Protein 4OPW (pdb70)

CATH classification: 2.160.20.120

Structure (mmCIF, N/CA/C/O backbone):
data_4OPW
#
_entry.id   4OPW
#
_cell.length_a   59.860
_cell.length_b   70.850
_cell.length_c   118.830
_cell.angle_alpha   90.000
_cell.angle_beta   90.000
_cell.angle_gamma   90.000
#
_symmetry.space_group_name_H-M   'P 21 21 21'
#
loop_
_entity.id
_entity.type
_entity.pdbx_description
1 polymer 'Uncharacterized protein'
2 non-polymer 1,2-ETHANEDIOL
3 water water
#
loop_
_atom_site.group_PDB
_atom_site.id
_atom_site.type_symbol
_atom_site.label_atom_id
_atom_site.label_alt_id
_atom_site.label_comp_id
_atom_site.label_asym_id
_atom_site.label_entity_id
_atom_site.label_seq_id
_atom_site.pdbx_PDB_ins_code
_atom_site.Cartn_x
_atom_site.Cartn_y
_atom_site.Cartn_z
_atom_site.occupancy
_atom_site.B_iso_or_equiv
_atom_site.auth_seq_id
_atom_site.auth_comp_id
_atom_site.auth_asym_id
_atom_site.auth_atom_id
_atom_site.pdbx_PDB_model_num
ATOM 1 N N . GLY A 1 1 ? 62.585 65.720 -19.352 1.00 35.87 0 GLY A N 1
ATOM 2 C CA . GLY A 1 1 ? 62.580 64.739 -18.271 1.00 35.63 0 GLY A CA 1
ATOM 3 C C . GLY A 1 1 ? 61.208 64.503 -17.665 1.00 39.15 0 GLY A C 1
ATOM 4 O O . GLY A 1 1 ? 60.178 64.840 -18.277 1.00 38.95 0 GLY A O 1
ATOM 5 N N . ALA A 1 2 ? 61.192 63.916 -16.447 1.00 34.80 22 ALA A N 1
ATOM 6 C CA . ALA A 1 2 ? 59.972 63.600 -15.696 1.00 33.72 22 ALA A CA 1
ATOM 7 C C . ALA A 1 2 ? 59.149 64.855 -15.424 1.00 36.63 22 ALA A C 1
ATOM 8 O O . ALA A 1 2 ? 59.699 65.883 -15.016 1.00 36.64 22 ALA A O 1
ATOM 10 N N . ASP A 1 3 ? 57.842 64.778 -15.698 1.00 31.62 23 ASP A N 1
ATOM 11 C CA . ASP A 1 3 ? 56.946 65.884 -15.438 1.00 30.57 23 ASP A CA 1
ATOM 12 C C . ASP A 1 3 ? 56.845 66.112 -13.940 1.00 31.85 23 ASP A C 1
ATOM 13 O O . ASP A 1 3 ? 56.908 65.156 -13.161 1.00 30.51 23 ASP A O 1
ATOM 18 N N . HIS A 1 4 ? 56.701 67.361 -13.535 1.00 26.26 24 HIS A N 1
ATOM 19 C CA . HIS A 1 4 ? 56.388 67.651 -12.146 1.00 24.51 24 HIS A CA 1
ATOM 20 C C . HIS A 1 4 ? 54.892 67.694 -12.109 1.00 26.10 24 HIS A C 1
ATOM 21 O O . HIS A 1 4 ? 54.282 68.352 -12.967 1.00 26.77 24 HIS A O 1
ATOM 28 N N . VAL A 1 5 ? 54.281 66.952 -11.190 1.00 19.83 25 VAL A N 1
ATOM 29 C CA . VAL A 1 5 ? 52.821 66.959 -11.090 1.00 18.61 25 VAL A CA 1
ATOM 30 C C . VAL A 1 5 ? 52.421 67.337 -9.664 1.00 19.59 25 VAL A C 1
ATOM 31 O O . VAL A 1 5 ? 53.247 67.310 -8.751 1.00 19.64 25 VAL A O 1
ATOM 35 N N . LYS A 1 6 ? 51.140 67.625 -9.464 1.00 17.86 26 LYS A N 1
ATOM 36 C CA . LYS A 1 6 ? 50.634 67.878 -8.121 1.00 17.48 26 LYS A CA 1
ATOM 37 C C . LYS A 1 6 ? 49.195 67.432 -8.045 1.00 21.80 26 LYS A C 1
ATOM 38 O O . LYS A 1 6 ? 48.491 67.438 -9.056 1.00 21.06 26 LYS A O 1
ATOM 44 N N . GLY A 1 7 ? 48.777 67.048 -6.850 1.00 18.09 27 GLY A N 1
ATOM 45 C CA . GLY A 1 7 ? 47.408 66.634 -6.608 1.00 18.72 27 GLY A CA 1
ATOM 46 C C . GLY A 1 7 ? 46.401 67.729 -6.894 1.00 22.75 27 GLY A C 1
ATOM 47 O O . GLY A 1 7 ? 46.642 68.906 -6.585 1.00 21.93 27 GLY A O 1
ATOM 48 N N . ASN A 1 8 ? 45.253 67.348 -7.494 1.00 20.42 28 ASN A N 1
ATOM 49 C CA . ASN A 1 8 ? 44.188 68.302 -7.826 1.00 20.86 28 ASN A CA 1
ATOM 50 C C . ASN A 1 8 ? 43.228 68.520 -6.617 1.00 23.80 28 ASN A C 1
ATOM 51 O O . ASN A 1 8 ? 42.191 69.190 -6.754 1.00 23.06 28 ASN A O 1
ATOM 56 N N . GLY A 1 9 ? 43.557 67.920 -5.469 1.00 21.79 29 GLY A N 1
ATOM 57 C CA . GLY A 1 9 ? 42.790 68.094 -4.237 1.00 22.15 29 GLY A CA 1
ATOM 58 C C . GLY A 1 9 ? 41.522 67.279 -4.099 1.00 26.75 29 GLY A C 1
ATOM 59 O O . GLY A 1 9 ? 40.839 67.406 -3.084 1.00 27.82 29 GLY A O 1
ATOM 60 N N . LYS A 1 10 ? 41.205 66.433 -5.099 1.00 23.57 30 LYS A N 1
ATOM 61 C CA . LYS A 1 10 ? 40.008 65.592 -5.085 1.00 23.24 30 LYS A CA 1
ATOM 62 C C . LYS A 1 10 ? 40.421 64.139 -4.849 1.00 25.70 30 LYS A C 1
ATOM 63 O O . LYS A 1 10 ? 40.874 63.456 -5.764 1.00 25.33 30 LYS A O 1
ATOM 69 N N . LEU A 1 11 ? 40.291 63.687 -3.602 1.00 22.23 31 LEU A N 1
ATOM 70 C CA . LEU A 1 11 ? 40.660 62.327 -3.239 1.00 21.41 31 LEU A CA 1
ATOM 71 C C . LEU A 1 11 ? 39.727 61.306 -3.865 1.00 25.76 31 LEU A C 1
ATOM 72 O O . LEU A 1 11 ? 38.518 61.534 -3.958 1.00 24.45 31 LEU A O 1
ATOM 77 N N . SER A 1 12 ? 40.294 60.180 -4.305 1.00 22.22 32 SER A N 1
ATOM 78 C CA . SER A 1 12 ? 39.534 59.046 -4.828 1.00 21.78 32 SER A CA 1
ATOM 79 C C . SER A 1 12 ? 40.199 57.767 -4.347 1.00 24.38 32 SER A C 1
ATOM 80 O O . SER A 1 12 ? 41.417 57.748 -4.119 1.0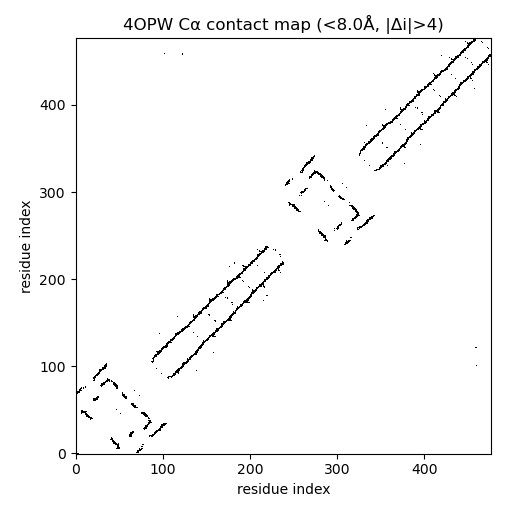0 20.88 32 SER A O 1
ATOM 83 N N . THR A 1 13 ? 39.395 56.720 -4.175 1.00 21.73 33 THR A N 1
ATOM 84 C CA . THR A 1 13 ? 39.893 55.436 -3.701 1.00 21.23 33 THR A CA 1
ATOM 85 C C . THR A 1 13 ? 39.759 54.379 -4.802 1.00 26.83 33 THR A C 1
ATOM 86 O O . THR A 1 13 ? 38.721 54.290 -5.453 1.00 27.15 33 THR A O 1
ATOM 90 N N . LYS A 1 14 ? 40.846 53.615 -5.027 1.00 22.23 34 LYS A N 1
ATOM 91 C CA . LYS A 1 14 ? 40.879 52.492 -5.962 1.00 21.13 34 LYS A CA 1
ATOM 92 C C . LYS A 1 14 ? 41.332 51.245 -5.221 1.00 24.80 34 LYS A C 1
ATOM 93 O O . LYS A 1 14 ? 42.315 51.286 -4.474 1.00 21.87 34 LYS A O 1
ATOM 99 N N . LYS A 1 15 ? 40.620 50.131 -5.454 1.00 23.36 35 LYS A N 1
ATOM 100 C CA . LYS A 1 15 ? 40.900 48.867 -4.812 1.00 23.02 35 LYS A CA 1
ATOM 101 C C . LYS A 1 15 ? 41.186 47.802 -5.870 1.00 25.84 35 LYS A C 1
ATOM 102 O O . LYS A 1 15 ? 40.395 47.600 -6.799 1.00 26.45 35 LYS A O 1
ATOM 108 N N . ILE A 1 16 ? 42.321 47.135 -5.730 1.00 19.80 36 ILE A N 1
ATOM 109 C CA . ILE A 1 16 ? 42.706 46.081 -6.672 1.00 19.56 36 ILE A CA 1
ATOM 110 C C . ILE A 1 16 ? 43.217 44.889 -5.886 1.00 22.79 36 ILE A C 1
ATOM 111 O O . ILE A 1 16 ? 43.507 45.000 -4.687 1.00 21.73 36 ILE A O 1
ATOM 116 N N . THR A 1 17 ? 43.371 43.749 -6.571 1.00 19.72 37 THR A N 1
ATOM 117 C CA . THR A 1 17 ? 43.968 42.584 -5.937 1.00 18.92 37 THR A CA 1
ATOM 118 C C . THR A 1 17 ? 45.459 42.835 -5.860 1.00 22.94 37 THR A C 1
ATOM 119 O O . THR A 1 17 ? 46.001 43.650 -6.636 1.00 21.57 37 THR A O 1
ATOM 123 N N . ILE A 1 18 ? 46.122 42.170 -4.911 1.00 19.56 38 ILE A N 1
ATOM 124 C CA . ILE A 1 18 ? 47.571 42.280 -4.775 1.00 18.45 38 ILE A CA 1
ATOM 125 C C . ILE A 1 18 ? 48.169 40.893 -4.594 1.00 23.54 38 ILE A C 1
ATOM 126 O O . ILE A 1 18 ? 47.540 40.021 -3.991 1.00 23.26 38 ILE A O 1
ATOM 131 N N . ASP A 1 19 ? 49.405 40.702 -5.106 1.00 22.85 39 ASP A N 1
ATOM 132 C CA . ASP A 1 19 ? 50.168 39.462 -4.968 1.00 23.09 39 ASP A CA 1
ATOM 133 C C . ASP A 1 19 ? 50.581 39.259 -3.509 1.00 23.08 39 ASP A C 1
ATOM 134 O O . ASP A 1 19 ? 50.405 40.161 -2.670 1.00 20.03 39 ASP A O 1
ATOM 139 N N . ASP A 1 20 ? 51.138 38.070 -3.202 1.00 21.54 40 ASP A N 1
ATOM 140 C CA . ASP A 1 20 ? 51.602 37.763 -1.850 1.00 19.60 40 ASP A CA 1
ATOM 141 C C . ASP A 1 20 ? 52.856 38.553 -1.506 1.00 21.89 40 ASP A C 1
ATOM 142 O O . ASP A 1 20 ? 53.795 38.637 -2.314 1.00 22.51 40 ASP A O 1
ATOM 147 N N . PHE A 1 21 ? 52.872 39.124 -0.303 1.00 16.60 41 PHE A N 1
ATOM 148 C CA . PHE A 1 21 ? 54.053 39.802 0.243 1.00 15.62 41 PHE A CA 1
ATOM 149 C C . PHE A 1 21 ? 54.202 39.417 1.708 1.00 20.07 41 PHE A C 1
ATOM 150 O O . PHE A 1 21 ? 53.195 39.144 2.366 1.00 19.41 41 PHE A O 1
ATOM 158 N N . ASN A 1 22 ? 55.433 39.429 2.234 1.00 17.91 42 ASN A N 1
ATOM 159 C CA . ASN A 1 22 ? 55.642 39.138 3.659 1.00 18.35 42 ASN A CA 1
ATOM 160 C C . ASN A 1 22 ? 56.530 40.239 4.290 1.00 21.87 42 ASN A C 1
ATOM 161 O O . ASN A 1 22 ? 56.947 40.129 5.445 1.00 20.26 42 ASN A O 1
ATOM 166 N N . ALA A 1 23 ? 56.827 41.302 3.509 1.00 17.47 43 ALA A N 1
ATOM 167 C CA . ALA A 1 23 ? 57.673 42.397 3.952 1.00 17.25 43 ALA A CA 1
ATOM 168 C C . ALA A 1 23 ? 57.209 43.664 3.286 1.00 18.54 43 ALA A C 1
ATOM 169 O O . ALA A 1 23 ? 56.732 43.637 2.139 1.00 18.47 43 ALA A O 1
ATOM 171 N N . ILE A 1 24 ? 57.304 44.783 4.021 1.00 15.07 44 ILE A N 1
ATOM 172 C CA . ILE A 1 24 ? 56.831 46.077 3.540 1.00 15.38 44 ILE A CA 1
ATOM 173 C C . ILE A 1 24 ? 57.942 47.122 3.645 1.00 20.72 44 ILE A C 1
ATOM 174 O O . ILE A 1 24 ? 58.643 47.174 4.658 1.00 19.72 44 ILE A O 1
ATOM 179 N N . LYS A 1 25 ? 58.069 47.966 2.616 1.00 18.57 45 LYS A N 1
ATOM 180 C CA . LYS A 1 25 ? 59.022 49.078 2.591 1.00 18.70 45 LYS A CA 1
ATOM 181 C C . LYS A 1 25 ? 58.366 50.287 1.966 1.00 21.38 45 LYS A C 1
ATOM 182 O O . LYS A 1 25 ? 57.799 50.192 0.878 1.00 21.07 45 LYS A O 1
ATOM 188 N N . PHE A 1 26 ? 58.423 51.431 2.645 1.00 16.89 46 PHE A N 1
ATOM 189 C CA . PHE A 1 26 ? 57.876 52.669 2.071 1.00 17.53 46 PHE A CA 1
ATOM 190 C C . PHE A 1 26 ? 58.528 53.866 2.752 1.00 22.49 46 PHE A C 1
ATOM 191 O O . PHE A 1 26 ? 58.989 53.766 3.892 1.00 22.03 46 PHE A O 1
ATOM 199 N N . ASP A 1 27 ? 58.552 54.992 2.043 1.00 19.41 47 ASP A N 1
ATOM 200 C CA . ASP A 1 27 ? 59.184 56.223 2.479 1.00 19.24 47 ASP A CA 1
ATOM 201 C C . ASP A 1 27 ? 58.338 57.385 2.016 1.00 24.73 47 ASP A C 1
ATOM 202 O O . ASP A 1 27 ? 58.171 57.573 0.819 1.00 28.54 47 ASP A O 1
ATOM 207 N N . GLY A 1 28 ? 57.793 58.140 2.957 1.00 18.84 48 GLY A N 1
ATOM 208 C CA . GLY A 1 28 ? 56.973 59.309 2.634 1.00 17.94 48 GLY A CA 1
ATOM 209 C C . GLY A 1 28 ? 55.801 59.423 3.576 1.00 19.60 48 GLY A C 1
ATOM 210 O O . GLY A 1 28 ? 55.572 58.516 4.386 1.00 18.13 48 GLY A O 1
ATOM 211 N N . VAL A 1 29 ? 55.048 60.527 3.463 1.00 15.79 49 VAL A N 1
ATOM 212 C CA . VAL A 1 29 ? 53.936 60.802 4.357 1.00 16.56 49 VAL A CA 1
ATOM 213 C C . VAL A 1 29 ? 52.704 60.009 3.882 1.00 20.06 49 VAL A C 1
ATOM 214 O O . VAL A 1 29 ? 51.777 60.548 3.268 1.00 20.23 49 VAL A O 1
ATOM 218 N N . ILE A 1 30 ? 52.733 58.697 4.191 1.00 16.67 50 ILE A N 1
ATOM 219 C CA . ILE A 1 30 ? 51.699 57.744 3.795 1.00 16.06 50 ILE A CA 1
ATOM 220 C C . ILE A 1 30 ? 51.078 57.163 5.039 1.00 19.85 50 ILE A C 1
ATOM 221 O O . ILE A 1 30 ? 51.799 56.811 5.963 1.00 20.87 50 ILE A O 1
ATOM 226 N N . ASP A 1 31 ? 49.742 57.064 5.065 1.00 16.58 51 ASP A N 1
ATOM 227 C CA . ASP A 1 31 ? 49.015 56.387 6.127 1.00 15.31 51 ASP A CA 1
ATOM 228 C C . ASP A 1 31 ? 48.859 54.950 5.692 1.00 18.93 51 ASP A C 1
ATOM 229 O O . ASP A 1 31 ? 48.048 54.680 4.812 1.00 19.75 51 ASP A O 1
ATOM 234 N N . PHE A 1 32 ? 49.671 54.037 6.237 1.00 14.85 52 PHE A N 1
ATOM 235 C CA . PHE A 1 32 ? 49.666 52.637 5.810 1.00 13.58 52 PHE A CA 1
ATOM 236 C C . PHE A 1 32 ? 48.966 51.756 6.853 1.00 18.82 52 PHE A C 1
ATOM 237 O O . PHE A 1 32 ? 49.454 51.616 7.977 1.00 18.78 52 PHE A O 1
ATOM 245 N N . ASN A 1 33 ? 47.799 51.197 6.480 1.00 14.18 53 ASN A N 1
ATOM 246 C CA . ASN A 1 33 ? 46.952 50.367 7.334 1.00 13.68 53 ASN A CA 1
ATOM 247 C C . ASN A 1 33 ? 47.062 48.918 6.911 1.00 19.28 53 ASN A C 1
ATOM 248 O O . ASN A 1 33 ? 46.744 48.574 5.767 1.00 19.25 53 ASN A O 1
ATOM 253 N N . TYR A 1 34 ? 47.547 48.083 7.823 1.00 16.11 54 TYR A N 1
ATOM 254 C CA . TYR A 1 34 ? 47.804 46.684 7.539 1.00 16.17 54 TYR A CA 1
ATOM 255 C C . TYR A 1 34 ? 47.024 45.747 8.431 1.00 20.14 54 TYR A C 1
ATOM 256 O O . TYR A 1 34 ? 46.845 45.996 9.624 1.00 18.21 54 TYR A O 1
ATOM 265 N N . GLU A 1 35 ? 46.610 44.624 7.847 1.00 18.50 55 GLU A N 1
ATOM 266 C CA A GLU A 1 35 ? 45.975 43.554 8.600 0.50 18.40 55 GLU A CA 1
ATOM 267 C CA B GLU A 1 35 ? 45.961 43.543 8.578 0.50 18.80 55 GLU A CA 1
ATOM 268 C C . GLU A 1 35 ? 46.551 42.216 8.144 1.00 22.09 55 GLU A C 1
ATOM 269 O O . GLU A 1 35 ? 46.804 42.022 6.950 1.00 20.20 55 GLU A O 1
ATOM 280 N N . GLN A 1 36 ? 46.805 41.336 9.099 1.00 18.62 56 GLN A N 1
ATOM 281 C CA A GLN A 1 36 ? 47.296 39.987 8.822 0.50 19.15 56 GLN A CA 1
ATOM 282 C CA B GLN A 1 36 ? 47.292 39.989 8.839 0.50 19.08 56 GLN A CA 1
ATOM 283 C C . GLN A 1 36 ? 46.079 39.068 8.762 1.00 23.34 56 GLN A C 1
ATOM 284 O O . GLN A 1 36 ? 45.324 38.973 9.737 1.00 23.33 56 GLN A O 1
ATOM 295 N N . SER A 1 37 ? 45.848 38.437 7.596 1.00 19.50 57 SER A N 1
ATOM 296 C CA . SER A 1 37 ? 44.689 37.566 7.420 1.00 20.15 57 SER A CA 1
ATOM 297 C C . SER A 1 37 ? 44.898 36.595 6.276 1.00 25.59 57 SER A C 1
ATOM 298 O O . SER A 1 37 ? 45.771 36.819 5.440 1.00 24.90 57 SER A O 1
ATOM 301 N N . GLU A 1 38 ? 44.025 35.583 6.202 1.00 23.67 58 GLU A N 1
ATOM 302 C CA . GLU A 1 38 ? 44.028 34.554 5.156 1.00 23.78 58 GLU A CA 1
ATOM 303 C C . GLU A 1 38 ? 43.121 34.931 3.964 1.00 27.85 58 GLU A C 1
ATOM 304 O O . GLU A 1 38 ? 43.104 34.209 2.968 1.00 28.32 58 GLU A O 1
ATOM 310 N N . SER A 1 39 ? 42.383 36.055 4.075 1.00 24.57 59 SER A N 1
ATOM 311 C CA . SER A 1 39 ? 41.481 36.602 3.057 1.00 24.71 59 SER A CA 1
ATOM 312 C C . SER A 1 39 ? 42.248 36.964 1.784 1.00 26.88 59 SER A C 1
ATOM 313 O O . SER A 1 39 ? 43.407 37.391 1.878 1.00 24.82 59 SER A O 1
ATOM 316 N N . THR A 1 40 ? 41.600 36.821 0.601 1.00 23.78 60 THR A N 1
ATOM 317 C CA . THR A 1 40 ? 42.189 37.205 -0.690 1.00 22.68 60 THR A CA 1
ATOM 318 C C . THR A 1 40 ? 42.868 38.582 -0.563 1.00 24.48 60 THR A C 1
ATOM 319 O O . THR A 1 40 ? 42.193 39.566 -0.250 1.00 22.55 60 THR A O 1
ATOM 323 N N . PRO A 1 41 ? 44.193 38.697 -0.779 1.00 20.21 61 PRO A N 1
ATOM 324 C CA . PRO A 1 41 ? 44.830 39.999 -0.571 1.00 19.46 61 PRO A CA 1
ATOM 325 C C . PRO A 1 41 ? 44.412 41.050 -1.591 1.00 23.04 61 PRO A C 1
ATOM 326 O O . PRO A 1 41 ? 44.327 40.797 -2.810 1.00 21.40 61 PRO A O 1
ATOM 330 N N . HIS A 1 42 ? 44.102 42.230 -1.049 1.00 20.25 62 HIS A N 1
ATOM 331 C CA . HIS A 1 42 ? 43.775 43.425 -1.809 1.00 19.87 62 HIS A CA 1
ATOM 332 C C . HIS A 1 42 ? 44.627 44.586 -1.331 1.00 21.69 62 HIS A C 1
ATOM 333 O O . HIS A 1 42 ? 45.162 44.560 -0.214 1.00 19.71 62 HIS A O 1
ATOM 340 N N . ILE A 1 43 ? 44.729 45.620 -2.177 1.00 17.49 63 ILE A N 1
ATOM 341 C CA . ILE A 1 43 ? 45.371 46.880 -1.826 1.00 18.22 63 ILE A CA 1
ATOM 342 C C . ILE A 1 43 ? 44.405 47.996 -2.226 1.00 21.14 63 ILE A C 1
ATOM 343 O O . ILE A 1 43 ? 43.887 48.014 -3.346 1.00 21.13 63 ILE A O 1
ATOM 348 N N . GLU A 1 44 ? 44.130 48.884 -1.276 1.00 17.40 64 GLU A N 1
ATOM 349 C CA . GLU A 1 44 ? 43.232 50.010 -1.463 1.00 18.33 64 GLU A CA 1
ATOM 350 C C . GLU A 1 44 ? 44.046 51.285 -1.300 1.00 19.91 64 GLU A C 1
ATOM 351 O O . GLU A 1 44 ? 44.694 51.482 -0.262 1.00 17.74 64 GLU A O 1
ATOM 357 N N . ILE A 1 45 ? 44.040 52.130 -2.351 1.00 18.13 65 ILE A N 1
ATOM 358 C CA . ILE A 1 45 ? 44.795 53.384 -2.403 1.00 18.30 65 ILE A CA 1
ATOM 359 C C . ILE A 1 45 ? 43.856 54.566 -2.456 1.00 19.84 65 ILE A C 1
ATOM 360 O O . ILE A 1 45 ? 43.002 54.629 -3.351 1.00 18.90 65 ILE A O 1
ATOM 365 N N . THR A 1 46 ? 44.062 55.532 -1.542 1.00 17.69 66 THR A N 1
ATOM 366 C CA . THR A 1 46 ? 43.374 56.822 -1.561 1.00 17.82 66 THR A CA 1
ATOM 367 C C . THR A 1 46 ? 44.433 57.897 -1.802 1.00 20.73 66 THR A C 1
ATOM 368 O O . THR A 1 46 ? 45.379 58.029 -1.011 1.00 18.75 66 THR A O 1
ATOM 372 N N . VAL A 1 47 ? 44.272 58.667 -2.875 1.00 17.33 67 VAL A N 1
ATOM 373 C CA . VAL A 1 47 ? 45.193 59.754 -3.220 1.00 17.16 67 VAL A CA 1
ATOM 374 C C . VAL A 1 47 ? 44.425 60.708 -4.151 1.00 20.14 67 VAL A C 1
ATOM 375 O O . VAL A 1 47 ? 43.343 60.345 -4.622 1.00 20.47 67 VAL A O 1
ATOM 379 N N . ASP A 1 48 ? 44.957 61.906 -4.434 1.00 17.67 68 ASP A N 1
ATOM 380 C CA . ASP A 1 48 ? 44.276 62.804 -5.382 1.00 16.15 68 ASP A CA 1
ATOM 381 C C . ASP A 1 48 ? 43.993 62.020 -6.657 1.00 19.95 68 ASP A C 1
ATOM 382 O O . ASP A 1 48 ? 44.857 61.261 -7.105 1.00 17.36 68 ASP A O 1
ATOM 387 N N . GLU A 1 49 ? 42.775 62.137 -7.193 1.00 17.97 69 GLU A N 1
ATOM 388 C CA . GLU A 1 49 ? 42.378 61.317 -8.347 1.00 18.46 69 GLU A CA 1
ATOM 389 C C . GLU A 1 49 ? 43.386 61.347 -9.518 1.00 21.83 69 GLU A C 1
ATOM 390 O O . GLU A 1 49 ? 43.638 60.297 -10.112 1.00 20.96 69 GLU A O 1
ATOM 396 N N . ASN A 1 50 ? 43.985 62.532 -9.823 1.00 19.63 70 ASN A N 1
ATOM 397 C CA . ASN A 1 50 ? 44.927 62.650 -10.951 1.00 18.86 70 ASN A CA 1
ATOM 398 C C . ASN A 1 50 ? 46.299 62.022 -10.647 1.00 20.90 70 ASN A C 1
ATOM 399 O O . ASN A 1 50 ? 47.128 61.924 -11.566 1.00 19.78 70 ASN A O 1
ATOM 404 N N . LEU A 1 51 ? 46.532 61.561 -9.393 1.00 16.23 71 LEU A N 1
ATOM 405 C CA . LEU A 1 51 ? 47.830 60.990 -9.025 1.00 15.85 71 LEU A CA 1
ATOM 406 C C . LEU A 1 51 ? 47.855 59.447 -9.068 1.00 19.53 71 LEU A C 1
ATOM 407 O O . LEU A 1 51 ? 48.946 58.865 -9.015 1.00 16.57 71 LEU A O 1
ATOM 412 N N . HIS A 1 52 ? 46.676 58.787 -9.210 1.00 16.78 72 HIS A N 1
ATOM 413 C CA . HIS A 1 52 ? 46.640 57.311 -9.270 1.00 18.39 72 HIS A CA 1
ATOM 414 C C . HIS A 1 52 ? 47.577 56.732 -10.360 1.00 21.83 72 HIS A C 1
ATOM 415 O O . HIS A 1 52 ? 48.234 55.716 -10.065 1.00 22.27 72 HIS A O 1
ATOM 422 N N . PRO A 1 53 ? 47.769 57.376 -11.547 1.00 18.60 73 PRO A N 1
ATOM 423 C CA . PRO A 1 53 ? 48.695 56.787 -12.546 1.00 19.71 73 PRO A CA 1
ATOM 424 C C . PRO A 1 53 ? 50.144 56.743 -12.075 1.00 22.29 73 PRO A C 1
ATOM 425 O O . PRO A 1 53 ? 50.929 55.983 -12.635 1.00 22.32 73 PRO A O 1
ATOM 429 N N . TYR A 1 54 ? 50.502 57.543 -11.049 1.00 18.22 74 TYR A N 1
ATOM 430 C CA . TYR A 1 54 ? 51.871 57.621 -10.529 1.00 17.50 74 TYR A CA 1
ATOM 431 C C . TYR A 1 54 ? 52.055 56.771 -9.274 1.00 19.57 74 TYR A C 1
ATOM 432 O O . TYR A 1 54 ? 53.167 56.696 -8.771 1.00 18.60 74 TYR A O 1
ATOM 441 N N . VAL A 1 55 ? 51.000 56.103 -8.803 1.00 16.95 75 VAL A N 1
ATOM 442 C CA . VAL A 1 55 ? 51.103 55.255 -7.606 1.00 16.58 75 VAL A CA 1
ATOM 443 C C . VAL A 1 55 ? 51.867 53.974 -7.970 1.00 21.97 75 VAL A C 1
ATOM 444 O O . VAL A 1 55 ? 51.482 53.244 -8.891 1.00 21.86 75 VAL A O 1
ATOM 448 N N . ASN A 1 56 ? 52.988 53.746 -7.250 1.00 18.89 76 ASN A N 1
ATOM 449 C CA . ASN A 1 56 ? 53.847 52.579 -7.437 1.00 18.46 76 ASN A CA 1
ATOM 450 C C . ASN A 1 56 ? 53.526 51.496 -6.405 1.00 21.23 76 ASN A C 1
ATOM 451 O O . ASN A 1 56 ? 53.607 51.753 -5.213 1.00 20.61 76 ASN A O 1
ATOM 456 N N . ILE A 1 57 ? 53.114 50.311 -6.875 1.00 18.37 77 ILE A N 1
ATOM 457 C CA . ILE A 1 57 ? 52.862 49.110 -6.066 1.00 18.33 77 ILE A CA 1
ATOM 458 C C . ILE A 1 57 ? 53.740 48.066 -6.707 1.00 23.39 77 ILE A C 1
ATOM 459 O O . ILE A 1 57 ? 53.481 47.671 -7.848 1.00 24.26 77 ILE A O 1
ATOM 464 N N . ASP A 1 58 ? 54.831 47.691 -6.042 1.00 19.77 78 ASP A N 1
ATOM 465 C CA . ASP A 1 58 ? 55.748 46.738 -6.647 1.00 20.13 78 ASP A CA 1
ATOM 466 C C . ASP A 1 58 ? 56.167 45.669 -5.658 1.00 22.22 78 ASP A C 1
ATOM 467 O O . ASP A 1 58 ? 56.588 45.995 -4.554 1.00 21.26 78 ASP A O 1
ATOM 472 N N . ILE A 1 59 ? 56.048 44.398 -6.048 1.00 18.94 79 ILE A N 1
ATOM 473 C CA . ILE A 1 59 ? 56.458 43.291 -5.180 1.00 19.20 79 ILE A CA 1
ATOM 474 C C . ILE A 1 59 ? 57.633 42.558 -5.855 1.00 24.90 79 ILE A C 1
ATOM 475 O O . ILE A 1 59 ? 57.526 42.118 -7.007 1.00 23.60 79 ILE A O 1
ATOM 480 N N . GLN A 1 60 ? 58.761 42.486 -5.140 1.00 23.09 80 GLN A N 1
ATOM 481 C CA . GLN A 1 60 ? 59.972 41.791 -5.590 1.00 23.90 80 GLN A CA 1
ATOM 482 C C . GLN A 1 60 ? 60.396 40.849 -4.487 1.00 26.40 80 GLN A C 1
ATOM 483 O O . GLN A 1 60 ? 60.585 41.305 -3.354 1.00 25.91 80 GLN A O 1
ATOM 489 N N . ASP A 1 61 ? 60.457 39.533 -4.774 1.00 23.19 81 ASP A N 1
ATOM 490 C CA . ASP A 1 61 ? 60.852 38.517 -3.783 1.00 23.52 81 ASP A CA 1
ATOM 491 C C . ASP A 1 61 ? 60.019 38.680 -2.470 1.00 24.62 81 ASP A C 1
ATOM 492 O O . ASP A 1 61 ? 60.564 38.698 -1.362 1.00 22.81 81 ASP A O 1
ATOM 497 N N . ARG A 1 62 ? 58.685 38.831 -2.641 1.00 21.22 82 ARG A N 1
ATOM 498 C CA . ARG A 1 62 ? 57.669 38.994 -1.584 1.00 20.42 82 ARG A CA 1
ATOM 499 C C . ARG A 1 62 ? 57.876 40.283 -0.730 1.00 22.12 82 ARG A C 1
ATOM 500 O O . ARG A 1 62 ? 57.260 40.413 0.326 1.00 19.93 82 ARG A O 1
ATOM 508 N N . VAL A 1 63 ? 58.675 41.252 -1.226 1.00 18.08 83 VAL A N 1
ATOM 509 C CA . VAL A 1 63 ? 58.850 42.552 -0.561 1.00 17.45 83 VAL A CA 1
ATOM 510 C C . VAL A 1 63 ? 57.983 43.558 -1.285 1.00 22.05 83 VAL A C 1
ATOM 511 O O . VAL A 1 63 ? 58.180 43.806 -2.479 1.00 22.76 83 VAL A O 1
ATOM 515 N N . LEU A 1 64 ? 57.022 44.129 -0.573 1.00 18.77 84 LEU A N 1
ATOM 516 C CA . LEU A 1 64 ? 56.147 45.136 -1.142 1.00 17.48 84 LEU A CA 1
ATOM 517 C C . LEU A 1 64 ? 56.725 46.535 -0.909 1.00 20.22 84 LEU A C 1
ATOM 518 O O . LEU A 1 64 ? 57.013 46.905 0.232 1.00 18.95 84 LEU A O 1
ATOM 523 N N . THR A 1 65 ? 56.866 47.305 -1.993 1.00 16.79 85 THR A N 1
ATOM 524 C CA . THR A 1 65 ? 57.246 48.717 -1.952 1.00 17.30 85 THR A CA 1
ATOM 525 C C . THR A 1 65 ? 56.061 49.536 -2.453 1.00 21.62 85 THR A C 1
ATOM 526 O O . THR A 1 65 ? 55.473 49.198 -3.485 1.00 20.77 85 THR A O 1
ATOM 530 N N . VAL A 1 66 ? 55.702 50.600 -1.719 1.00 18.35 86 VAL A N 1
ATOM 531 C CA . VAL A 1 66 ? 54.643 51.522 -2.161 1.00 18.33 86 VAL A CA 1
ATOM 532 C C . VAL A 1 66 ? 55.225 52.942 -2.157 1.00 20.46 86 VAL A C 1
ATOM 533 O O . VAL A 1 66 ? 55.936 53.319 -1.234 1.00 17.71 86 VAL A O 1
ATOM 537 N N . GLY A 1 67 ? 54.898 53.723 -3.183 1.00 18.89 87 GLY A N 1
ATOM 538 C CA . GLY A 1 67 ? 55.296 55.122 -3.274 1.00 18.81 87 GLY A CA 1
ATOM 539 C C . GLY A 1 67 ? 54.829 55.685 -4.600 1.00 21.42 87 GLY A C 1
ATOM 540 O O . GLY A 1 67 ? 53.774 55.276 -5.108 1.00 20.26 87 GLY A O 1
ATOM 541 N N . PHE A 1 68 ? 55.608 56.602 -5.165 1.00 17.99 88 PHE A N 1
ATOM 542 C CA . PHE A 1 68 ? 55.311 57.169 -6.487 1.00 17.50 88 PHE A CA 1
ATOM 543 C C . PHE A 1 68 ? 56.363 56.747 -7.511 1.00 22.56 88 PHE A C 1
ATOM 544 O O . PHE A 1 68 ? 57.474 56.365 -7.139 1.00 21.56 88 PHE A O 1
ATOM 552 N N . LYS A 1 69 ? 55.976 56.796 -8.796 1.00 19.45 89 LYS A N 1
ATOM 553 C CA A LYS A 1 69 ? 56.822 56.491 -9.958 0.50 19.82 89 LYS A CA 1
ATOM 554 C CA B LYS A 1 69 ? 56.823 56.477 -9.956 0.50 19.23 89 LYS A CA 1
ATOM 555 C C . LYS A 1 69 ? 56.337 57.286 -11.165 1.00 24.69 89 LYS A C 1
ATOM 556 O O . LYS A 1 69 ? 55.177 57.709 -11.198 1.00 26.34 89 LYS A O 1
ATOM 567 N N . GLY A 1 70 ? 57.208 57.473 -12.153 1.00 22.19 90 GLY A N 1
ATOM 568 C CA . GLY A 1 70 ? 56.851 58.128 -13.418 1.00 22.25 90 GLY A CA 1
ATOM 569 C C . GLY A 1 70 ? 56.743 59.630 -13.507 1.00 27.78 90 GLY A C 1
ATOM 570 O O . GLY A 1 70 ? 56.507 60.159 -14.600 1.00 30.25 90 GLY A O 1
ATOM 571 N N . ALA A 1 71 ? 56.856 60.314 -12.384 1.00 22.84 91 ALA A N 1
ATOM 572 C CA . ALA A 1 71 ? 56.819 61.780 -12.268 1.00 22.70 91 ALA A CA 1
ATOM 573 C C . ALA A 1 71 ? 57.285 62.181 -10.911 1.00 25.91 91 ALA A C 1
ATOM 574 O O . ALA A 1 71 ? 57.269 61.358 -9.993 1.00 23.88 91 ALA A O 1
ATOM 576 N N . LYS A 1 72 ? 57.671 63.456 -10.764 1.00 24.65 92 LYS A N 1
ATOM 577 C CA . LYS A 1 72 ? 58.041 64.001 -9.457 1.00 23.65 92 LYS A CA 1
ATOM 578 C C . LYS A 1 72 ? 56.748 64.603 -8.878 1.00 23.02 92 LYS A C 1
ATOM 579 O O . LYS A 1 72 ? 56.173 65.492 -9.497 1.00 20.02 92 LYS A O 1
ATOM 585 N N . VAL A 1 73 ? 56.271 64.092 -7.733 1.00 18.88 93 VAL A N 1
ATOM 586 C CA . VAL A 1 73 ? 55.013 64.594 -7.171 1.00 18.16 93 VAL A CA 1
ATOM 587 C C . VAL A 1 73 ? 55.374 65.716 -6.209 1.00 19.33 93 VAL A C 1
ATOM 588 O O . VAL A 1 73 ? 55.935 65.469 -5.147 1.00 18.19 93 VAL A O 1
ATOM 592 N N . ASP A 1 74 ? 55.084 66.942 -6.599 1.00 15.89 94 ASP A N 1
ATOM 593 C CA . ASP A 1 74 ? 55.416 68.118 -5.791 1.00 14.15 94 ASP A CA 1
ATOM 594 C C . ASP A 1 74 ? 54.537 68.263 -4.558 1.00 19.03 94 ASP A C 1
ATOM 595 O O . ASP A 1 74 ? 54.957 68.863 -3.561 1.00 18.02 94 ASP A O 1
ATOM 600 N N . HIS A 1 75 ? 53.286 67.781 -4.658 1.00 16.12 95 HIS A N 1
ATOM 601 C CA . HIS A 1 75 ? 52.333 67.833 -3.554 1.00 15.28 95 HIS A CA 1
ATOM 602 C C . HIS A 1 75 ? 51.199 66.851 -3.769 1.00 18.12 95 HIS A C 1
ATOM 603 O O . HIS A 1 75 ? 50.701 66.696 -4.892 1.00 17.81 95 HIS A O 1
ATOM 610 N N . PHE A 1 76 ? 50.786 66.201 -2.678 1.00 14.22 96 PHE A N 1
ATOM 611 C CA . PHE A 1 76 ? 49.596 65.362 -2.671 1.00 13.75 96 PHE A CA 1
ATOM 612 C C . PHE A 1 76 ? 48.769 65.738 -1.446 1.00 17.53 96 PHE A C 1
ATOM 613 O O . PHE A 1 76 ? 49.324 66.219 -0.446 1.00 16.80 96 PHE A O 1
ATOM 621 N N . THR A 1 77 ? 47.448 65.549 -1.521 1.00 14.57 97 THR A N 1
ATOM 622 C CA . THR A 1 77 ? 46.552 65.940 -0.420 1.00 13.99 97 THR A CA 1
ATOM 623 C C . THR A 1 77 ? 46.646 64.939 0.755 1.00 16.76 97 THR A C 1
ATOM 624 O O . THR A 1 77 ? 46.798 65.337 1.909 1.00 17.08 97 THR A O 1
ATOM 628 N N . LYS A 1 78 ? 46.562 63.648 0.434 1.00 13.61 98 LYS A N 1
ATOM 629 C CA . LYS A 1 78 ? 46.664 62.558 1.402 1.00 13.20 98 LYS A CA 1
ATOM 630 C C . LYS A 1 78 ? 46.996 61.315 0.614 1.00 17.66 98 LYS A C 1
ATOM 631 O O . LYS A 1 78 ? 46.695 61.258 -0.584 1.00 18.09 98 LYS A O 1
ATOM 637 N N . PHE A 1 79 ? 47.656 60.351 1.255 1.00 14.43 99 PHE A N 1
ATOM 638 C CA . PHE A 1 79 ? 48.037 59.102 0.594 1.00 14.18 99 PHE A CA 1
ATOM 639 C C . PHE A 1 79 ? 47.788 57.979 1.610 1.00 18.82 99 PHE A C 1
ATOM 640 O O . PHE A 1 79 ? 48.528 57.852 2.591 1.00 17.25 99 PHE A O 1
ATOM 648 N N . ILE A 1 80 ? 46.682 57.234 1.416 1.00 14.24 100 ILE A N 1
ATOM 649 C CA . ILE A 1 80 ? 46.298 56.151 2.318 1.00 14.27 100 ILE A CA 1
ATOM 650 C C . ILE A 1 80 ? 46.443 54.821 1.606 1.00 16.92 100 ILE A C 1
ATOM 651 O O . ILE A 1 80 ? 46.001 54.672 0.469 1.00 17.95 100 ILE A O 1
ATOM 656 N N . VAL A 1 81 ? 47.060 53.856 2.294 1.00 14.55 101 VAL A N 1
ATOM 657 C CA . VAL A 1 81 ? 47.226 52.491 1.815 1.00 15.95 101 VAL A CA 1
ATOM 658 C C . VAL A 1 81 ? 46.519 51.568 2.809 1.00 20.79 101 VAL A C 1
ATOM 659 O O . VAL A 1 81 ? 46.748 51.674 4.019 1.00 21.27 101 VAL A O 1
ATOM 663 N N . LYS A 1 82 ? 45.627 50.696 2.312 1.00 17.04 102 LYS A N 1
ATOM 664 C CA . LYS A 1 82 ? 44.984 49.681 3.137 1.00 15.60 102 LYS A CA 1
ATOM 665 C C . LYS A 1 82 ? 45.244 48.327 2.473 1.00 18.68 102 LYS A C 1
ATOM 666 O O . LYS A 1 82 ? 44.814 48.124 1.340 1.00 18.67 102 LYS A O 1
ATOM 672 N N . THR A 1 83 ? 45.970 47.408 3.148 1.00 15.68 103 THR A N 1
ATOM 673 C CA . THR A 1 83 ? 46.257 46.118 2.499 1.00 15.24 103 THR A CA 1
ATOM 674 C C . THR A 1 83 ? 46.365 45.003 3.545 1.00 18.35 103 THR A C 1
ATOM 675 O O . THR A 1 83 ? 46.330 45.266 4.747 1.00 17.81 103 THR A O 1
ATOM 679 N N . ASN A 1 84 ? 46.457 43.763 3.086 1.00 16.05 104 ASN A N 1
ATOM 680 C CA . ASN A 1 84 ? 46.553 42.606 3.966 1.00 16.76 104 ASN A CA 1
ATOM 681 C C . ASN A 1 84 ? 47.452 41.542 3.338 1.00 20.41 104 ASN A C 1
ATOM 682 O O . ASN A 1 84 ? 47.639 41.520 2.110 1.00 18.96 104 ASN A O 1
ATOM 687 N N . SER A 1 85 ? 47.971 40.640 4.179 1.00 17.75 105 SER A N 1
ATOM 688 C CA . SER A 1 85 ? 48.761 39.498 3.739 1.00 16.65 105 SER A CA 1
ATOM 689 C C . SER A 1 85 ? 48.646 38.399 4.773 1.00 20.17 105 SER A C 1
ATOM 690 O O . SER A 1 85 ? 48.306 38.671 5.924 1.00 19.73 105 SER A O 1
ATOM 693 N N . LYS A 1 86 ? 48.965 37.168 4.381 1.00 16.60 106 LYS A N 1
ATOM 694 C CA . LYS A 1 86 ? 48.897 36.064 5.322 1.00 16.37 106 LYS A CA 1
ATOM 695 C C . LYS A 1 86 ? 50.054 36.133 6.347 1.00 21.14 106 LYS A C 1
ATOM 696 O O . LYS A 1 86 ? 49.885 35.741 7.506 1.00 20.74 106 LYS A O 1
ATOM 702 N N . TRP A 1 87 ? 51.219 36.567 5.893 1.00 19.48 107 TRP A N 1
ATOM 703 C CA . TRP A 1 87 ? 52.435 36.626 6.693 1.00 20.48 107 TRP A CA 1
ATOM 704 C C . TRP A 1 87 ? 53.086 38.003 6.639 1.00 21.66 107 TRP A C 1
ATOM 705 O O . TRP A 1 87 ? 53.024 38.692 5.610 1.00 19.85 107 TRP A O 1
ATOM 716 N N . LEU A 1 88 ? 53.757 38.382 7.739 1.00 19.64 108 LEU A N 1
ATOM 717 C CA . LEU A 1 88 ? 54.513 39.633 7.795 1.00 17.88 108 LEU A CA 1
ATOM 718 C C . LEU A 1 88 ? 55.752 39.434 8.669 1.00 22.13 108 LEU A C 1
ATOM 719 O O . LEU A 1 88 ? 55.623 39.201 9.865 1.00 21.07 108 LEU A O 1
ATOM 724 N N . LYS A 1 89 ? 56.935 39.505 8.066 1.00 18.10 109 LYS A N 1
ATOM 725 C CA . LYS A 1 89 ? 58.168 39.303 8.834 1.00 18.42 109 LYS A CA 1
ATOM 726 C C . LYS A 1 89 ? 58.961 40.606 8.998 1.00 19.66 109 LYS A C 1
ATOM 727 O O . LYS A 1 89 ? 59.884 40.658 9.823 1.00 19.42 109 LYS A O 1
ATOM 733 N N . GLU A 1 90 ? 58.644 41.639 8.209 1.00 16.85 110 GLU A N 1
ATOM 734 C CA . GLU A 1 90 ? 59.448 42.863 8.251 1.00 18.53 110 GLU A CA 1
ATOM 735 C C . GLU A 1 90 ? 58.710 44.082 7.765 1.00 20.62 110 GLU A C 1
ATOM 736 O O . GLU A 1 90 ? 57.944 44.014 6.804 1.00 19.28 110 GLU A O 1
ATOM 742 N N . VAL A 1 91 ? 58.988 45.219 8.417 1.00 15.85 111 VAL A N 1
ATOM 743 C CA . VAL A 1 91 ? 58.473 46.521 8.013 1.00 16.88 111 VAL A CA 1
ATOM 744 C C . VAL A 1 91 ? 59.614 47.522 8.078 1.00 19.35 111 VAL A C 1
ATOM 745 O O . VAL A 1 91 ? 60.296 47.607 9.114 1.00 18.45 111 VAL A O 1
ATOM 749 N N . LYS A 1 92 ? 59.824 48.272 6.981 1.00 16.66 112 LYS A N 1
ATOM 750 C CA A LYS A 1 92 ? 60.798 49.359 6.921 0.50 17.01 112 LYS A CA 1
ATOM 751 C CA B LYS A 1 92 ? 60.777 49.379 6.972 0.50 17.26 112 LYS A CA 1
ATOM 752 C C . LYS A 1 92 ? 59.996 50.625 6.592 1.00 20.67 112 LYS A C 1
ATOM 753 O O . LYS A 1 92 ? 59.454 50.718 5.487 1.00 19.74 112 LYS A O 1
ATOM 764 N N . ALA A 1 93 ? 59.861 51.541 7.550 1.00 17.64 113 ALA A N 1
ATOM 765 C CA . ALA A 1 93 ? 59.095 52.757 7.366 1.00 19.63 113 ALA A CA 1
ATOM 766 C C . ALA A 1 93 ? 59.992 53.975 7.577 1.00 22.27 113 ALA A C 1
ATOM 767 O O . ALA A 1 93 ? 60.805 54.004 8.505 1.00 19.11 113 ALA A O 1
ATOM 769 N N . SER A 1 94 ? 59.853 54.977 6.689 1.00 21.10 114 SER A N 1
ATOM 770 C CA . SER A 1 94 ? 60.653 56.210 6.704 1.00 20.84 114 SER A CA 1
ATOM 771 C C . SER A 1 94 ? 59.817 57.397 6.256 1.00 24.53 114 SER A C 1
ATOM 772 O O . SER A 1 94 ? 58.733 57.210 5.695 1.00 24.76 114 SER A O 1
ATOM 775 N N . GLY A 1 95 ? 60.329 58.593 6.504 1.00 20.34 115 GLY A N 1
ATOM 776 C CA . GLY A 1 95 ? 59.779 59.834 5.977 1.00 20.03 115 GLY A CA 1
ATOM 777 C C . GLY A 1 95 ? 58.440 60.298 6.493 1.00 22.80 115 GLY A C 1
ATOM 778 O O . GLY A 1 95 ? 57.630 60.828 5.723 1.00 22.06 115 GLY A O 1
ATOM 779 N N . ASN A 1 96 ? 58.229 60.173 7.812 1.00 17.88 116 ASN A N 1
ATOM 780 C CA . ASN A 1 96 ? 57.056 60.673 8.500 1.00 17.06 116 ASN A CA 1
ATOM 781 C C . ASN A 1 96 ? 55.767 59.939 8.068 1.00 19.81 116 ASN A C 1
ATOM 782 O O . ASN A 1 96 ? 54.677 60.511 8.069 1.00 20.03 116 ASN A O 1
ATOM 787 N N . ALA A 1 97 ? 55.908 58.647 7.745 1.00 17.34 117 ALA A N 1
ATOM 788 C CA . ALA A 1 97 ? 54.793 57.759 7.464 1.00 17.52 117 ALA A CA 1
ATOM 789 C C . ALA A 1 97 ? 54.086 57.344 8.768 1.00 21.85 117 ALA A C 1
ATOM 790 O O . ALA A 1 97 ? 54.664 57.491 9.855 1.00 22.43 117 ALA A O 1
ATOM 792 N N A ASN A 1 98 ? 52.851 56.877 8.633 0.50 16.52 118 ASN A N 1
ATOM 793 N N B ASN A 1 98 ? 52.826 56.842 8.705 0.50 16.52 118 ASN A N 1
ATOM 794 C CA A ASN A 1 98 ? 52.086 56.297 9.714 0.50 17.10 118 ASN A CA 1
ATOM 795 C CA B ASN A 1 98 ? 52.158 56.294 9.906 0.50 16.94 118 ASN A CA 1
ATOM 796 C C A ASN A 1 98 ? 51.878 54.825 9.346 0.50 20.30 118 ASN A C 1
ATOM 797 C C B ASN A 1 98 ? 51.705 54.861 9.605 0.50 20.90 118 ASN A C 1
ATOM 798 O O A ASN A 1 98 ? 51.245 54.544 8.320 0.50 18.72 118 ASN A O 1
ATOM 799 O O B ASN A 1 98 ? 50.662 54.638 8.963 0.50 20.58 118 ASN A O 1
ATOM 808 N N . PHE A 1 99 ? 52.492 53.893 10.091 1.00 16.93 119 PHE A N 1
ATOM 809 C CA . PHE A 1 99 ? 52.238 52.464 9.872 1.00 16.10 119 PHE A CA 1
ATOM 810 C C . PHE A 1 99 ? 51.370 51.969 11.015 1.00 18.97 119 PHE A C 1
ATOM 811 O O . PHE A 1 99 ? 51.751 52.116 12.175 1.00 18.72 119 PHE A O 1
ATOM 819 N N . ILE A 1 100 ? 50.199 51.422 10.697 1.00 15.21 120 ILE A N 1
ATOM 820 C CA . ILE A 1 100 ? 49.307 50.886 11.723 1.00 16.27 120 ILE A CA 1
ATOM 821 C C . ILE A 1 100 ? 48.956 49.433 11.411 1.00 18.46 120 ILE A C 1
ATOM 822 O O . ILE A 1 100 ? 48.442 49.151 10.322 1.00 18.82 120 ILE A O 1
ATOM 827 N N . ALA A 1 101 ? 49.192 48.518 12.370 1.00 16.66 121 ALA A N 1
ATOM 828 C CA . ALA A 1 101 ? 48.756 47.123 12.250 1.00 16.22 121 ALA A CA 1
ATOM 829 C C . ALA A 1 101 ? 47.442 47.009 13.041 1.00 19.99 121 ALA A C 1
ATOM 830 O O . ALA A 1 101 ? 47.435 47.219 14.266 1.00 19.52 121 ALA A O 1
ATOM 832 N N . ASN A 1 102 ? 46.328 46.764 12.334 1.00 18.01 122 ASN A N 1
ATOM 833 C CA . ASN A 1 102 ? 44.974 46.682 12.915 1.00 19.28 122 ASN A CA 1
ATOM 834 C C . ASN A 1 102 ? 44.501 45.256 13.166 1.00 25.93 122 ASN A C 1
ATOM 835 O O . ASN A 1 102 ? 43.295 44.981 13.233 1.00 28.03 122 ASN A O 1
ATOM 840 N N . SER A 1 103 ? 45.448 44.349 13.294 1.00 20.44 123 SER A N 1
ATOM 841 C CA . SER A 1 103 ? 45.172 42.948 13.587 1.00 19.99 123 SER A CA 1
ATOM 842 C C . SER A 1 103 ? 46.238 42.423 14.502 1.00 22.72 123 SER A C 1
ATOM 843 O O . SER A 1 103 ? 47.334 42.988 14.516 1.00 20.61 123 SER A O 1
ATOM 846 N N . PRO A 1 104 ? 46.021 41.262 15.159 1.00 20.77 124 PRO A N 1
ATOM 847 C CA . PRO A 1 104 ? 47.144 40.606 15.842 1.00 21.35 124 PRO A CA 1
ATOM 848 C C . PRO A 1 104 ? 48.189 40.198 14.797 1.00 24.16 124 PRO A C 1
ATOM 849 O O . PRO A 1 104 ? 47.874 40.109 13.595 1.00 22.88 124 PRO A O 1
ATOM 853 N N . LEU A 1 105 ? 49.438 40.017 15.233 1.00 19.45 125 LEU A N 1
ATOM 854 C CA . LEU A 1 105 ? 50.541 39.622 14.361 1.00 18.68 125 LEU A CA 1
ATOM 855 C C . LEU A 1 105 ? 51.224 38.382 14.908 1.00 24.19 125 LEU A C 1
ATOM 856 O O . LEU A 1 105 ? 51.478 38.291 16.115 1.00 22.25 125 LEU A O 1
ATOM 861 N N . LYS A 1 106 ? 51.518 37.428 14.024 1.00 20.33 126 LYS A N 1
ATOM 862 C CA . LYS A 1 106 ? 52.158 36.179 14.445 1.00 21.42 126 LYS A CA 1
ATOM 863 C C . LYS A 1 106 ? 53.275 35.822 13.468 1.00 28.90 126 LYS A C 1
ATOM 864 O O . LYS A 1 106 ? 53.345 36.395 12.383 1.00 31.50 126 LYS A O 1
ATOM 870 N N . GLY A 1 107 ? 54.132 34.901 13.858 1.00 25.60 127 GLY A N 1
ATOM 871 C CA . GLY A 1 107 ? 55.229 34.452 13.009 1.00 24.74 127 GLY A CA 1
ATOM 872 C C . GLY A 1 107 ? 56.480 34.151 13.789 1.00 25.28 127 GLY A C 1
ATOM 873 O O . GLY A 1 107 ? 56.562 34.479 14.972 1.00 24.44 127 GLY A O 1
ATOM 874 N N . ASP A 1 108 ? 57.464 33.536 13.132 1.00 21.74 128 ASP A N 1
ATOM 875 C CA . ASP A 1 108 ? 58.739 33.214 13.772 1.00 21.85 128 ASP A CA 1
ATOM 876 C C . ASP A 1 108 ? 59.474 34.493 14.180 1.00 24.03 128 ASP A C 1
ATOM 877 O O . ASP A 1 108 ? 60.055 34.554 15.268 1.00 21.86 128 ASP A O 1
ATOM 882 N N . GLU A 1 109 ? 59.454 35.516 13.292 1.00 21.67 129 GLU A N 1
ATOM 883 C CA A GLU A 1 109 ? 60.169 36.761 13.533 0.50 22.18 129 GLU A CA 1
ATOM 884 C CA B GLU A 1 109 ? 60.158 36.763 13.549 0.50 21.69 129 GLU A CA 1
ATOM 885 C C . GLU A 1 109 ? 59.446 37.959 12.953 1.00 24.74 129 GLU A C 1
ATOM 886 O O . GLU A 1 109 ? 58.866 37.869 11.867 1.00 22.34 129 GLU A O 1
ATOM 897 N N . LEU A 1 110 ? 59.539 39.094 13.646 1.00 20.08 130 LEU A N 1
ATOM 898 C CA . LEU A 1 110 ? 59.022 40.355 13.151 1.00 18.48 130 LEU A CA 1
ATOM 899 C C . LEU A 1 110 ? 60.086 41.409 13.412 1.00 20.75 130 LEU A C 1
ATOM 900 O O . LEU A 1 110 ? 60.472 41.648 14.559 1.00 19.28 130 LEU A O 1
ATOM 905 N N . LYS A 1 111 ? 60.601 41.991 12.328 1.00 17.23 131 LYS A N 1
ATOM 906 C CA . LYS A 1 111 ? 61.609 43.047 12.396 1.00 17.17 131 LYS A CA 1
ATOM 907 C C . LYS A 1 111 ? 61.026 44.341 11.878 1.00 19.11 131 LYS A C 1
ATOM 908 O O . LYS A 1 111 ? 60.461 44.376 10.788 1.00 18.15 131 LYS A O 1
ATOM 914 N N . ILE A 1 112 ? 61.119 45.409 12.680 1.00 14.85 132 ILE A N 1
ATOM 915 C CA . ILE A 1 112 ? 60.621 46.710 12.282 1.00 16.23 132 ILE A CA 1
ATOM 916 C C . ILE A 1 112 ? 61.715 47.755 12.405 1.00 20.53 132 ILE A C 1
ATOM 917 O O . ILE A 1 112 ? 62.351 47.868 13.464 1.00 20.10 132 ILE A O 1
ATOM 922 N N A ASN A 1 113 ? 61.952 48.502 11.313 0.50 16.91 133 ASN A N 1
ATOM 923 N N B ASN A 1 113 ? 61.957 48.495 11.311 0.50 17.00 133 ASN A N 1
ATOM 924 C CA A ASN A 1 113 ? 62.909 49.606 11.274 0.50 16.86 133 ASN A CA 1
ATOM 925 C CA B ASN A 1 113 ? 62.900 49.611 11.269 0.50 17.00 133 ASN A CA 1
ATOM 926 C C A ASN A 1 113 ? 62.134 50.880 10.981 0.50 20.09 133 ASN A C 1
ATOM 927 C C B ASN A 1 113 ? 62.104 50.873 10.992 0.50 20.23 133 ASN A C 1
ATOM 928 O O A ASN A 1 113 ? 61.580 51.011 9.886 0.50 20.45 133 ASN A O 1
ATOM 929 O O B ASN A 1 113 ? 61.500 50.985 9.922 0.50 20.68 133 ASN A O 1
ATOM 938 N N . ALA A 1 114 ? 62.048 51.788 11.968 1.00 16.80 134 ALA A N 1
ATOM 939 C CA . ALA A 1 114 ? 61.283 53.020 11.859 1.00 17.51 134 ALA A CA 1
ATOM 940 C C . ALA A 1 114 ? 62.264 54.174 11.867 1.00 19.64 134 ALA A C 1
ATOM 941 O O . ALA A 1 114 ? 63.048 54.329 12.817 1.00 17.73 134 ALA A O 1
ATOM 943 N N . ASN A 1 115 ? 62.279 54.929 10.765 1.00 17.22 135 ASN A N 1
ATOM 944 C CA . ASN A 1 115 ? 63.222 56.027 10.605 1.00 16.48 135 ASN A CA 1
ATOM 945 C C . ASN A 1 115 ? 62.540 57.344 10.336 1.00 20.36 135 ASN A C 1
ATOM 946 O O . ASN A 1 115 ? 61.322 57.396 10.144 1.00 20.47 135 ASN A O 1
ATOM 951 N N . SER A 1 116 ? 63.351 58.419 10.319 1.00 18.45 136 SER A N 1
ATOM 952 C CA . SER A 1 116 ? 62.983 59.774 9.940 1.00 17.87 136 SER A CA 1
ATOM 953 C C . SER A 1 116 ? 61.505 60.117 10.229 1.00 21.46 136 SER A C 1
ATOM 954 O O . SER A 1 116 ? 60.674 60.205 9.310 1.00 20.33 136 SER A O 1
ATOM 957 N N . ASN A 1 117 ? 61.186 60.287 11.530 1.00 17.46 137 ASN A N 1
ATOM 958 C CA . ASN A 1 117 ? 59.917 60.794 12.074 1.00 17.61 137 ASN A CA 1
ATOM 959 C C . ASN A 1 117 ? 58.669 59.941 11.865 1.00 20.19 137 ASN A C 1
ATOM 960 O O . ASN A 1 117 ? 57.560 60.413 12.173 1.00 20.24 137 ASN A O 1
ATOM 965 N N A CYS A 1 118 ? 58.829 58.681 11.447 0.50 17.97 138 CYS A N 1
ATOM 966 N N B CYS A 1 118 ? 58.800 58.717 11.363 0.50 17.22 138 CYS A N 1
ATOM 967 C CA A CYS A 1 118 ? 57.694 57.780 11.276 0.50 18.38 138 CYS A CA 1
ATOM 968 C CA B CYS A 1 118 ? 57.591 57.932 11.173 0.50 17.27 138 CYS A CA 1
ATOM 969 C C A CYS A 1 118 ? 56.989 57.506 12.600 0.50 21.12 138 CYS A C 1
ATOM 970 C C B CYS A 1 118 ? 57.019 57.443 12.519 0.50 20.93 138 CYS A C 1
ATOM 971 O O A CYS A 1 118 ? 57.546 57.758 13.676 0.50 20.50 138 CYS A O 1
ATOM 972 O O B CYS A 1 118 ? 57.722 57.451 13.530 0.50 21.07 138 CYS A O 1
ATOM 977 N N . LEU A 1 119 ? 55.744 57.022 12.505 1.00 16.61 139 LEU A N 1
ATOM 978 C CA . LEU A 1 119 ? 54.987 56.541 13.653 1.00 17.55 139 LEU A CA 1
ATOM 979 C C . LEU A 1 119 ? 54.548 55.127 13.322 1.00 20.40 139 LEU A C 1
ATOM 980 O O . LEU A 1 119 ? 53.891 54.914 12.312 1.00 19.06 139 LEU A O 1
ATOM 985 N N . VAL A 1 120 ? 54.947 54.154 14.142 1.00 15.62 140 VAL A N 1
ATOM 986 C CA . VAL A 1 120 ? 54.555 52.746 13.978 1.00 16.14 140 VAL A CA 1
ATOM 987 C C . VAL A 1 120 ? 53.676 52.373 15.161 1.00 19.34 140 VAL A C 1
ATOM 988 O O . VAL A 1 120 ? 54.088 52.557 16.302 1.00 20.12 140 VAL A O 1
ATOM 992 N N . GLN A 1 121 ? 52.447 51.921 14.897 1.00 14.97 141 GLN A N 1
ATOM 993 C CA . GLN A 1 121 ? 51.522 51.508 15.948 1.00 15.86 141 GLN A CA 1
ATOM 994 C C . GLN A 1 121 ? 51.071 50.076 15.711 1.00 19.29 141 GLN A C 1
ATOM 995 O O . GLN A 1 121 ? 50.394 49.800 14.714 1.00 19.94 141 GLN A O 1
ATOM 1001 N N . LEU A 1 122 ? 51.462 49.154 16.611 1.00 15.91 142 LEU A N 1
ATOM 1002 C CA . LEU A 1 122 ? 51.026 47.755 16.544 1.00 16.47 142 LEU A CA 1
ATOM 1003 C C . LEU A 1 122 ? 49.929 47.658 17.574 1.00 19.29 142 LEU A C 1
ATOM 1004 O O . LEU A 1 122 ? 50.212 47.612 18.763 1.00 17.85 142 LEU A O 1
ATOM 1009 N N . LYS A 1 123 ? 48.674 47.810 17.127 1.00 17.01 143 LYS A N 1
ATOM 1010 C CA . LYS A 1 123 ? 47.535 47.993 18.039 1.00 17.55 143 LYS A CA 1
ATOM 1011 C C . LYS A 1 123 ? 46.988 46.718 18.697 1.00 22.37 143 LYS A C 1
ATOM 1012 O O . LYS A 1 123 ? 46.240 46.832 19.682 1.00 21.84 143 LYS A O 1
ATOM 1018 N N . GLN A 1 124 ? 47.305 45.526 18.158 1.00 19.47 144 GLN A N 1
ATOM 1019 C CA . GLN A 1 124 ? 46.805 44.266 18.730 1.00 19.97 144 GLN A CA 1
ATOM 1020 C C . GLN A 1 124 ? 47.963 43.316 19.026 1.00 22.69 144 GLN A C 1
ATOM 1021 O O . GLN A 1 124 ? 49.100 43.574 18.610 1.00 23.21 144 GLN A O 1
ATOM 1027 N N . LYS A 1 125 ? 47.704 42.258 19.805 1.00 20.57 145 LYS A N 1
ATOM 1028 C CA . LYS A 1 125 ? 48.757 41.378 20.302 1.00 20.68 145 LYS A CA 1
ATOM 1029 C C . LYS A 1 125 ? 49.714 40.874 19.205 1.00 23.36 145 LYS A C 1
ATOM 1030 O O . LYS A 1 125 ? 49.296 40.340 18.179 1.00 22.37 145 LYS A O 1
ATOM 1036 N N . VAL A 1 126 ? 51.004 41.072 19.459 1.00 20.93 146 VAL A N 1
ATOM 1037 C CA . VAL A 1 126 ? 52.110 40.587 18.632 1.00 21.54 146 VAL A CA 1
ATOM 1038 C C . VAL A 1 126 ? 52.666 39.339 19.333 1.00 25.80 146 VAL A C 1
ATOM 1039 O O . VAL A 1 126 ? 53.155 39.443 20.464 1.00 25.80 146 VAL A O 1
ATOM 1043 N N . GLU A 1 127 ? 52.549 38.162 18.702 1.00 22.00 147 GLU A N 1
ATOM 1044 C CA . GLU A 1 127 ? 53.064 36.922 19.296 1.00 22.35 147 GLU A CA 1
ATOM 1045 C C . GLU A 1 127 ? 54.035 36.302 18.314 1.00 24.82 147 GLU A C 1
ATOM 1046 O O . GLU A 1 127 ? 53.619 35.692 17.334 1.00 23.93 147 GLU A O 1
ATOM 1052 N N . VAL A 1 128 ? 55.335 36.487 18.569 1.00 21.47 148 VAL A N 1
ATOM 1053 C CA . VAL A 1 128 ? 56.398 36.032 17.673 1.00 21.73 148 VAL A CA 1
ATOM 1054 C C . VAL A 1 128 ? 57.533 35.402 18.451 1.00 27.30 148 VAL A C 1
ATOM 1055 O O . VAL A 1 128 ? 57.640 35.629 19.647 1.00 27.45 148 VAL A O 1
ATOM 1059 N N . GLY A 1 129 ? 58.386 34.632 17.771 1.00 23.78 149 GLY A N 1
ATOM 1060 C CA . GLY A 1 129 ? 59.556 34.038 18.404 1.00 23.56 149 GLY A CA 1
ATOM 1061 C C . GLY A 1 129 ? 60.601 35.097 18.715 1.00 24.98 149 GLY A C 1
ATOM 1062 O O . GLY A 1 129 ? 61.188 35.097 19.794 1.00 24.12 149 GLY A O 1
ATOM 1063 N N . LYS A 1 130 ? 60.804 36.038 17.792 1.00 21.45 150 LYS A N 1
ATOM 1064 C CA . LYS A 1 130 ? 61.767 37.116 17.966 1.00 21.33 150 LYS A CA 1
ATOM 1065 C C . LYS A 1 130 ? 61.170 38.428 17.475 1.00 22.54 150 LYS A C 1
ATOM 1066 O O . LYS A 1 130 ? 60.635 38.487 16.369 1.00 21.64 150 LYS A O 1
ATOM 1072 N N . LEU A 1 131 ? 61.237 39.475 18.316 1.00 20.31 151 LEU A N 1
ATOM 1073 C CA . LEU A 1 131 ? 60.713 40.808 17.968 1.00 20.26 151 LEU A CA 1
ATOM 1074 C C . LEU A 1 131 ? 61.881 41.764 17.977 1.00 23.58 151 LEU A C 1
ATOM 1075 O O . LEU A 1 131 ? 62.529 41.946 19.000 1.00 23.64 151 LEU A O 1
ATOM 1080 N N . ASP A 1 132 ? 62.201 42.312 16.808 1.00 19.34 152 ASP A N 1
ATOM 1081 C CA . ASP A 1 132 ? 63.373 43.150 16.624 1.00 18.04 152 ASP A CA 1
ATOM 1082 C C . ASP A 1 132 ? 62.955 44.543 16.168 1.00 20.49 152 ASP A C 1
ATOM 1083 O O . ASP A 1 132 ? 62.627 44.766 14.997 1.00 18.73 152 ASP A O 1
ATOM 1088 N N . LEU A 1 133 ? 62.995 45.503 17.115 1.00 17.41 153 LEU A N 1
ATOM 1089 C CA . LEU A 1 133 ? 62.533 46.863 16.900 1.00 17.34 153 LEU A CA 1
ATOM 1090 C C . LEU A 1 133 ? 63.672 47.849 16.893 1.00 21.61 153 LEU A C 1
ATOM 1091 O O . LEU A 1 133 ? 64.520 47.844 17.795 1.00 21.47 153 LEU A O 1
ATOM 1096 N N . ASN A 1 134 ? 63.707 48.680 15.852 1.00 17.37 154 ASN A N 1
ATOM 1097 C CA . ASN A 1 134 ? 64.762 49.669 15.660 1.00 16.60 154 ASN A CA 1
ATOM 1098 C C . ASN A 1 134 ? 64.174 51.003 15.308 1.00 21.62 154 ASN A C 1
ATOM 1099 O O . ASN A 1 134 ? 63.334 51.099 14.402 1.00 21.44 154 ASN A O 1
ATOM 1104 N N . VAL A 1 135 ? 64.588 52.044 16.045 1.00 16.87 155 VAL A N 1
ATOM 1105 C CA . VAL A 1 135 ? 64.110 53.394 15.794 1.00 16.51 155 VAL A CA 1
ATOM 1106 C C . VAL A 1 135 ? 65.305 54.326 15.578 1.00 19.63 155 VAL A C 1
ATOM 1107 O O . VAL A 1 135 ? 66.336 54.194 16.261 1.00 16.86 155 VAL A O 1
ATOM 1111 N N . SER A 1 136 ? 65.148 55.292 14.658 1.00 16.23 156 SER A N 1
ATOM 1112 C CA . SER A 1 136 ? 66.146 56.351 14.474 1.00 17.46 156 SER A CA 1
ATOM 1113 C C . SER A 1 136 ? 65.450 57.585 13.908 1.00 19.67 156 SER A C 1
ATOM 1114 O O . SER A 1 136 ? 64.261 57.512 13.589 1.00 18.71 156 SER A O 1
ATOM 1117 N N . GLY A 1 137 ? 66.167 58.709 13.852 1.00 17.77 157 GLY A N 1
ATOM 1118 C CA . GLY A 1 137 ? 65.667 59.958 13.269 1.00 17.50 157 GLY A CA 1
ATOM 1119 C C . GLY A 1 137 ? 64.359 60.446 13.839 1.00 20.54 157 GLY A C 1
ATOM 1120 O O . GLY A 1 137 ? 63.496 60.916 13.097 1.00 20.67 157 GLY A O 1
ATOM 1121 N N . SER A 1 138 ? 64.208 60.351 15.179 1.00 17.21 158 SER A N 1
ATOM 1122 C CA . SER A 1 138 ? 63.052 60.829 15.942 1.00 17.36 158 SER A CA 1
ATOM 1123 C C . SER A 1 138 ? 61.757 60.122 15.573 1.00 18.46 158 SER A C 1
ATOM 1124 O O . SER A 1 138 ? 60.674 60.664 15.845 1.00 19.09 158 SER A O 1
ATOM 1127 N N . ALA A 1 139 ? 61.851 58.892 15.022 1.00 15.49 159 ALA A N 1
ATOM 1128 C CA . ALA A 1 139 ? 60.669 58.081 14.788 1.00 14.76 159 ALA A CA 1
ATOM 1129 C C . ALA A 1 139 ? 60.119 57.585 16.143 1.00 20.51 159 ALA A C 1
ATOM 1130 O O . ALA A 1 139 ? 60.805 57.666 17.172 1.00 18.84 159 ALA A O 1
ATOM 1132 N N . ASN A 1 140 ? 58.855 57.148 16.161 1.00 17.84 160 ASN A N 1
ATOM 1133 C CA . ASN A 1 140 ? 58.208 56.683 17.385 1.00 16.84 160 ASN A CA 1
ATOM 1134 C C . ASN A 1 140 ? 57.497 55.382 17.137 1.00 21.45 160 ASN A C 1
ATOM 1135 O O . ASN A 1 140 ? 56.881 55.188 16.082 1.00 19.64 160 ASN A O 1
ATOM 1148 N N . VAL A 1 142 ? 54.791 52.450 19.020 1.00 17.28 162 VAL A N 1
ATOM 1149 C CA . VAL A 1 142 ? 53.899 52.082 20.119 1.00 18.20 162 VAL A CA 1
ATOM 1150 C C . VAL A 1 142 ? 53.428 50.645 19.882 1.00 21.45 162 VAL A C 1
ATOM 1151 O O . VAL A 1 142 ? 52.778 50.373 18.863 1.00 20.44 162 VAL A O 1
ATOM 1155 N N . VAL A 1 143 ? 53.721 49.749 20.831 1.00 17.60 163 VAL A N 1
ATOM 1156 C CA . VAL A 1 143 ? 53.317 48.345 20.773 1.00 16.95 163 VAL A CA 1
ATOM 1157 C C . VAL A 1 143 ? 52.402 48.098 21.964 1.00 20.91 163 VAL A C 1
ATOM 1158 O O . VAL A 1 143 ? 52.850 48.166 23.113 1.00 20.97 163 VAL A O 1
ATOM 1162 N N . ASN A 1 144 ? 51.114 47.856 21.702 1.00 19.00 164 ASN A N 1
ATOM 1163 C CA . ASN A 1 144 ? 50.133 47.695 22.77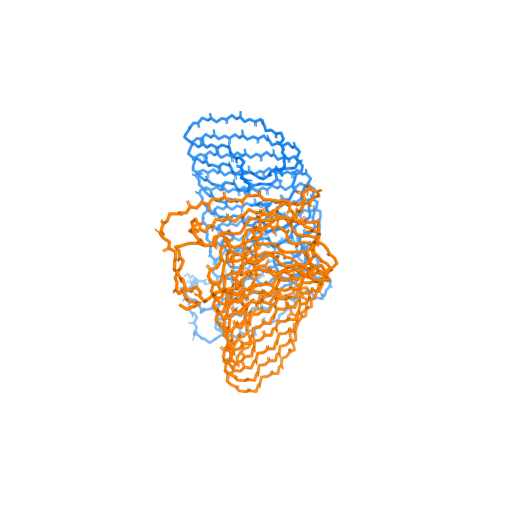3 1.00 18.94 164 ASN A CA 1
ATOM 1164 C C . ASN A 1 144 ? 50.353 46.436 23.620 1.00 22.75 164 ASN A C 1
ATOM 1165 O O . ASN A 1 144 ? 50.161 46.487 24.840 1.00 22.92 164 ASN A O 1
ATOM 1170 N N . GLU A 1 145 ? 50.723 45.318 22.994 1.00 19.79 165 GLU A N 1
ATOM 1171 C CA . GLU A 1 145 ? 50.888 44.058 23.726 1.00 19.84 165 GLU A CA 1
ATOM 1172 C C . GLU A 1 145 ? 51.763 43.115 22.921 1.00 25.26 165 GLU A C 1
ATOM 1173 O O . GLU A 1 145 ? 51.504 42.920 21.728 1.00 24.02 165 GLU A O 1
ATOM 1179 N N . LEU A 1 146 ? 52.779 42.527 23.570 1.00 22.27 166 LEU A N 1
ATOM 1180 C CA . LEU A 1 146 ? 53.689 41.585 22.922 1.00 21.77 166 LEU A CA 1
ATOM 1181 C C . LEU A 1 146 ? 53.949 40.323 23.769 1.00 25.16 166 LEU A C 1
ATOM 1182 O O . LEU A 1 146 ? 53.930 40.357 25.006 1.00 23.37 166 LEU A O 1
ATOM 1187 N N . LYS A 1 147 ? 54.238 39.223 23.078 1.00 21.80 167 LYS A N 1
ATOM 1188 C CA . LYS A 1 147 ? 54.598 37.932 23.667 1.00 22.63 167 LYS A CA 1
ATOM 1189 C C . LYS A 1 147 ? 55.687 37.387 22.787 1.00 26.72 167 LYS A C 1
ATOM 1190 O O . LYS A 1 147 ? 55.445 37.144 21.606 1.00 26.80 167 LYS A O 1
ATOM 1196 N N . THR A 1 148 ? 56.914 37.316 23.309 1.00 23.02 168 THR A N 1
ATOM 1197 C CA . THR A 1 148 ? 58.035 36.846 22.490 1.00 23.61 168 THR A CA 1
ATOM 1198 C C . THR A 1 148 ? 59.047 36.070 23.321 1.00 28.56 168 THR A C 1
ATOM 1199 O O . THR A 1 148 ? 58.994 36.102 24.554 1.00 28.72 168 THR A O 1
ATOM 1203 N N . ASP A 1 149 ? 59.960 35.371 22.637 1.00 25.52 169 ASP A N 1
ATOM 1204 C CA A ASP A 1 149 ? 61.052 34.684 23.308 0.50 25.72 169 ASP A CA 1
ATOM 1205 C CA B ASP A 1 149 ? 61.063 34.671 23.288 0.50 26.02 169 ASP A CA 1
ATOM 1206 C C . ASP A 1 149 ? 62.186 35.694 23.433 1.00 29.50 169 ASP A C 1
ATOM 1207 O O . ASP A 1 149 ? 62.527 36.086 24.542 1.00 30.72 169 ASP A O 1
ATOM 1216 N N . LYS A 1 150 ? 62.679 36.216 22.299 1.00 24.23 170 LYS A N 1
ATOM 1217 C CA . LYS A 1 150 ? 63.723 37.222 22.269 1.00 21.82 170 LYS A CA 1
ATOM 1218 C C . LYS A 1 150 ? 63.166 38.572 21.844 1.00 24.13 170 LYS A C 1
ATOM 1219 O O . LYS A 1 150 ? 62.525 38.669 20.803 1.00 21.26 170 LYS A O 1
ATOM 1225 N N . LEU A 1 151 ? 63.443 39.614 22.643 1.00 19.06 171 LEU A N 1
ATOM 1226 C CA . LEU A 1 151 ? 63.076 41.001 22.326 1.00 18.37 171 LEU A CA 1
ATOM 1227 C C . LEU A 1 151 ? 64.344 41.816 22.145 1.00 23.34 171 LEU A C 1
ATOM 1228 O O . LEU A 1 151 ? 65.245 41.763 22.998 1.00 23.02 171 LEU A O 1
ATOM 1233 N N . GLU A 1 152 ? 64.436 42.543 21.026 1.00 21.57 172 GLU A N 1
ATOM 1234 C CA . GLU A 1 152 ? 65.544 43.447 20.725 1.00 20.80 172 GLU A CA 1
ATOM 1235 C C . GLU A 1 152 ? 64.946 44.798 20.443 1.00 23.70 172 GLU A C 1
ATOM 1236 O O . GLU A 1 152 ? 64.046 44.928 19.606 1.00 22.27 172 GLU A O 1
ATOM 1242 N N A CYS A 1 153 ? 65.406 45.796 21.220 0.50 20.32 173 CYS A N 1
ATOM 1243 N N B CYS A 1 153 ? 65.402 45.820 21.175 0.50 20.39 173 CYS A N 1
ATOM 1244 C CA A CYS A 1 153 ? 64.975 47.175 21.108 0.50 20.26 173 CYS A CA 1
ATOM 1245 C CA B CYS A 1 153 ? 64.788 47.135 21.117 0.50 20.30 173 CYS A CA 1
ATOM 1246 C C A CYS A 1 153 ? 66.166 48.049 21.010 0.50 23.85 173 CYS A C 1
ATOM 1247 C C B CYS A 1 153 ? 65.896 48.206 21.140 0.50 23.59 173 CYS A C 1
ATOM 1248 O O A CYS A 1 153 ? 67.036 48.051 21.887 0.50 23.23 173 CYS A O 1
ATOM 1249 O O B CYS A 1 153 ? 66.493 48.440 22.195 0.50 21.94 173 CYS A O 1
ATOM 1254 N N . SER A 1 154 ? 66.200 48.822 19.947 1.00 19.24 174 SER A N 1
ATOM 1255 C CA . SER A 1 154 ? 67.300 49.757 19.783 1.00 19.16 174 SER A CA 1
ATOM 1256 C C . SER A 1 154 ? 66.854 51.101 19.257 1.00 21.93 174 SER A C 1
ATOM 1257 O O . SER A 1 154 ? 65.994 51.182 18.362 1.00 19.91 174 SER A O 1
ATOM 1260 N N . ILE A 1 155 ? 67.425 52.167 19.853 1.00 17.20 175 ILE A N 1
ATOM 1261 C CA . ILE A 1 155 ? 67.203 53.548 19.402 1.00 17.36 175 ILE A CA 1
ATOM 1262 C C . ILE A 1 155 ? 68.558 54.152 19.066 1.00 21.58 175 ILE A C 1
ATOM 1263 O O . ILE A 1 155 ? 69.475 54.021 19.868 1.00 18.15 175 ILE A O 1
ATOM 1268 N N . ASN A 1 156 ? 68.681 54.844 17.898 1.00 18.91 176 ASN A N 1
ATOM 1269 C CA . ASN A 1 156 ? 69.905 55.533 17.491 1.00 19.72 176 ASN A CA 1
ATOM 1270 C C . ASN A 1 156 ? 69.596 56.966 17.108 1.00 22.49 176 ASN A C 1
ATOM 1271 O O . ASN A 1 156 ? 68.652 57.207 16.356 1.00 21.92 176 ASN A O 1
ATOM 1276 N N . GLY A 1 157 ? 70.343 57.907 17.684 1.00 19.74 177 GLY A N 1
ATOM 1277 C CA . GLY A 1 157 ? 70.172 59.337 17.427 1.00 18.16 177 GLY A CA 1
ATOM 1278 C C . GLY A 1 157 ? 69.089 59.963 18.279 1.00 21.27 177 GLY A C 1
ATOM 1279 O O . GLY A 1 157 ? 69.366 60.811 19.127 1.00 20.57 177 GLY A O 1
ATOM 1280 N N . SER A 1 158 ? 67.841 59.527 18.073 1.00 17.39 178 SER A N 1
ATOM 1281 C CA . SER A 1 158 ? 66.671 60.019 18.805 1.00 17.34 178 SER A CA 1
ATOM 1282 C C . SER A 1 158 ? 65.466 59.202 18.422 1.00 19.48 178 SER A C 1
ATOM 1283 O O . SER A 1 158 ? 65.449 58.583 17.362 1.00 18.03 178 SER A O 1
ATOM 1286 N N . GLY A 1 159 ? 64.438 59.307 19.237 1.00 18.94 179 GLY A N 1
ATOM 1287 C CA . GLY A 1 159 ? 63.178 58.618 19.001 1.00 18.92 179 GLY A CA 1
ATOM 1288 C C . GLY A 1 159 ? 62.701 57.870 20.223 1.00 21.44 179 GLY A C 1
ATOM 1289 O O . GLY A 1 159 ? 63.373 57.881 21.260 1.00 19.29 179 GLY A O 1
ATOM 1290 N N . THR A 1 160 ? 61.504 57.257 20.131 1.00 17.94 180 THR A N 1
ATOM 1291 C CA . THR A 1 160 ? 60.939 56.570 21.294 1.00 17.93 180 THR A CA 1
ATOM 1292 C C . THR A 1 160 ? 60.355 55.207 20.919 1.00 21.14 180 THR A C 1
ATOM 1293 O O . THR A 1 160 ? 59.860 55.012 19.797 1.00 19.51 180 THR A O 1
ATOM 1297 N N . ILE A 1 161 ? 60.387 54.278 21.880 1.00 17.15 181 ILE A N 1
ATOM 1298 C CA . ILE A 1 161 ? 59.780 52.951 21.752 1.00 15.75 181 ILE A CA 1
ATOM 1299 C C . ILE A 1 161 ? 58.954 52.739 23.017 1.00 19.93 181 ILE A C 1
ATOM 1300 O O . ILE A 1 161 ? 59.507 52.715 24.116 1.00 20.82 181 ILE A O 1
ATOM 1305 N N . ASN A 1 162 ? 57.640 52.651 22.864 1.00 16.23 182 ASN A N 1
ATOM 1306 C CA . ASN A 1 162 ? 56.727 52.429 23.983 1.00 17.24 182 ASN A CA 1
ATOM 1307 C C . ASN A 1 162 ? 56.115 51.046 23.859 1.00 19.68 182 ASN A C 1
ATOM 1308 O O . ASN A 1 162 ? 55.345 50.793 22.937 1.00 19.61 182 ASN A O 1
ATOM 1313 N N . LEU A 1 163 ? 56.486 50.147 24.778 1.00 16.92 183 LEU A N 1
ATOM 1314 C CA . LEU A 1 163 ? 56.011 48.753 24.838 1.00 17.93 183 LEU A CA 1
ATOM 1315 C C . LEU A 1 163 ? 55.107 48.683 26.039 1.00 22.86 183 LEU A C 1
ATOM 1316 O O . LEU A 1 163 ? 55.580 48.621 27.170 1.00 21.55 183 LEU A O 1
ATOM 1321 N N . LYS A 1 164 ? 53.813 48.846 25.801 1.00 21.48 184 LYS A N 1
ATOM 1322 C CA . LYS A 1 164 ? 52.798 49.001 26.848 1.00 21.04 184 LYS A CA 1
ATOM 1323 C C . LYS A 1 164 ? 52.590 47.787 27.758 1.00 24.40 184 LYS A C 1
ATOM 1324 O O . LYS A 1 164 ? 52.357 47.971 28.954 1.00 25.29 184 LYS A O 1
ATOM 1330 N N . ALA A 1 165 ? 52.617 46.565 27.212 1.00 20.88 185 ALA A N 1
ATOM 1331 C CA . ALA A 1 165 ? 52.332 45.360 27.992 1.00 21.97 185 ALA A CA 1
ATOM 1332 C C . ALA A 1 165 ? 52.929 44.140 27.370 1.00 26.07 185 ALA A C 1
ATOM 1333 O O . ALA A 1 165 ? 53.182 44.120 26.169 1.00 24.53 185 ALA A O 1
ATOM 1335 N N . GLY A 1 166 ? 53.076 43.092 28.175 1.00 25.19 186 GLY A N 1
ATOM 1336 C CA . GLY A 1 166 ? 53.549 41.826 27.644 1.00 25.11 186 GLY A CA 1
ATOM 1337 C C . GLY A 1 166 ? 54.674 41.133 28.364 1.00 26.48 186 GLY A C 1
ATOM 1338 O O . GLY A 1 166 ? 54.975 41.433 29.525 1.00 25.58 186 GLY A O 1
ATOM 1339 N N . ASN A 1 167 ? 55.275 40.166 27.657 1.00 21.88 187 ASN A N 1
ATOM 1340 C CA . ASN A 1 167 ? 56.317 39.294 28.173 1.00 23.01 187 ASN A CA 1
ATOM 1341 C C . ASN A 1 167 ? 57.347 38.931 27.137 1.00 26.16 187 ASN A C 1
ATOM 1342 O O . ASN A 1 167 ? 57.011 38.690 25.987 1.00 26.25 187 ASN A O 1
ATOM 1347 N N . ALA A 1 168 ? 58.602 38.863 27.557 1.00 23.94 188 ALA A N 1
ATOM 1348 C CA . ALA A 1 168 ? 59.732 38.371 26.761 1.00 23.12 188 ALA A CA 1
ATOM 1349 C C . ALA A 1 168 ? 60.571 37.481 27.653 1.00 27.92 188 ALA A C 1
ATOM 1350 O O . ALA A 1 168 ? 60.564 37.682 28.864 1.00 28.74 188 ALA A O 1
ATOM 1352 N N . GLU A 1 169 ? 61.261 36.482 27.092 1.00 24.76 189 GLU A N 1
ATOM 1353 C CA . GLU A 1 169 ? 62.124 35.618 27.909 1.00 24.00 189 GLU A CA 1
ATOM 1354 C C . GLU A 1 169 ? 63.473 36.304 28.132 1.00 27.04 189 GLU A C 1
ATOM 1355 O O . GLU A 1 169 ? 64.054 36.204 29.218 1.00 26.88 189 GLU A O 1
ATOM 1361 N N . GLU A 1 170 ? 63.952 37.021 27.094 1.00 22.71 190 GLU A N 1
ATOM 1362 C CA . GLU A 1 170 ? 65.204 37.779 27.084 1.00 21.51 190 GLU A CA 1
ATOM 1363 C C . GLU A 1 170 ? 64.972 39.075 26.354 1.00 24.97 190 GLU A C 1
ATOM 1364 O O . GLU A 1 170 ? 64.246 39.084 25.354 1.00 22.57 190 GLU A O 1
ATOM 1370 N N . ALA A 1 171 ? 65.585 40.166 26.828 1.00 22.18 191 ALA A N 1
ATOM 1371 C CA . ALA A 1 171 ? 65.476 41.442 26.122 1.00 22.06 191 ALA A CA 1
ATOM 1372 C C . ALA A 1 171 ? 66.808 42.153 26.084 1.00 26.95 191 ALA A C 1
ATOM 1373 O O . ALA A 1 171 ? 67.523 42.189 27.092 1.00 27.11 191 ALA A O 1
ATOM 1375 N N . ASP A 1 172 ? 67.136 42.719 24.910 1.00 23.33 192 ASP A N 1
ATOM 1376 C CA . ASP A 1 172 ? 68.308 43.557 24.714 1.00 21.80 192 ASP A CA 1
ATOM 1377 C C . ASP A 1 172 ? 67.799 44.942 24.397 1.00 24.39 192 ASP A C 1
ATOM 1378 O O . ASP A 1 172 ? 67.170 45.133 23.347 1.00 23.38 192 ASP A O 1
ATOM 1383 N N . TYR A 1 173 ? 67.986 45.882 25.335 1.00 19.58 193 TYR A N 1
ATOM 1384 C CA . TYR A 1 173 ? 67.563 47.269 25.166 1.00 18.98 193 TYR A CA 1
ATOM 1385 C C . TYR A 1 173 ? 68.776 48.130 24.959 1.00 22.48 193 TYR A C 1
ATOM 1386 O O . TYR A 1 173 ? 69.738 48.022 25.737 1.00 20.84 193 TYR A O 1
ATOM 1395 N N A SER A 1 174 ? 68.768 48.982 23.919 0.50 18.51 194 SER A N 1
ATOM 1396 N N B SER A 1 174 ? 68.770 48.980 23.917 0.50 19.06 194 SER A N 1
ATOM 1397 C CA A SER A 1 174 ? 69.918 49.846 23.670 0.50 17.80 194 SER A CA 1
ATOM 1398 C CA B SER A 1 174 ? 69.926 49.835 23.656 0.50 18.63 194 SER A CA 1
ATOM 1399 C C A SER A 1 174 ? 69.485 51.228 23.205 0.50 19.69 194 SER A C 1
ATOM 1400 C C B SER A 1 174 ? 69.496 51.223 23.191 0.50 20.13 194 SER A C 1
ATOM 1401 O O A SER A 1 174 ? 68.529 51.354 22.442 0.50 18.71 194 SER A O 1
ATOM 1402 O O B SER A 1 174 ? 68.550 51.348 22.416 0.50 19.23 194 SER A O 1
ATOM 1407 N N . ILE A 1 175 ? 70.169 52.269 23.719 1.00 16.38 195 ILE A N 1
ATOM 1408 C CA . ILE A 1 175 ? 69.954 53.679 23.342 1.00 14.90 195 ILE A CA 1
ATOM 1409 C C . ILE A 1 175 ? 71.327 54.252 23.024 1.00 19.03 195 ILE A C 1
ATOM 1410 O O . ILE A 1 175 ? 72.233 54.152 23.866 1.00 18.67 195 ILE A O 1
ATOM 1415 N N . THR A 1 176 ? 71.478 54.885 21.838 1.00 16.23 196 THR A N 1
ATOM 1416 C CA . THR A 1 176 ? 72.752 55.495 21.443 1.00 16.63 196 THR A CA 1
ATOM 1417 C C . THR A 1 176 ? 72.462 56.928 21.019 1.00 18.70 196 THR A C 1
ATOM 1418 O O . THR A 1 176 ? 71.535 57.146 20.242 1.00 18.40 196 THR A O 1
ATOM 1422 N N . THR A 1 177 ? 73.228 57.902 21.586 1.00 16.14 197 THR A N 1
ATOM 1423 C CA . THR A 1 177 ? 73.132 59.375 21.417 1.00 15.21 197 THR A CA 1
ATOM 1424 C C . THR A 1 177 ? 71.977 59.903 22.273 1.00 20.40 197 THR A C 1
ATOM 1425 O O . THR A 1 177 ? 72.207 60.722 23.148 1.00 20.40 197 THR A O 1
ATOM 1429 N N . ASP A 1 178 ? 70.739 59.476 21.988 1.00 17.17 198 ASP A N 1
ATOM 1430 C CA . ASP A 1 178 ? 69.541 59.897 22.739 1.00 16.73 198 ASP A CA 1
ATOM 1431 C C . ASP A 1 178 ? 68.356 59.047 22.354 1.00 19.77 198 ASP A C 1
ATOM 1432 O O . ASP A 1 178 ? 68.408 58.358 21.353 1.00 18.95 198 ASP A O 1
ATOM 1437 N N . GLY A 1 179 ? 67.302 59.095 23.154 1.00 17.76 199 GLY A N 1
ATOM 1438 C CA . GLY A 1 179 ? 66.096 58.317 22.920 1.00 18.51 199 GLY A CA 1
ATOM 1439 C C . GLY A 1 179 ? 65.435 57.864 24.203 1.00 22.12 199 GLY A C 1
ATOM 1440 O O . GLY A 1 179 ? 66.025 57.971 25.286 1.00 19.50 199 GLY A O 1
ATOM 1441 N N . GLU A 1 180 ? 64.191 57.374 24.086 1.00 19.73 200 GLU A N 1
ATOM 1442 C CA . GLU A 1 180 ? 63.433 56.909 25.246 1.00 20.85 200 GLU A CA 1
ATOM 1443 C C . GLU A 1 180 ? 62.828 55.555 25.008 1.00 23.44 200 GLU A C 1
ATOM 1444 O O . GLU A 1 180 ? 62.085 55.377 24.036 1.00 22.51 200 GLU A O 1
ATOM 1450 N N . ILE A 1 181 ? 63.085 54.619 25.912 1.00 18.18 201 ILE A N 1
ATOM 1451 C CA . ILE A 1 181 ? 62.421 53.319 25.883 1.00 17.75 201 ILE A CA 1
ATOM 1452 C C . ILE A 1 181 ? 61.462 53.313 27.075 1.00 21.47 201 ILE A C 1
ATOM 1453 O O . ILE A 1 181 ? 61.902 53.541 28.204 1.00 22.39 201 ILE A O 1
ATOM 1471 N N . ALA A 1 183 ? 59.260 50.711 28.723 1.00 20.14 203 ALA A N 1
ATOM 1472 C CA . ALA A 1 183 ? 58.928 49.294 28.777 1.00 20.00 203 ALA A CA 1
ATOM 1473 C C . ALA A 1 183 ? 58.756 48.757 30.204 1.00 23.51 203 ALA A C 1
ATOM 1474 O O . ALA A 1 183 ? 59.049 47.587 30.452 1.00 22.16 203 ALA A O 1
ATOM 1476 N N . PHE A 1 184 ? 58.183 49.575 31.128 1.00 20.74 204 PHE A N 1
ATOM 1477 C CA . PHE A 1 184 ? 57.858 49.059 32.465 1.00 21.54 204 PHE A CA 1
ATOM 1478 C C . PHE A 1 184 ? 56.790 47.943 32.393 1.00 26.50 204 PHE A C 1
ATOM 1479 O O . PHE A 1 184 ? 56.742 47.063 33.262 1.00 26.25 204 PHE A O 1
ATOM 1487 N N . GLY A 1 185 ? 55.949 48.000 31.355 1.00 24.17 205 GLY A N 1
ATOM 1488 C CA . GLY A 1 185 ? 54.856 47.049 31.155 1.00 23.84 205 GLY A CA 1
ATOM 1489 C C . GLY A 1 185 ? 55.248 45.675 30.642 1.00 26.46 205 GLY A C 1
ATOM 1490 O O . GLY A 1 185 ? 54.403 44.773 30.607 1.00 27.25 205 GLY A O 1
ATOM 1491 N N . VAL A 1 186 ? 56.509 45.495 30.198 1.00 21.33 206 VAL A N 1
ATOM 1492 C CA . VAL A 1 186 ? 56.958 44.213 29.661 1.00 20.97 206 VAL A CA 1
ATOM 1493 C C . VAL A 1 186 ? 57.842 43.492 30.688 1.00 24.27 206 VAL A C 1
ATOM 1494 O O . VAL A 1 186 ? 58.974 43.916 30.953 1.00 23.89 206 VAL A O 1
ATOM 1498 N N . ALA A 1 187 ? 57.324 42.389 31.240 1.00 23.09 207 ALA A N 1
ATOM 1499 C CA . ALA A 1 187 ? 58.080 41.585 32.197 1.00 23.67 207 ALA A CA 1
ATOM 1500 C C . ALA A 1 187 ? 59.048 40.668 31.444 1.00 27.17 207 ALA A C 1
ATOM 1501 O O . ALA A 1 187 ? 58.646 39.920 30.542 1.00 25.62 207 ALA A O 1
ATOM 1503 N N . VAL A 1 188 ? 60.334 40.744 31.811 1.00 23.86 208 VAL A N 1
ATOM 1504 C CA . VAL A 1 188 ? 61.400 39.960 31.177 1.00 22.40 208 VAL A CA 1
ATOM 1505 C C . VAL A 1 188 ? 62.340 39.376 32.240 1.00 26.08 208 VAL A C 1
ATOM 1506 O O . VAL A 1 188 ? 62.978 40.168 32.915 1.00 24.68 208 VAL A O 1
ATOM 1510 N N . PRO A 1 189 ? 62.582 38.048 32.302 1.00 24.91 209 PRO A N 1
ATOM 1511 C CA . PRO A 1 189 ? 63.534 37.524 33.301 1.00 26.14 209 PRO A CA 1
ATOM 1512 C C . PRO A 1 189 ? 64.992 37.985 33.099 1.00 29.82 209 PRO A C 1
ATOM 1513 O O . PRO A 1 189 ? 65.616 38.410 34.071 1.00 30.95 209 PRO A O 1
ATOM 1517 N N . GLU A 1 190 ? 65.520 37.934 31.851 1.00 24.13 210 GLU A N 1
ATOM 1518 C CA A GLU A 1 190 ? 66.918 38.286 31.541 0.50 22.83 210 GLU A CA 1
ATOM 1519 C CA B GLU A 1 190 ? 66.922 38.278 31.552 0.50 22.85 210 GLU A CA 1
ATOM 1520 C C . GLU A 1 190 ? 66.995 39.539 30.682 1.00 24.64 210 GLU A C 1
ATOM 1521 O O . GLU A 1 190 ? 66.624 39.505 29.505 1.00 23.03 210 GLU A O 1
ATOM 1532 N N . VAL A 1 191 ? 67.503 40.651 31.260 1.00 21.65 211 VAL A N 1
ATOM 1533 C CA . VAL A 1 191 ? 67.593 41.917 30.528 1.00 20.82 211 VAL A CA 1
ATOM 1534 C C . VAL A 1 191 ? 69.022 42.415 30.431 1.00 25.23 211 VAL A C 1
ATOM 1535 O O . VAL A 1 191 ? 69.788 42.350 31.407 1.00 24.62 211 VAL A O 1
ATOM 1539 N N A ASN A 1 192 ? 69.375 42.922 29.243 0.50 21.30 212 ASN A N 1
ATOM 1540 N N B ASN A 1 192 ? 69.366 42.921 29.245 0.50 21.15 212 ASN A N 1
ATOM 1541 C CA A ASN A 1 192 ? 70.619 43.614 28.948 0.50 21.87 212 ASN A CA 1
ATOM 1542 C CA B ASN A 1 192 ? 70.599 43.619 28.949 0.50 21.64 212 ASN A CA 1
ATOM 1543 C C A ASN A 1 192 ? 70.226 45.029 28.521 0.50 25.29 212 ASN A C 1
ATOM 1544 C C B ASN A 1 192 ? 70.191 45.034 28.544 0.50 25.06 212 ASN A C 1
ATOM 1545 O O A ASN A 1 192 ? 69.454 45.171 27.575 0.50 25.48 212 ASN A O 1
ATOM 1546 O O B ASN A 1 192 ? 69.368 45.180 27.641 0.50 25.16 212 ASN A O 1
ATOM 1555 N N . CYS A 1 193 ? 70.691 46.065 29.241 1.00 21.04 213 CYS A N 1
ATOM 1556 C CA . CYS A 1 193 ? 70.332 47.461 28.914 1.00 19.83 213 CYS A CA 1
ATOM 1557 C C . CYS A 1 193 ? 71.572 48.306 28.814 1.00 22.51 213 CYS A C 1
ATOM 1558 O O . CYS A 1 193 ? 72.382 48.340 29.749 1.00 21.59 213 CYS A O 1
ATOM 1561 N N A LYS A 1 194 ? 71.728 49.009 27.685 0.50 18.57 214 LYS A N 1
ATOM 1562 N N B LYS A 1 194 ? 71.716 48.998 27.681 0.50 18.86 214 LYS A N 1
ATOM 1563 C CA A LYS A 1 194 ? 72.908 49.827 27.440 0.50 18.67 214 LYS A CA 1
ATOM 1564 C CA B LYS A 1 194 ? 72.864 49.845 27.409 0.50 19.08 214 LYS A CA 1
ATOM 1565 C C A LYS A 1 194 ? 72.528 51.199 26.892 0.50 22.19 214 LYS A C 1
ATOM 1566 C C B LYS A 1 194 ? 72.435 51.223 26.954 0.50 22.26 214 LYS A C 1
ATOM 1567 O O A LYS A 1 194 ? 71.734 51.294 25.949 0.50 20.55 214 LYS A O 1
ATOM 1568 O O B LYS A 1 194 ? 71.516 51.349 26.132 0.50 20.23 214 LYS A O 1
ATOM 1579 N N . ILE A 1 195 ? 73.083 52.265 27.507 1.00 19.30 215 ILE A N 1
ATOM 1580 C CA . ILE A 1 195 ? 72.870 53.657 27.075 1.00 18.04 215 ILE A CA 1
ATOM 1581 C C . ILE A 1 195 ? 74.247 54.283 26.837 1.00 22.85 215 ILE A C 1
ATOM 1582 O O . ILE A 1 195 ? 75.075 54.293 27.746 1.00 24.20 215 ILE A O 1
ATOM 1587 N N . THR A 1 196 ? 74.479 54.828 25.623 1.00 19.16 216 THR A N 1
ATOM 1588 C CA . THR A 1 196 ? 75.725 55.527 25.272 1.00 19.62 216 THR A CA 1
ATOM 1589 C C . THR A 1 196 ? 75.293 56.932 24.836 1.00 23.23 216 THR A C 1
ATOM 1590 O O . THR A 1 196 ? 74.685 57.086 23.773 1.00 21.22 216 THR A O 1
ATOM 1594 N N . GLY A 1 197 ? 75.561 57.916 25.686 1.00 20.22 217 GLY A N 1
ATOM 1595 C CA . GLY A 1 197 ? 75.167 59.307 25.485 1.00 20.02 217 GLY A CA 1
ATOM 1596 C C . GLY A 1 197 ? 74.003 59.615 26.401 1.00 23.19 217 GLY A C 1
ATOM 1597 O O . GLY A 1 197 ? 73.981 59.174 27.557 1.00 21.98 217 GLY A O 1
ATOM 1598 N N . LYS A 1 198 ? 73.004 60.330 25.881 1.00 20.65 218 LYS A N 1
ATOM 1599 C CA . LYS A 1 198 ? 71.807 60.669 26.653 1.00 21.06 218 LYS A CA 1
ATOM 1600 C C . LYS A 1 198 ? 70.734 59.615 26.450 1.00 23.13 218 LYS A C 1
ATOM 1601 O O . LYS A 1 198 ? 70.843 58.744 25.579 1.00 20.83 218 LYS A O 1
ATOM 1607 N N . GLY A 1 199 ? 69.687 59.709 27.244 1.00 23.15 219 GLY A N 1
ATOM 1608 C CA . GLY A 1 199 ? 68.556 58.816 27.065 1.00 22.92 219 GLY A CA 1
ATOM 1609 C C . GLY A 1 199 ? 67.915 58.343 28.338 1.00 25.26 219 GLY A C 1
ATOM 1610 O O . GLY A 1 199 ? 68.396 58.602 29.443 1.00 25.22 219 GLY A O 1
ATOM 1611 N N . SER A 1 200 ? 66.816 57.644 28.169 1.00 20.07 220 SER A N 1
ATOM 1612 C CA . SER A 1 200 ? 66.024 57.154 29.285 1.00 20.59 220 SER A CA 1
ATOM 1613 C C . SER A 1 200 ? 65.437 55.796 28.945 1.00 22.78 220 SER A C 1
ATOM 1614 O O . SER A 1 200 ? 64.749 55.652 27.919 1.00 21.43 220 SER A O 1
ATOM 1617 N N . ALA A 1 201 ? 65.722 54.803 29.792 1.00 20.27 221 ALA A N 1
ATOM 1618 C CA . ALA A 1 201 ? 65.136 53.480 29.606 1.00 20.61 221 ALA A CA 1
ATOM 1619 C C . ALA A 1 201 ? 64.355 53.098 30.847 1.00 26.38 221 ALA A C 1
ATOM 1620 O O . ALA A 1 201 ? 64.895 53.169 31.945 1.00 28.48 221 ALA A O 1
ATOM 1622 N N . GLN A 1 202 ? 63.079 52.733 30.675 1.00 21.20 222 GLN A N 1
ATOM 1623 C CA . GLN A 1 202 ? 62.171 52.256 31.740 1.00 21.55 222 GLN A CA 1
ATOM 1624 C C . GLN A 1 202 ? 61.949 50.794 31.470 1.00 23.57 222 GLN A C 1
ATOM 1625 O O . GLN A 1 202 ? 61.426 50.454 30.409 1.00 21.84 222 GLN A O 1
ATOM 1631 N N . ILE A 1 203 ? 62.418 49.914 32.353 1.00 20.80 223 ILE A N 1
ATOM 1632 C CA . ILE A 1 203 ? 62.402 48.481 32.060 1.00 20.24 223 ILE A CA 1
ATOM 1633 C C . ILE A 1 203 ? 61.898 47.660 33.247 1.00 22.76 223 ILE A C 1
ATOM 1634 O O . ILE A 1 203 ? 61.812 48.181 34.366 1.00 22.93 223 ILE A O 1
ATOM 1639 N N . HIS A 1 204 ? 61.521 46.388 32.988 1.00 20.93 224 HIS A N 1
ATOM 1640 C CA . HIS A 1 204 ? 60.976 45.531 34.050 1.00 22.49 224 HIS A CA 1
ATOM 1641 C C . HIS A 1 204 ? 61.654 44.138 34.038 1.00 25.79 224 HIS A C 1
ATOM 1642 O O . HIS A 1 204 ? 61.036 43.143 33.646 1.00 24.13 224 HIS A O 1
ATOM 1649 N N . PRO A 1 205 ? 62.948 44.069 34.450 1.00 24.35 225 PRO A N 1
ATOM 1650 C CA . PRO A 1 205 ? 63.615 42.753 34.586 1.00 24.31 225 PRO A CA 1
ATOM 1651 C C . PRO A 1 205 ? 63.029 41.999 35.781 1.00 27.15 225 PRO A C 1
ATOM 1652 O O . PRO A 1 205 ? 62.738 42.631 36.788 1.00 27.07 225 PRO A O 1
ATOM 1656 N N . THR A 1 206 ? 62.791 40.682 35.665 1.00 23.77 226 THR A N 1
ATOM 1657 C CA . THR A 1 206 ? 62.186 39.932 36.775 1.00 25.50 226 THR A CA 1
ATOM 1658 C C . THR A 1 206 ? 63.166 38.919 37.390 1.00 31.78 226 THR A C 1
ATOM 1659 O O . THR A 1 206 ? 62.809 38.236 38.356 1.00 31.94 226 THR A O 1
ATOM 1663 N N . ASP A 1 207 ? 64.411 38.845 36.880 1.00 27.86 227 ASP A N 1
ATOM 1664 C CA . ASP A 1 207 ? 65.385 37.938 37.484 1.00 29.36 227 ASP A CA 1
ATOM 1665 C C . ASP A 1 207 ? 66.775 38.571 37.486 1.00 33.45 227 ASP A C 1
ATOM 1666 O O . ASP A 1 207 ? 67.383 38.686 38.561 1.00 33.60 227 ASP A O 1
ATOM 1671 N N . ASN A 1 208 ? 67.281 38.973 36.294 1.00 27.43 228 ASN A N 1
ATOM 1672 C CA A ASN A 1 208 ? 68.602 39.579 36.213 0.50 26.67 228 ASN A CA 1
ATOM 1673 C CA B ASN A 1 208 ? 68.603 39.580 36.193 0.50 27.08 228 ASN A CA 1
ATOM 1674 C C . ASN A 1 208 ? 68.647 40.712 35.219 1.00 29.17 228 ASN A C 1
ATOM 1675 O O . ASN A 1 208 ? 68.021 40.642 34.156 1.00 27.87 228 ASN A O 1
ATOM 1684 N N . LEU A 1 209 ? 69.421 41.733 35.573 1.00 24.35 229 LEU A N 1
ATOM 1685 C CA . LEU A 1 209 ? 69.644 42.901 34.744 1.00 22.46 229 LEU A CA 1
ATOM 1686 C C . LEU A 1 209 ? 71.128 43.204 34.648 1.00 26.04 229 LEU A C 1
ATOM 1687 O O . LEU A 1 209 ? 71.795 43.355 35.667 1.00 26.81 229 LEU A O 1
ATOM 1692 N N . LYS A 1 210 ? 71.625 43.311 33.406 1.00 22.06 230 LYS A N 1
ATOM 1693 C CA A LYS A 1 210 ? 72.994 43.732 33.126 0.50 21.73 230 LYS A CA 1
ATOM 1694 C CA B LYS A 1 210 ? 72.997 43.738 33.121 0.50 22.02 230 LYS A CA 1
ATOM 1695 C C . LYS A 1 210 ? 72.881 45.137 32.538 1.00 24.69 230 LYS A C 1
ATOM 1696 O O . LYS A 1 210 ? 72.285 45.304 31.467 1.00 22.73 230 LYS A O 1
ATOM 1707 N N . ALA A 1 211 ? 73.366 46.149 33.274 1.00 22.02 231 ALA A N 1
ATOM 1708 C CA . ALA A 1 211 ? 73.245 47.546 32.849 1.00 21.41 231 ALA A CA 1
ATOM 1709 C C . ALA A 1 211 ? 74.586 48.202 32.581 1.00 24.15 231 ALA A C 1
ATOM 1710 O O . ALA A 1 211 ? 75.521 48.088 33.390 1.00 22.14 231 ALA A O 1
ATOM 1712 N N . THR A 1 212 ? 74.673 48.904 31.435 1.00 22.49 232 THR A N 1
ATOM 1713 C CA . THR A 1 212 ? 75.884 49.629 31.047 1.00 23.32 232 THR A CA 1
ATOM 1714 C C . THR A 1 212 ? 75.510 51.037 30.610 1.00 26.39 232 THR A C 1
ATOM 1715 O O . THR A 1 212 ? 74.682 51.200 29.716 1.00 25.69 232 THR A O 1
ATOM 1719 N N . ILE A 1 213 ? 76.130 52.048 31.234 1.00 22.36 233 ILE A N 1
ATOM 1720 C CA . ILE A 1 213 ? 75.905 53.449 30.866 1.00 21.88 233 ILE A CA 1
ATOM 1721 C C . ILE A 1 213 ? 77.235 54.130 30.640 1.00 23.26 233 ILE A C 1
ATOM 1722 O O . ILE A 1 213 ? 78.120 53.999 31.474 1.00 21.59 233 ILE A O 1
ATOM 1727 N N . VAL A 1 214 ? 77.353 54.892 29.525 1.00 20.28 234 VAL A N 1
ATOM 1728 C CA . VAL A 1 214 ? 78.493 55.771 29.244 1.00 20.75 234 VAL A CA 1
ATOM 1729 C C . VAL A 1 214 ? 77.857 57.105 28.870 1.00 24.13 234 VAL A C 1
ATOM 1730 O O . VAL A 1 214 ? 77.298 57.222 27.771 1.00 24.12 234 VAL A O 1
ATOM 1734 N N . GLY A 1 215 ? 77.834 58.051 29.814 1.00 19.93 235 GLY A N 1
ATOM 1735 C CA . GLY A 1 215 ? 77.203 59.352 29.607 1.00 19.95 235 GLY A CA 1
ATOM 1736 C C . GLY A 1 215 ? 76.178 59.713 30.663 1.00 23.85 235 GLY A C 1
ATOM 1737 O O . GLY A 1 215 ? 76.237 59.193 31.779 1.00 23.40 235 GLY A O 1
ATOM 1738 N N . LYS A 1 216 ? 75.201 60.562 30.299 1.00 22.58 236 LYS A N 1
ATOM 1739 C CA . LYS A 1 216 ? 74.150 61.105 31.186 1.00 23.19 236 LYS A CA 1
ATOM 1740 C C . LYS A 1 216 ? 72.831 60.303 31.180 1.00 26.99 236 LYS A C 1
ATOM 1741 O O . LYS A 1 216 ? 71.916 60.620 31.949 1.00 26.58 236 LYS A O 1
ATOM 1747 N N . GLY A 1 217 ? 72.730 59.303 30.316 1.00 24.07 237 GLY A N 1
ATOM 1748 C CA . GLY A 1 217 ? 71.536 58.468 30.210 1.00 23.47 237 GLY A CA 1
ATOM 1749 C C . GLY A 1 217 ? 71.172 57.749 31.492 1.00 25.50 237 GLY A C 1
ATOM 1750 O O . GLY A 1 217 ? 72.055 57.392 32.283 1.00 25.92 237 GLY A O 1
ATOM 1751 N N . ASN A 1 218 ? 69.870 57.550 31.721 1.00 20.29 238 ASN A N 1
ATOM 1752 C CA . ASN A 1 218 ? 69.393 56.906 32.944 1.00 21.60 238 ASN A CA 1
ATOM 1753 C C . ASN A 1 218 ? 68.605 55.644 32.668 1.00 25.16 238 ASN A C 1
ATOM 1754 O O . ASN A 1 218 ? 67.798 55.602 31.733 1.00 24.60 238 ASN A O 1
ATOM 1759 N N . ILE A 1 219 ? 68.829 54.635 33.510 1.00 21.39 239 ILE A N 1
ATOM 1760 C CA . ILE A 1 219 ? 68.102 53.380 33.466 1.00 21.37 239 ILE A CA 1
ATOM 1761 C C . ILE A 1 219 ? 67.244 53.317 34.730 1.00 25.86 239 ILE A C 1
ATOM 1762 O O . ILE A 1 219 ? 67.765 53.451 35.843 1.00 24.65 239 ILE A O 1
ATOM 1767 N N . ARG A 1 220 ? 65.930 53.157 34.555 1.00 24.33 240 ARG A N 1
ATOM 1768 C CA . ARG A 1 220 ? 65.022 53.032 35.698 1.00 24.66 240 ARG A CA 1
ATOM 1769 C C . ARG A 1 220 ? 64.337 51.689 35.572 1.00 27.35 240 ARG A C 1
ATOM 1770 O O . ARG A 1 220 ? 63.836 51.365 34.499 1.00 25.55 240 ARG A O 1
ATOM 1778 N N . TYR A 1 221 ? 64.392 50.861 36.620 1.00 24.00 241 TYR A N 1
ATOM 1779 C CA . TYR A 1 221 ? 63.817 49.533 36.510 1.00 23.64 241 TYR A CA 1
ATOM 1780 C C . TYR A 1 221 ? 62.840 49.207 37.624 1.00 26.84 241 TYR A C 1
ATOM 1781 O O . TYR A 1 221 ? 62.940 49.728 38.738 1.00 26.13 241 TYR A O 1
ATOM 1790 N N . LYS A 1 222 ? 61.906 48.303 37.324 1.00 26.33 242 LYS A N 1
ATOM 1791 C CA . LYS A 1 222 ? 60.989 47.752 38.326 1.00 28.08 242 LYS A CA 1
ATOM 1792 C C . LYS A 1 222 ? 61.389 46.321 38.517 1.00 33.04 242 LYS A C 1
ATOM 1793 O O . LYS A 1 222 ? 61.602 45.605 37.528 1.00 31.35 242 LYS A O 1
ATOM 1799 N N . GLY A 1 223 ? 61.594 45.914 39.757 1.00 31.84 243 GLY A N 1
ATOM 1800 C CA . GLY A 1 2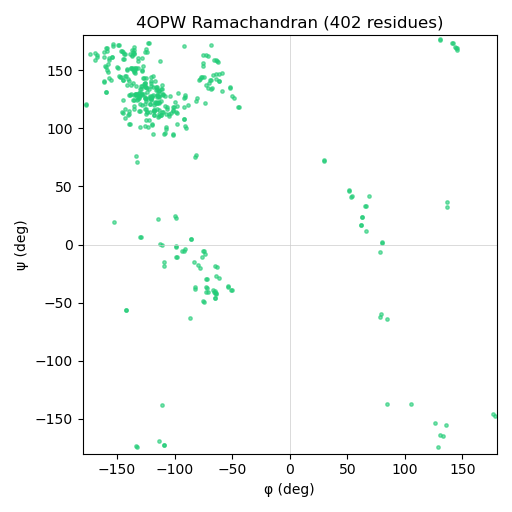23 ? 62.004 44.547 40.018 1.00 33.59 243 GLY A CA 1
ATOM 1801 C C . GLY A 1 223 ? 60.918 43.738 40.701 1.00 39.30 243 GLY A C 1
ATOM 1802 O O . GLY A 1 223 ? 59.737 43.882 40.362 1.00 40.56 243 GLY A O 1
ATOM 1803 N N . PRO A 1 224 ? 61.279 42.908 41.703 1.00 35.23 244 PRO A N 1
ATOM 1804 C CA . PRO A 1 224 ? 62.658 42.643 42.190 1.00 33.45 244 PRO A CA 1
ATOM 1805 C C . PRO A 1 224 ? 63.543 41.980 41.134 1.00 32.13 244 PRO A C 1
ATOM 1806 O O . PRO A 1 224 ? 63.074 41.130 40.372 1.00 30.58 244 PRO A O 1
ATOM 1810 N N . THR A 1 225 ? 64.826 42.349 41.085 1.00 26.70 245 THR A N 1
ATOM 1811 C CA . THR A 1 225 ? 65.805 41.764 40.150 1.00 24.76 245 THR A CA 1
ATOM 1812 C C . THR A 1 225 ? 67.213 41.961 40.656 1.00 28.33 245 THR A C 1
ATOM 1813 O O . THR A 1 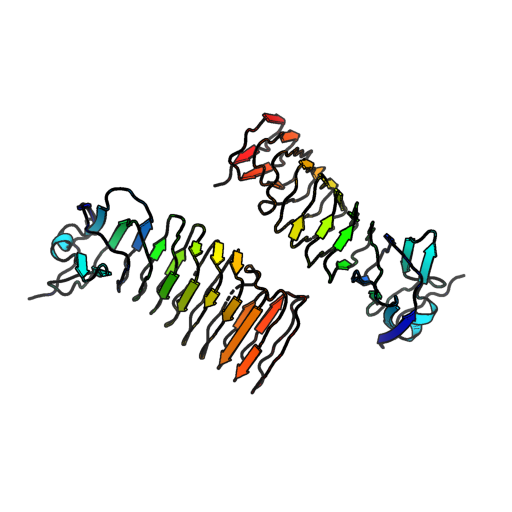225 ? 67.480 42.977 41.308 1.00 27.81 245 THR A O 1
ATOM 1817 N N . ALA A 1 226 ? 68.112 41.013 40.344 1.00 26.52 246 ALA A N 1
ATOM 1818 C CA . ALA A 1 226 ? 69.537 41.155 40.628 1.00 27.43 246 ALA A CA 1
ATOM 1819 C C . ALA A 1 226 ? 70.099 42.120 39.589 1.00 29.88 246 ALA A C 1
ATOM 1820 O O . ALA A 1 226 ? 69.604 42.151 38.447 1.00 28.28 246 ALA A O 1
ATOM 1822 N N . VAL A 1 227 ? 71.060 42.966 39.980 1.00 25.30 247 VAL A N 1
ATOM 1823 C CA . VAL A 1 227 ? 71.596 43.958 39.043 1.00 24.07 247 VAL A CA 1
ATOM 1824 C C . VAL A 1 227 ? 73.129 43.934 39.052 1.00 29.17 247 VAL A C 1
ATOM 1825 O O . VAL A 1 227 ? 73.738 44.005 40.119 1.00 29.48 247 VAL A O 1
ATOM 1829 N N . GLN A 1 228 ? 73.738 43.858 37.856 1.00 25.48 248 GLN A N 1
ATOM 1830 C CA . GLN A 1 228 ? 75.175 44.022 37.640 1.00 25.42 248 GLN A CA 1
ATOM 1831 C C . GLN A 1 228 ? 75.307 45.247 36.741 1.00 29.53 248 GLN A C 1
ATOM 1832 O O . GLN A 1 228 ? 74.694 45.280 35.668 1.00 29.30 248 GLN A O 1
ATOM 1838 N N . GLN A 1 229 ? 76.011 46.285 37.197 1.00 25.75 249 GLN A N 1
ATOM 1839 C CA . GLN A 1 229 ? 76.097 47.516 36.412 1.00 24.52 249 GLN A CA 1
ATOM 1840 C C . GLN A 1 229 ? 77.512 48.030 36.284 1.00 29.24 249 GLN A C 1
ATOM 1841 O O . GLN A 1 229 ? 78.370 47.744 37.126 1.00 28.39 249 GLN A O 1
ATOM 1847 N N . LYS A 1 230 ? 77.728 48.842 35.239 1.00 25.98 250 LYS A N 1
ATOM 1848 C CA . LYS A 1 230 ? 78.965 49.568 35.002 1.00 25.87 250 LYS A CA 1
ATOM 1849 C C . LYS A 1 230 ? 78.573 50.902 34.418 1.00 27.91 250 LYS A C 1
ATOM 1850 O O . LYS A 1 230 ? 78.031 50.962 33.309 1.00 26.75 250 LYS A O 1
ATOM 1856 N N . VAL A 1 231 ? 78.746 51.958 35.213 1.00 23.66 251 VAL A N 1
ATOM 1857 C CA . VAL A 1 231 ? 78.374 53.319 34.835 1.00 23.35 251 VAL A CA 1
ATOM 1858 C C . VAL A 1 231 ? 79.588 54.225 34.840 1.00 27.16 251 VAL A C 1
ATOM 1859 O O . VAL A 1 231 ? 80.307 54.302 35.847 1.00 25.94 251 VAL A O 1
ATOM 1863 N N . ILE A 1 232 ? 79.791 54.924 33.707 1.00 22.60 252 ILE A N 1
ATOM 1864 C CA . ILE A 1 232 ? 80.795 55.964 33.503 1.00 22.03 252 ILE A CA 1
ATOM 1865 C C . ILE A 1 232 ? 80.003 57.174 33.034 1.00 25.65 252 ILE A C 1
ATOM 1866 O O . ILE A 1 232 ? 79.381 57.143 31.965 1.00 26.06 252 ILE A O 1
ATOM 1871 N N . GLY A 1 233 ? 79.958 58.204 33.868 1.00 24.03 253 GLY A N 1
ATOM 1872 C CA . GLY A 1 233 ? 79.196 59.407 33.560 1.00 24.77 253 GLY A CA 1
ATOM 1873 C C . GLY A 1 233 ? 78.271 59.796 34.691 1.00 30.42 253 GLY A C 1
ATOM 1874 O O . GLY A 1 233 ? 78.298 59.178 35.762 1.00 31.16 253 GLY A O 1
ATOM 1875 N N . LYS A 1 234 ? 77.441 60.810 34.451 1.00 27.81 254 LYS A N 1
ATOM 1876 C CA . LYS A 1 234 ? 76.492 61.332 35.450 1.00 28.29 254 LYS A CA 1
ATOM 1877 C C . LYS A 1 234 ? 75.188 60.518 35.505 1.00 29.05 254 LYS A C 1
ATOM 1878 O O . LYS A 1 234 ? 74.438 60.624 36.480 1.00 27.33 254 LYS A O 1
ATOM 1884 N N . GLY A 1 235 ? 74.946 59.684 34.492 1.00 24.78 255 GLY A N 1
ATOM 1885 C CA . GLY A 1 235 ? 73.753 58.848 34.442 1.00 23.17 255 GLY A CA 1
ATOM 1886 C C . GLY A 1 235 ? 73.734 57.794 35.539 1.00 26.88 255 GLY A C 1
ATOM 1887 O O . GLY A 1 235 ? 74.775 57.505 36.119 1.00 27.59 255 GLY A O 1
ATOM 1888 N N . THR A 1 236 ? 72.559 57.257 35.895 1.00 22.09 256 THR A N 1
ATOM 1889 C CA . THR A 1 236 ? 72.476 56.250 36.962 1.00 22.42 256 THR A CA 1
ATOM 1890 C C . THR A 1 236 ? 71.514 55.134 36.602 1.00 26.37 256 THR A C 1
ATOM 1891 O O . THR A 1 236 ? 70.662 55.277 35.714 1.00 23.44 256 THR A O 1
ATOM 1895 N N . VAL A 1 237 ? 71.636 54.040 37.350 1.00 26.28 257 VAL A N 1
ATOM 1896 C CA . VAL A 1 237 ? 70.800 52.846 37.308 1.00 26.59 257 VAL A CA 1
ATOM 1897 C C . VAL A 1 237 ? 70.081 52.820 38.655 1.00 30.50 257 VAL A C 1
ATOM 1898 O O . VAL A 1 237 ? 70.751 52.741 39.689 1.00 30.40 257 VAL A O 1
ATOM 1902 N N . GLU A 1 238 ? 68.744 52.951 38.661 1.00 26.48 258 GLU A N 1
ATOM 1903 C CA . GLU A 1 238 ? 67.994 53.012 39.921 1.00 27.43 258 GLU A CA 1
ATOM 1904 C C . GLU A 1 238 ? 66.666 52.291 39.830 1.00 29.25 258 GLU A C 1
ATOM 1905 O O . GLU A 1 238 ? 66.015 52.313 38.784 1.00 27.46 258 GLU A O 1
ATOM 1911 N N . GLU A 1 239 ? 66.256 51.663 40.941 1.00 27.17 259 GLU A N 1
ATOM 1912 C CA . GLU A 1 239 ? 64.962 51.006 41.047 1.00 27.10 259 GLU A CA 1
ATOM 1913 C C . GLU A 1 239 ? 63.855 52.042 41.281 1.00 34.32 259 GLU A C 1
ATOM 1914 O O . GLU A 1 239 ? 64.059 52.993 42.035 1.00 33.18 259 GLU A O 1
ATOM 1920 N N . VAL A 1 240 ? 62.679 51.840 40.694 1.00 33.89 260 VAL A N 1
ATOM 1921 C CA . VAL A 1 240 ? 61.534 52.711 40.962 1.00 36.48 260 VAL A CA 1
ATOM 1922 C C . VAL A 1 240 ? 60.459 51.865 41.653 1.00 44.31 260 VAL A C 1
ATOM 1923 O O . VAL A 1 240 ? 60.221 50.728 41.246 1.00 43.89 260 VAL A O 1
ATOM 1927 N N . LYS A 1 241 ? 59.845 52.403 42.713 1.00 44.16 261 LYS A N 1
ATOM 1928 C CA . LYS A 1 241 ? 58.817 51.693 43.484 1.00 52.40 261 LYS A CA 1
ATOM 1929 C C . LYS A 1 241 ? 57.406 52.198 43.137 1.00 74.88 261 LYS A C 1
ATOM 1930 O O . LYS A 1 241 ? 57.282 53.266 42.492 1.00 77.60 261 LYS A O 1
ATOM 1937 N N . ALA B 1 2 ? 26.927 75.625 75.341 1.00 48.81 22 ALA B N 1
ATOM 1938 C CA . ALA B 1 2 ? 25.835 74.653 75.374 1.00 48.74 22 ALA B CA 1
ATOM 1939 C C . ALA B 1 2 ? 26.278 73.295 74.815 1.00 48.83 22 ALA B C 1
ATOM 1940 O O . ALA B 1 2 ? 26.369 72.321 75.577 1.00 49.36 22 ALA B O 1
ATOM 1942 N N . ASP B 1 3 ? 26.552 73.237 73.484 1.00 39.39 23 ASP B N 1
ATOM 1943 C CA . ASP B 1 3 ? 26.955 72.028 72.782 1.00 35.51 23 ASP B CA 1
ATOM 1944 C C . ASP B 1 3 ? 27.824 72.341 71.530 1.00 30.65 23 ASP B C 1
ATOM 1945 O O . ASP B 1 3 ? 27.927 71.500 70.652 1.00 29.02 23 ASP B O 1
ATOM 1950 N N . HIS B 1 4 ? 28.436 73.540 71.448 1.00 25.59 24 HIS B N 1
ATOM 1951 C CA . HIS B 1 4 ? 29.362 73.877 70.335 1.00 22.79 24 HIS B CA 1
ATOM 1952 C C . HIS B 1 4 ? 30.764 73.964 70.887 1.00 23.55 24 HIS B C 1
ATOM 1953 O O . HIS B 1 4 ? 30.964 74.566 71.955 1.00 23.67 24 HIS B O 1
ATOM 1960 N N . VAL B 1 5 ? 31.741 73.397 70.167 1.00 19.03 25 VAL B N 1
ATOM 1961 C CA . VAL B 1 5 ? 33.151 73.426 70.573 1.00 18.88 25 VAL B CA 1
ATOM 1962 C C . VAL B 1 5 ? 34.023 73.777 69.371 1.00 22.76 25 VAL B C 1
ATOM 1963 O O . VAL B 1 5 ? 33.557 73.739 68.239 1.00 22.54 25 VAL B O 1
ATOM 1967 N N . LYS B 1 6 ? 35.307 74.052 69.619 1.00 19.70 26 LYS B N 1
ATOM 1968 C CA . LYS B 1 6 ? 36.230 74.308 68.511 1.00 18.40 26 LYS B CA 1
ATOM 1969 C C . LYS B 1 6 ? 37.607 73.857 68.919 1.00 21.18 26 LYS B C 1
ATOM 1970 O O . LYS B 1 6 ? 37.922 73.847 70.122 1.00 20.35 26 LYS B O 1
ATOM 1976 N N . GLY B 1 7 ? 38.405 73.485 67.919 1.00 17.23 27 GLY B N 1
ATOM 1977 C CA . GLY B 1 7 ? 39.783 73.084 68.143 1.00 18.40 27 GLY B CA 1
ATOM 1978 C C . GLY B 1 7 ? 40.632 74.183 68.745 1.00 22.35 27 GLY B C 1
ATOM 1979 O O . GLY B 1 7 ? 40.494 75.357 68.375 1.00 22.36 27 GLY B O 1
ATOM 1980 N N . ASN B 1 8 ? 41.521 73.811 69.679 1.00 19.70 28 ASN B N 1
ATOM 1981 C CA . ASN B 1 8 ? 42.403 74.792 70.329 1.00 20.23 28 ASN B CA 1
ATOM 1982 C C . ASN B 1 8 ? 43.702 75.047 69.499 1.00 25.02 28 ASN B C 1
ATOM 1983 O O . ASN B 1 8 ? 44.600 75.760 69.963 1.00 24.13 28 ASN B O 1
ATOM 1988 N N . GLY B 1 9 ? 43.790 74.439 68.315 1.00 21.81 29 GLY B N 1
ATOM 1989 C CA . GLY B 1 9 ? 44.918 74.611 67.402 1.00 21.77 29 GLY B CA 1
ATOM 1990 C C . GLY B 1 9 ? 46.172 73.812 67.704 1.00 26.98 29 GLY B C 1
ATOM 1991 O O . GLY B 1 9 ? 47.163 73.943 66.981 1.00 27.22 29 GLY B O 1
ATOM 1992 N N . LYS B 1 10 ? 46.146 72.976 68.761 1.00 22.51 30 LYS B N 1
ATOM 1993 C CA . LYS B 1 10 ? 47.291 72.141 69.131 1.00 24.04 30 LYS B CA 1
ATOM 1994 C C . LYS B 1 10 ? 46.984 70.676 68.781 1.00 25.04 30 LYS B C 1
ATOM 1995 O O . LYS B 1 10 ? 46.248 69.995 69.497 1.00 25.50 30 LYS B O 1
ATOM 2001 N N . LEU B 1 11 ? 47.526 70.217 67.662 1.00 22.42 31 LEU B N 1
ATOM 2002 C CA . LEU B 1 11 ? 47.305 68.850 67.208 1.00 21.21 31 LEU B CA 1
ATOM 2003 C C . LEU B 1 11 ? 47.987 67.844 68.114 1.00 25.63 31 LEU B C 1
ATOM 2004 O O . LEU B 1 11 ? 49.095 68.087 68.610 1.00 26.87 31 LEU B O 1
ATOM 2009 N N . SER B 1 12 ? 47.312 66.709 68.341 1.00 21.17 32 SER B N 1
ATOM 2010 C CA . SER B 1 12 ? 47.868 65.579 69.097 1.00 19.95 32 SER B CA 1
ATOM 2011 C C . SER B 1 12 ? 47.411 64.298 68.422 1.00 23.69 32 SER B C 1
ATOM 2012 O O . SER B 1 12 ? 46.350 64.277 67.770 1.00 20.83 32 SER B O 1
ATOM 2015 N N . THR B 1 13 ? 48.230 63.261 68.540 1.00 21.28 33 THR B N 1
ATOM 2016 C CA . THR B 1 13 ? 47.936 61.967 67.921 1.00 20.29 33 THR B CA 1
ATOM 2017 C C . THR B 1 13 ? 47.728 60.912 69.004 1.00 25.26 33 THR B C 1
ATOM 2018 O O . THR B 1 13 ? 48.497 60.845 69.971 1.00 25.43 33 THR B O 1
ATOM 2022 N N . LYS B 1 14 ? 46.654 60.117 68.853 1.00 20.61 34 LYS B N 1
ATOM 2023 C CA . LYS B 1 14 ? 46.321 59.003 69.733 1.00 21.47 34 LYS B CA 1
ATOM 2024 C C . LYS B 1 14 ? 46.144 57.749 68.881 1.00 24.48 34 LYS B C 1
ATOM 2025 O O . LYS B 1 14 ? 45.434 57.785 67.876 1.00 22.67 34 LYS B O 1
ATOM 2031 N N . LYS B 1 15 ? 46.821 56.655 69.255 1.00 23.35 35 LYS B N 1
ATOM 2032 C CA . LYS B 1 15 ? 46.719 55.380 68.545 1.00 22.11 35 LYS B CA 1
ATOM 2033 C C . LYS B 1 15 ? 46.163 54.322 69.507 1.00 26.06 35 LYS B C 1
ATOM 2034 O O . LYS B 1 15 ? 46.655 54.202 70.634 1.00 26.05 35 LYS B O 1
ATOM 2040 N N . ILE B 1 16 ? 45.114 53.602 69.086 1.00 21.92 36 ILE B N 1
ATOM 2041 C CA . ILE B 1 16 ? 44.466 52.541 69.875 1.00 22.95 36 ILE B CA 1
ATOM 2042 C C . ILE B 1 16 ? 44.179 51.342 68.979 1.00 26.22 36 ILE B C 1
ATOM 2043 O O . ILE B 1 16 ? 44.227 51.452 67.752 1.00 25.58 36 ILE B O 1
ATOM 2048 N N . THR B 1 17 ? 43.828 50.215 69.592 1.00 23.32 37 THR B N 1
ATOM 2049 C CA . THR B 1 17 ? 43.418 49.035 68.837 1.00 22.39 37 THR B CA 1
ATOM 2050 C C . THR B 1 17 ? 42.021 49.284 68.321 1.00 25.40 37 THR B C 1
ATOM 2051 O O . THR B 1 17 ? 41.278 50.118 68.881 1.00 25.15 37 THR B O 1
ATOM 2055 N N . ILE B 1 18 ? 41.681 48.619 67.211 1.00 21.41 38 ILE B N 1
ATOM 2056 C CA . ILE B 1 18 ? 40.343 48.729 66.631 1.00 19.98 38 ILE B CA 1
ATOM 2057 C C . ILE B 1 18 ? 3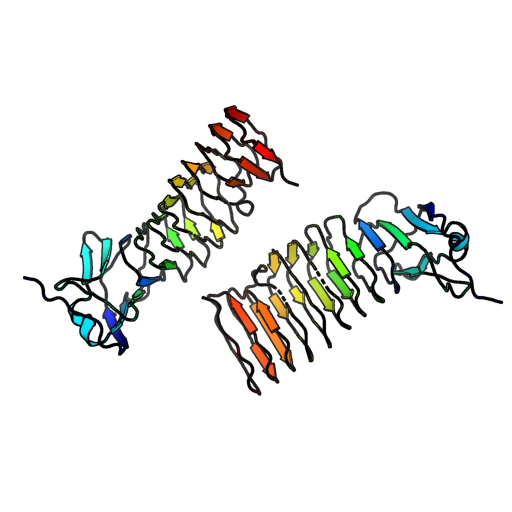9.826 47.324 66.292 1.00 25.32 38 ILE B C 1
ATOM 2058 O O . ILE B 1 18 ? 40.626 46.435 65.951 1.00 24.89 38 ILE B O 1
ATOM 2063 N N A ASP B 1 19 ? 38.494 47.128 66.361 0.50 22.28 39 ASP B N 1
ATOM 2064 N N B ASP B 1 19 ? 38.496 47.125 66.375 0.50 22.52 39 ASP B N 1
ATOM 2065 C CA A ASP B 1 19 ? 37.865 45.857 66.001 0.50 23.00 39 ASP B CA 1
ATOM 2066 C CA B ASP B 1 19 ? 37.846 45.858 66.031 0.50 23.36 39 ASP B CA 1
ATOM 2067 C C A ASP B 1 19 ? 37.904 45.642 64.483 0.50 25.52 39 ASP B C 1
ATOM 2068 C C B ASP B 1 19 ? 37.861 45.655 64.499 0.50 25.77 39 ASP B C 1
ATOM 2069 O O A ASP B 1 19 ? 38.333 46.525 63.729 0.50 23.79 39 ASP B O 1
ATOM 2070 O O B ASP B 1 19 ? 38.257 46.560 63.753 0.50 24.19 39 ASP B O 1
ATOM 2079 N N . ASP B 1 20 ? 37.462 44.462 64.038 1.00 22.79 40 ASP B N 1
ATOM 2080 C CA . ASP B 1 20 ? 37.421 44.138 62.614 1.00 22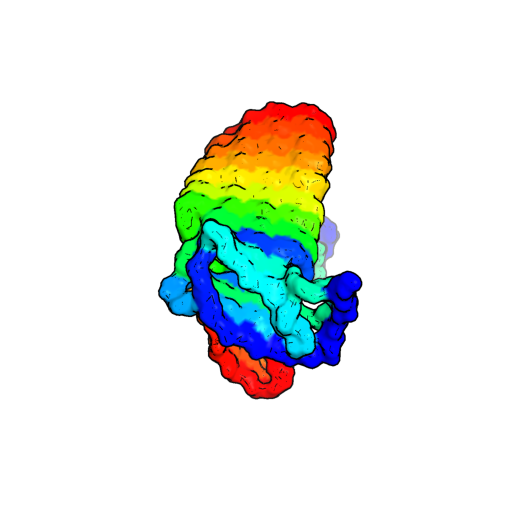.17 40 ASP B CA 1
ATOM 2081 C C . ASP B 1 20 ? 36.343 44.932 61.898 1.00 24.05 40 ASP B C 1
ATOM 2082 O O . ASP B 1 20 ? 35.210 45.040 62.385 1.00 24.15 40 ASP B O 1
ATOM 2087 N N . PHE B 1 21 ? 36.697 45.492 60.745 1.00 18.88 41 PHE B N 1
ATOM 2088 C CA . PHE B 1 21 ? 35.748 46.158 59.851 1.00 17.99 41 PHE B CA 1
ATOM 2089 C C . PHE B 1 21 ? 36.080 45.764 58.411 1.00 21.30 41 PHE B C 1
ATOM 2090 O O . PHE B 1 21 ? 37.244 45.505 58.103 1.00 19.07 41 PHE B O 1
ATOM 2098 N N . ASN B 1 22 ? 35.081 45.757 57.523 1.00 19.40 42 ASN B N 1
ATOM 2099 C CA . ASN B 1 22 ? 35.338 45.477 56.100 1.00 19.50 42 ASN B CA 1
ATOM 2100 C C . ASN B 1 22 ? 34.694 46.566 55.217 1.00 21.04 42 ASN B C 1
ATOM 2101 O O . ASN B 1 22 ? 34.647 46.443 53.994 1.00 19.30 42 ASN B O 1
ATOM 2106 N N . ALA B 1 23 ? 34.160 47.614 55.853 1.00 18.55 43 ALA B N 1
ATOM 2107 C CA . ALA B 1 23 ? 33.487 48.709 55.162 1.00 17.47 43 ALA B CA 1
ATOM 2108 C C . ALA B 1 23 ? 33.714 49.987 55.930 1.00 20.47 43 ALA B C 1
ATOM 2109 O O . ALA B 1 23 ? 33.804 49.972 57.168 1.00 19.48 43 ALA B O 1
ATOM 2111 N N . ILE B 1 24 ? 33.864 51.094 55.189 1.00 16.89 44 ILE B N 1
ATOM 2112 C CA . ILE B 1 24 ? 34.146 52.407 55.790 1.00 16.93 44 ILE B CA 1
ATOM 2113 C C . ILE B 1 24 ? 33.110 53.438 55.334 1.00 21.18 44 ILE B C 1
ATOM 2114 O O . ILE B 1 24 ? 32.765 53.468 54.153 1.00 21.30 44 ILE B O 1
ATOM 2119 N N . LYS B 1 25 ? 32.660 54.299 56.269 1.00 16.96 45 LYS B N 1
ATOM 2120 C CA A LYS B 1 25 ? 31.732 55.392 55.979 0.50 16.54 45 LYS B CA 1
ATOM 2121 C CA B LYS B 1 25 ? 31.725 55.393 55.997 0.50 16.97 45 LYS B CA 1
ATOM 2122 C C . LYS B 1 25 ? 32.167 56.619 56.762 1.00 20.12 45 LYS B C 1
ATOM 2123 O O . LYS B 1 25 ? 32.339 56.544 57.979 1.00 19.56 45 LYS B O 1
ATOM 2134 N N . PHE B 1 26 ? 32.353 57.741 56.071 1.00 16.59 46 PHE B N 1
ATOM 2135 C CA . PHE B 1 26 ? 32.739 58.967 56.773 1.00 16.59 46 PHE B CA 1
ATOM 2136 C C . PHE B 1 26 ? 32.365 60.165 55.926 1.00 20.27 46 PHE B C 1
ATOM 2137 O O . PHE B 1 26 ? 32.318 60.071 54.694 1.00 18.59 46 PHE B O 1
ATOM 2145 N N A ASP B 1 27 ? 32.070 61.305 56.593 0.50 17.68 47 ASP B N 1
ATOM 2146 N N B ASP B 1 27 ? 32.122 61.276 56.596 0.50 16.69 47 ASP B N 1
ATOM 2147 C CA A ASP B 1 27 ? 31.599 62.553 55.982 0.50 18.17 47 ASP B CA 1
ATOM 2148 C CA B ASP B 1 27 ? 31.785 62.532 55.976 0.50 16.76 47 ASP B CA 1
ATOM 2149 C C A ASP B 1 27 ? 32.257 63.776 56.653 0.50 22.22 47 ASP B C 1
ATOM 2150 C C B ASP B 1 27 ? 32.561 63.617 56.670 0.50 21.11 47 ASP B C 1
ATOM 2151 O O A ASP B 1 27 ? 32.029 64.002 57.845 0.50 22.09 47 ASP B O 1
ATOM 2152 O O B ASP B 1 27 ? 32.740 63.584 57.891 0.50 20.86 47 ASP B O 1
ATOM 2161 N N . GLY B 1 28 ? 33.023 64.561 55.884 1.00 18.39 48 GLY B N 1
ATOM 2162 C CA . GLY B 1 28 ? 33.728 65.727 56.409 1.00 19.08 48 GLY B CA 1
ATOM 2163 C C . GLY B 1 28 ? 35.134 65.827 55.878 1.00 19.85 48 GLY B C 1
ATOM 2164 O O . GLY B 1 28 ? 35.599 64.915 55.191 1.00 18.85 48 GLY B O 1
ATOM 2165 N N . VAL B 1 29 ? 35.818 66.915 56.215 1.00 15.52 49 VAL B N 1
ATOM 2166 C CA . VAL B 1 29 ? 37.163 67.178 55.703 1.00 15.68 49 VAL B CA 1
ATOM 2167 C C . VAL B 1 29 ? 38.186 66.401 56.548 1.00 18.90 49 VAL B C 1
ATOM 2168 O O . VAL B 1 29 ? 38.905 66.958 57.398 1.00 18.44 49 VAL B O 1
ATOM 2172 N N . ILE B 1 30 ? 38.227 65.081 56.288 1.00 16.61 50 ILE B N 1
ATOM 2173 C CA . ILE B 1 30 ? 39.085 64.131 56.995 1.00 16.60 50 ILE B CA 1
ATOM 2174 C C . ILE B 1 30 ? 40.074 63.545 56.010 1.00 20.53 50 ILE B C 1
ATOM 2175 O O . ILE B 1 30 ? 39.688 63.192 54.899 1.00 20.58 50 ILE B O 1
ATOM 2180 N N . ASP B 1 31 ? 41.348 63.464 56.417 1.00 15.11 51 ASP B N 1
ATOM 2181 C CA . ASP B 1 31 ? 42.386 62.791 55.646 1.00 15.46 51 ASP B CA 1
ATOM 2182 C C . ASP B 1 31 ? 42.383 61.353 56.126 1.00 18.92 51 ASP B C 1
ATOM 2183 O O . ASP B 1 31 ? 42.870 61.092 57.231 1.00 20.35 51 ASP B O 1
ATOM 2188 N N . PHE B 1 32 ? 41.756 60.439 55.363 1.00 14.75 52 PHE B N 1
ATOM 2189 C CA . PHE B 1 32 ? 41.626 59.029 55.787 1.00 14.81 52 PHE B CA 1
ATOM 2190 C C . PHE B 1 32 ? 42.623 58.157 55.021 1.00 21.34 52 PHE B C 1
ATOM 2191 O O . PHE B 1 32 ? 42.507 58.008 53.800 1.00 23.15 52 PHE B O 1
ATOM 2199 N N . ASN B 1 33 ? 43.615 57.601 55.750 1.00 16.84 53 ASN B N 1
ATOM 2200 C CA . ASN B 1 33 ? 44.697 56.767 55.215 1.00 16.64 53 ASN B CA 1
ATOM 2201 C C . ASN B 1 33 ? 44.466 55.322 55.595 1.00 20.48 53 ASN B C 1
ATOM 2202 O O . ASN B 1 33 ? 44.409 54.983 56.777 1.00 20.09 53 ASN B O 1
ATOM 2207 N N . TYR B 1 34 ? 44.276 54.481 54.581 1.00 18.22 54 TYR B N 1
ATOM 2208 C CA . TYR B 1 34 ? 43.950 53.082 54.787 1.00 16.53 54 TYR B CA 1
ATOM 2209 C C . TYR B 1 34 ? 44.991 52.153 54.203 1.00 20.86 54 TYR B C 1
ATOM 2210 O O . TYR B 1 34 ? 45.527 52.397 53.115 1.00 18.54 54 TYR B O 1
ATOM 2219 N N . GLU B 1 35 ? 45.206 51.028 54.900 1.00 18.46 55 GLU B N 1
ATOM 2220 C CA . GLU B 1 35 ? 46.038 49.942 54.387 1.00 18.76 55 GLU B CA 1
ATOM 2221 C C . GLU B 1 35 ? 45.356 48.619 54.642 1.00 21.92 55 GLU B C 1
ATOM 2222 O O . GLU B 1 35 ? 44.745 48.414 55.698 1.00 21.23 55 GLU B O 1
ATOM 2228 N N . GLN B 1 36 ? 45.422 47.736 53.651 1.00 19.44 56 GLN B N 1
ATOM 2229 C CA A GLN B 1 36 ? 44.884 46.386 53.782 0.50 19.82 56 GLN B CA 1
ATOM 2230 C CA B GLN B 1 36 ? 44.894 46.385 53.750 0.50 19.97 56 GLN B CA 1
ATOM 2231 C C . GLN B 1 36 ? 46.028 45.479 54.248 1.00 24.66 56 GLN B C 1
ATOM 2232 O O . GLN B 1 36 ? 47.082 45.411 53.602 1.00 24.14 56 GLN B O 1
ATOM 2243 N N . SER B 1 37 ? 45.854 44.830 55.416 1.00 22.18 57 SER B N 1
ATOM 2244 C CA . SER B 1 37 ? 46.895 43.958 55.966 1.00 22.46 57 SER B CA 1
ATOM 2245 C C . SER B 1 37 ? 46.338 43.000 56.996 1.00 25.69 57 SER B C 1
ATOM 2246 O O . SER B 1 37 ? 45.251 43.231 57.519 1.00 22.65 57 SER B O 1
ATOM 2249 N N . GLU B 1 38 ? 47.131 41.977 57.337 1.00 24.57 58 GLU B N 1
ATOM 2250 C CA . GLU B 1 38 ? 46.799 40.961 58.342 1.00 24.69 58 GLU B CA 1
ATOM 2251 C C . GLU B 1 38 ? 47.293 41.338 59.755 1.00 29.76 58 GLU B C 1
ATOM 2252 O O . GLU B 1 38 ? 47.040 40.592 60.709 1.00 29.64 58 GLU B O 1
ATOM 2258 N N . SER B 1 39 ? 48.013 42.479 59.874 1.00 26.01 59 SER B N 1
ATOM 2259 C CA . SER B 1 39 ? 48.559 43.015 61.122 1.00 26.42 59 SER B CA 1
ATOM 2260 C C . SER B 1 39 ? 47.438 43.389 62.087 1.00 28.78 59 SER B C 1
ATOM 2261 O O . SER B 1 39 ? 46.378 43.829 61.629 1.00 28.53 59 SER B O 1
ATOM 2264 N N . THR B 1 40 ? 47.670 43.239 63.417 1.00 24.40 60 THR B N 1
ATOM 2265 C CA . THR B 1 40 ? 46.696 43.635 64.445 1.00 23.66 60 THR B CA 1
ATOM 2266 C C . THR B 1 40 ? 46.104 45.018 64.100 1.00 25.64 60 THR B C 1
ATOM 2267 O O . THR B 1 40 ? 46.844 46.012 64.015 1.00 25.00 60 THR B O 1
ATOM 2271 N N . PRO B 1 41 ? 44.780 45.125 63.869 1.00 23.04 61 PRO B N 1
ATOM 2272 C CA . PRO B 1 41 ? 44.233 46.422 63.472 1.00 21.88 61 PRO B CA 1
ATOM 2273 C C . PRO B 1 41 ? 44.308 47.481 64.572 1.00 25.02 61 PRO B C 1
ATOM 2274 O O . PRO B 1 41 ? 44.007 47.240 65.744 1.00 25.49 61 PRO B O 1
ATOM 2278 N N . HIS B 1 42 ? 44.752 48.659 64.161 1.00 21.00 62 HIS B N 1
ATOM 2279 C CA . HIS B 1 42 ? 44.842 49.856 65.009 1.00 20.33 62 HIS B CA 1
ATOM 2280 C C . HIS B 1 42 ? 44.225 51.025 64.263 1.00 23.15 62 HIS B C 1
ATOM 2281 O O . HIS B 1 42 ? 44.129 50.987 63.038 1.00 22.13 62 HIS B O 1
ATOM 2288 N N . ILE B 1 43 ? 43.852 52.067 64.992 1.00 19.79 63 ILE B N 1
ATOM 2289 C CA . ILE B 1 43 ? 43.362 53.324 64.441 1.00 18.52 63 ILE B CA 1
ATOM 2290 C C . ILE B 1 43 ? 44.153 54.446 65.115 1.00 23.23 63 ILE B C 1
ATOM 2291 O O . ILE B 1 43 ? 44.311 54.467 66.338 1.00 22.42 63 ILE B O 1
ATOM 2296 N N . GLU B 1 44 ? 44.710 55.329 64.291 1.00 19.82 64 GLU B N 1
ATOM 2297 C CA . GLU B 1 44 ? 45.509 56.467 64.743 1.00 21.47 64 GLU B CA 1
ATOM 2298 C C . GLU B 1 44 ? 44.784 57.746 64.318 1.00 21.93 64 GLU B C 1
ATOM 2299 O O . GLU B 1 44 ? 44.471 57.922 63.126 1.00 19.79 64 GLU B O 1
ATOM 2305 N N . ILE B 1 45 ? 44.466 58.600 65.306 1.00 18.36 65 ILE B N 1
ATOM 2306 C CA . ILE B 1 45 ? 43.726 59.847 65.114 1.00 18.79 65 ILE B CA 1
ATOM 2307 C C . ILE B 1 45 ? 44.597 61.039 65.455 1.00 21.37 65 ILE B C 1
ATOM 2308 O O . ILE B 1 45 ? 45.131 61.100 66.564 1.00 21.57 65 ILE B O 1
ATOM 2313 N N . THR B 1 46 ? 44.696 61.998 64.513 1.00 18.06 66 THR B N 1
ATOM 2314 C CA . THR B 1 46 ? 45.330 63.301 64.744 1.00 17.79 66 THR B CA 1
ATOM 2315 C C . THR B 1 46 ? 44.242 64.363 64.619 1.00 19.72 66 THR B C 1
ATOM 2316 O O . THR B 1 46 ? 43.592 64.476 63.568 1.00 18.66 66 THR B O 1
ATOM 2320 N N . VAL B 1 47 ? 44.045 65.152 65.678 1.00 16.93 67 VAL B N 1
ATOM 2321 C CA . VAL B 1 47 ? 43.052 66.227 65.693 1.00 15.89 67 VAL B CA 1
ATOM 2322 C C . VAL B 1 47 ? 43.472 67.195 66.825 1.00 20.57 67 VAL B C 1
ATOM 2323 O O . VAL B 1 47 ? 44.350 66.841 67.618 1.00 20.31 67 VAL B O 1
ATOM 2327 N N . ASP B 1 48 ? 42.865 68.392 66.918 1.00 17.40 68 ASP B N 1
ATOM 2328 C CA . ASP B 1 48 ? 43.189 69.295 68.030 1.00 17.56 68 ASP B CA 1
ATOM 2329 C C . ASP B 1 48 ? 43.049 68.513 69.337 1.00 20.70 68 ASP B C 1
ATOM 2330 O O . ASP B 1 48 ? 42.099 67.748 69.485 1.00 18.79 68 ASP B O 1
ATOM 2335 N N . GLU B 1 49 ? 44.018 68.657 70.247 1.00 19.17 69 GLU B N 1
ATOM 2336 C CA . GLU B 1 49 ? 44.027 67.854 71.476 1.00 20.49 69 GLU B CA 1
ATOM 2337 C C . GLU B 1 49 ? 42.692 67.882 72.251 1.00 24.08 69 GLU B C 1
ATOM 2338 O O . GLU B 1 49 ? 42.267 66.835 72.734 1.00 24.14 69 GLU B O 1
ATOM 2344 N N . ASN B 1 50 ? 42.019 69.044 72.331 1.00 19.76 70 ASN B N 1
ATOM 2345 C CA . ASN B 1 50 ? 40.751 69.175 73.072 1.00 20.94 70 ASN B CA 1
ATOM 2346 C C . ASN B 1 50 ? 39.557 68.552 72.341 1.00 23.59 70 ASN B C 1
ATOM 2347 O O . ASN B 1 50 ? 38.460 68.481 72.918 1.00 23.89 70 ASN B O 1
ATOM 2352 N N . LEU B 1 51 ? 39.758 68.067 71.085 1.00 18.46 71 LEU B N 1
ATOM 2353 C CA . LEU B 1 51 ? 38.656 67.483 70.313 1.00 17.22 71 LEU B CA 1
ATOM 2354 C C . LEU B 1 51 ? 38.630 65.951 70.350 1.00 21.36 71 LEU B C 1
ATOM 2355 O O . LEU B 1 51 ? 37.610 65.370 69.975 1.00 20.76 71 LEU B O 1
ATOM 2360 N N . HIS B 1 52 ? 39.702 65.293 70.870 1.00 20.09 72 HIS B N 1
ATOM 2361 C CA . HIS B 1 52 ? 39.724 63.823 70.979 1.00 19.61 72 HIS B CA 1
ATOM 2362 C C . HIS B 1 52 ? 38.481 63.273 71.726 1.00 23.14 72 HIS B C 1
ATOM 2363 O O . HIS B 1 52 ? 37.948 62.273 71.248 1.00 22.61 72 HIS B O 1
ATOM 2370 N N . PRO B 1 53 ? 37.915 63.928 72.787 1.00 23.19 73 PRO B N 1
ATOM 2371 C CA . PRO B 1 53 ? 36.709 63.376 73.429 1.00 23.61 73 PRO B CA 1
ATOM 2372 C C . PRO B 1 53 ? 35.494 63.304 72.519 1.00 24.97 73 PRO B C 1
ATOM 2373 O O . PRO B 1 53 ? 34.574 62.555 72.821 1.00 25.84 73 PRO B O 1
ATOM 2377 N N . TYR B 1 54 ? 35.490 64.080 71.410 1.00 18.80 74 TYR B N 1
ATOM 2378 C CA . TYR B 1 54 ? 34.357 64.107 70.482 1.00 17.75 74 TYR B CA 1
ATOM 2379 C C . TYR B 1 54 ? 34.588 63.227 69.260 1.00 21.40 74 TYR B C 1
ATOM 2380 O O . TYR B 1 54 ? 33.688 63.110 68.438 1.00 22.40 74 TYR B O 1
ATOM 2389 N N . VAL B 1 55 ? 35.751 62.587 69.150 1.00 18.86 75 VAL B N 1
ATOM 2390 C CA . VAL B 1 55 ? 36.053 61.707 68.021 1.00 18.37 75 VAL B CA 1
ATOM 2391 C C . VAL B 1 55 ? 35.228 60.418 68.165 1.00 24.27 75 VAL B C 1
ATOM 2392 O O . VAL B 1 55 ? 35.313 59.720 69.192 1.00 22.93 75 VAL B O 1
ATOM 2396 N N A ASN B 1 56 ? 34.453 60.126 67.119 0.50 20.64 76 ASN B N 1
ATOM 2397 N N B ASN B 1 56 ? 34.392 60.106 67.167 0.50 20.81 76 ASN B N 1
ATOM 2398 C CA A ASN B 1 56 ? 33.576 58.978 67.040 0.50 21.26 76 ASN B CA 1
ATOM 2399 C CA B ASN B 1 56 ? 33.571 58.909 67.282 0.50 21.53 76 ASN B CA 1
ATOM 2400 C C A ASN B 1 56 ? 34.224 57.883 66.227 0.50 23.41 76 ASN B C 1
ATOM 2401 C C B ASN B 1 56 ? 34.025 57.860 66.295 0.50 23.65 76 ASN B C 1
ATOM 2402 O O A ASN B 1 56 ? 34.582 58.106 65.073 0.50 21.66 76 ASN B O 1
ATOM 2403 O O B ASN B 1 56 ? 34.030 58.083 65.088 0.50 21.80 76 ASN B O 1
ATOM 2412 N N . ILE B 1 57 ? 34.408 56.709 66.840 1.00 21.22 77 ILE B N 1
ATOM 2413 C CA . ILE B 1 57 ? 34.900 55.517 66.139 1.00 22.43 77 ILE B CA 1
ATOM 2414 C C . ILE B 1 57 ? 33.858 54.477 66.472 1.00 28.05 77 ILE B C 1
ATOM 2415 O O . ILE B 1 57 ? 33.740 54.085 67.634 1.00 28.67 77 ILE B O 1
ATOM 2420 N N . ASP B 1 58 ? 33.036 54.098 65.493 1.00 23.63 78 ASP B N 1
ATOM 2421 C CA . ASP B 1 58 ? 31.930 53.176 65.717 1.00 23.00 78 ASP B CA 1
ATOM 2422 C C . ASP B 1 58 ? 31.935 52.054 64.682 1.00 25.24 78 ASP B C 1
ATOM 2423 O O . ASP B 1 58 ? 32.008 52.330 63.489 1.00 24.62 78 ASP B O 1
ATOM 2428 N N . ILE B 1 59 ? 31.844 50.797 65.139 1.00 21.90 79 ILE B N 1
ATOM 2429 C CA . ILE B 1 59 ? 31.765 49.663 64.216 1.00 22.81 79 ILE B CA 1
ATOM 2430 C C . ILE B 1 59 ? 30.462 48.923 64.502 1.00 29.09 79 ILE B C 1
ATOM 2431 O O . ILE B 1 59 ? 30.225 48.499 65.637 1.00 28.04 79 ILE B O 1
ATOM 2436 N N . GLN B 1 60 ? 29.605 48.821 63.478 1.00 27.59 80 GLN B N 1
ATOM 2437 C CA . GLN B 1 60 ? 28.326 48.111 63.537 1.00 28.53 80 GLN B CA 1
ATOM 2438 C C . GLN B 1 60 ? 28.268 47.185 62.347 1.00 28.31 80 GLN B C 1
ATOM 2439 O O . GLN B 1 60 ? 28.431 47.659 61.215 1.00 25.59 80 GLN B O 1
ATOM 2445 N N . ASP B 1 61 ? 28.123 45.861 62.589 1.00 26.74 81 ASP B N 1
ATOM 2446 C CA . ASP B 1 61 ? 28.044 44.852 61.517 1.00 26.69 81 ASP B CA 1
ATOM 2447 C C . ASP B 1 61 ? 29.243 45.023 60.532 1.00 27.53 81 ASP B C 1
ATOM 2448 O O . ASP B 1 61 ? 29.075 45.054 59.303 1.00 25.92 81 ASP B O 1
ATOM 2453 N N . ARG B 1 62 ? 30.457 45.175 61.116 1.00 23.08 82 ARG B N 1
ATOM 2454 C CA . ARG B 1 62 ? 31.756 45.339 60.444 1.00 21.16 82 ARG B CA 1
ATOM 2455 C C . ARG B 1 62 ? 31.836 46.631 59.572 1.00 23.47 82 ARG B C 1
ATOM 2456 O O . ARG B 1 62 ? 32.747 46.762 58.758 1.00 23.11 82 ARG B O 1
ATOM 2464 N N . VAL B 1 63 ? 30.927 47.597 59.786 1.00 20.28 83 VAL B N 1
ATOM 2465 C CA . VAL B 1 63 ? 30.954 48.887 59.084 1.00 19.82 83 VAL B CA 1
ATOM 2466 C C . VAL B 1 63 ? 31.550 49.900 60.041 1.00 23.65 83 VAL B C 1
ATOM 2467 O O . VAL B 1 63 ? 30.986 50.142 61.115 1.00 22.74 83 VAL B O 1
ATOM 2471 N N . LEU B 1 64 ? 32.684 50.476 59.655 1.00 19.48 84 LEU B N 1
ATOM 2472 C CA . LEU B 1 64 ? 33.338 51.493 60.459 1.00 18.35 84 LEU B CA 1
ATOM 2473 C C . LEU B 1 64 ? 32.868 52.885 60.043 1.00 20.67 84 LEU B C 1
ATOM 2474 O O . LEU B 1 64 ? 32.942 53.250 58.862 1.00 19.24 84 LEU B O 1
ATOM 2479 N N . THR B 1 65 ? 32.386 53.656 61.024 1.00 18.28 85 THR B N 1
ATOM 2480 C CA . THR B 1 65 ? 32.035 55.069 60.847 1.00 18.05 85 THR B CA 1
ATOM 2481 C C . THR B 1 65 ? 33.010 55.891 61.687 1.00 23.18 85 THR B C 1
ATOM 2482 O O . THR B 1 65 ? 33.247 55.561 62.854 1.00 23.65 85 THR B O 1
ATOM 2486 N N . VAL B 1 66 ? 33.583 56.943 61.089 1.00 19.70 86 VAL B N 1
ATOM 2487 C CA . VAL B 1 66 ? 34.460 57.871 61.812 1.00 20.72 86 VAL B CA 1
ATOM 2488 C C . VAL B 1 66 ? 33.913 59.288 61.604 1.00 23.22 86 VAL B C 1
ATOM 2489 O O . VAL B 1 66 ? 33.555 59.658 60.497 1.00 20.96 86 VAL B O 1
ATOM 2493 N N . GLY B 1 67 ? 33.877 60.071 62.671 1.00 20.84 87 GLY B N 1
ATOM 2494 C CA . GLY B 1 67 ? 33.477 61.470 62.593 1.00 20.33 87 GLY B CA 1
ATOM 2495 C C . GLY B 1 67 ? 33.494 62.059 63.983 1.00 24.14 87 GLY B C 1
ATOM 2496 O O . GLY B 1 67 ? 34.318 61.659 64.815 1.00 24.32 87 GLY B O 1
ATOM 2497 N N . PHE B 1 68 ? 32.585 63.003 64.239 1.00 19.79 88 PHE B N 1
ATOM 2498 C CA . PHE B 1 68 ? 32.438 63.584 65.571 1.00 18.86 88 PHE B CA 1
ATOM 2499 C C . PHE B 1 68 ? 31.116 63.172 66.190 1.00 25.13 88 PHE B C 1
ATOM 2500 O O . PHE B 1 68 ? 30.168 62.872 65.461 1.00 24.92 88 PHE B O 1
ATOM 2508 N N A LYS B 1 69 ? 31.047 63.216 67.525 0.50 22.86 89 LYS B N 1
ATOM 2509 N N B LYS B 1 69 ? 31.054 63.189 67.539 0.50 22.73 89 LYS B N 1
ATOM 2510 C CA A LYS B 1 69 ? 29.859 62.920 68.328 0.50 23.60 89 LYS B CA 1
ATOM 2511 C CA B LYS B 1 69 ? 29.861 62.891 68.339 0.50 23.42 89 LYS B CA 1
ATOM 2512 C C A LYS B 1 69 ? 29.904 63.714 69.628 0.50 27.96 89 LYS B C 1
ATOM 2513 C C B LYS B 1 69 ? 29.904 63.585 69.689 0.50 27.31 89 LYS B C 1
ATOM 2514 O O A LYS B 1 69 ? 30.991 64.036 70.116 0.50 28.34 89 LYS B O 1
ATOM 2515 O O B LYS B 1 69 ? 30.977 63.677 70.286 0.50 26.75 89 LYS B O 1
ATOM 2526 N N . GLY B 1 70 ? 28.735 63.989 70.192 1.00 25.18 90 GLY B N 1
ATOM 2527 C CA . GLY B 1 70 ? 28.616 64.625 71.502 1.00 25.53 90 GLY B CA 1
ATOM 2528 C C . GLY B 1 70 ? 28.691 66.138 71.590 1.00 28.54 90 GLY B C 1
ATOM 2529 O O . GLY B 1 70 ? 28.527 66.693 72.675 1.00 29.01 90 GLY B O 1
ATOM 2530 N N . ALA B 1 71 ? 28.944 66.813 70.460 1.00 24.73 91 ALA B N 1
ATOM 2531 C CA . ALA B 1 71 ? 29.007 68.278 70.346 1.00 24.60 91 ALA B CA 1
ATOM 2532 C C . ALA B 1 71 ? 29.043 68.635 68.886 1.00 27.06 91 ALA B C 1
ATOM 2533 O O . ALA B 1 71 ? 29.389 67.786 68.063 1.00 25.82 91 ALA B O 1
ATOM 2535 N N . LYS B 1 72 ? 28.669 69.862 68.548 1.00 23.05 92 LYS B N 1
ATOM 2536 C CA . LYS B 1 72 ? 28.810 70.385 67.186 1.00 22.39 92 LYS B CA 1
ATOM 2537 C C . LYS B 1 72 ? 30.208 70.996 67.139 1.00 23.03 92 LYS B C 1
ATOM 2538 O O . LYS B 1 72 ? 30.526 71.838 67.976 1.00 21.85 92 LYS B O 1
ATOM 2544 N N . VAL B 1 73 ? 31.069 70.502 66.256 1.00 19.73 93 VAL B N 1
ATOM 2545 C CA . VAL B 1 73 ? 32.449 71.003 66.163 1.00 18.33 93 VAL B CA 1
ATOM 2546 C C . VAL B 1 73 ? 32.431 72.113 65.123 1.00 20.04 93 VAL B C 1
ATOM 2547 O O . VAL B 1 73 ? 32.270 71.854 63.921 1.00 20.45 93 VAL B O 1
ATOM 2551 N N . ASP B 1 74 ? 32.561 73.351 65.589 1.00 17.02 94 ASP B N 1
ATOM 2552 C CA . ASP B 1 74 ? 32.506 74.527 64.702 1.00 15.27 94 ASP B CA 1
ATOM 2553 C C . ASP B 1 74 ? 33.753 74.664 63.831 1.00 19.82 94 ASP B C 1
ATOM 2554 O O . ASP B 1 74 ? 33.697 75.296 62.768 1.00 19.29 94 ASP B O 1
ATOM 2559 N N . HIS B 1 75 ? 34.895 74.188 64.346 1.00 17.92 95 HIS B N 1
ATOM 2560 C CA . HIS B 1 75 ? 36.168 74.255 63.629 1.00 16.65 95 HIS B CA 1
ATOM 2561 C C . HIS B 1 75 ? 37.162 73.278 64.206 1.00 19.36 95 HIS B C 1
ATOM 2562 O O . HIS B 1 75 ? 37.256 73.110 65.431 1.00 19.29 95 HIS B O 1
ATOM 2569 N N . PHE B 1 76 ? 37.921 72.632 63.311 1.00 15.95 96 PHE B N 1
ATOM 2570 C CA . PHE B 1 76 ? 39.043 71.783 63.708 1.00 15.61 96 PHE B CA 1
ATOM 2571 C C . PHE B 1 76 ? 40.221 72.160 62.819 1.00 18.87 96 PHE B C 1
ATOM 2572 O O . PHE B 1 76 ? 40.012 72.621 61.697 1.00 18.26 96 PHE B O 1
ATOM 2580 N N . THR B 1 77 ? 41.443 71.985 63.321 1.00 15.85 97 THR B N 1
ATOM 2581 C CA . THR B 1 77 ? 42.653 72.377 62.575 1.00 14.99 97 THR B CA 1
ATOM 2582 C C . THR B 1 77 ? 42.939 71.374 61.436 1.00 17.85 97 THR B C 1
ATOM 2583 O O . THR B 1 77 ? 43.175 71.770 60.290 1.00 17.55 97 THR B O 1
ATOM 2587 N N . LYS B 1 78 ? 42.926 70.084 61.775 1.00 13.78 98 LYS B N 1
ATOM 2588 C CA . LYS B 1 78 ? 43.146 68.982 60.837 1.00 14.59 98 LYS B CA 1
ATOM 2589 C C . LYS B 1 78 ? 42.566 67.745 61.478 1.00 18.79 98 LYS B C 1
ATOM 2590 O O . LYS B 1 78 ? 42.474 67.689 62.710 1.00 18.03 98 LYS B O 1
ATOM 2596 N N . PHE B 1 79 ? 42.138 66.771 60.662 1.00 17.05 99 PHE B N 1
ATOM 2597 C CA . PHE B 1 79 ? 41.570 65.525 61.174 1.00 16.66 99 PHE B CA 1
ATOM 2598 C C . PHE B 1 79 ? 42.126 64.399 60.311 1.00 20.43 99 PHE B C 1
ATOM 2599 O O . PHE B 1 79 ? 41.748 64.269 59.150 1.00 18.30 99 PHE B O 1
ATOM 2607 N N . ILE B 1 80 ? 43.114 63.657 60.861 1.00 16.92 100 ILE B N 1
ATOM 2608 C CA . ILE B 1 80 ? 43.775 62.570 60.141 1.00 16.92 100 ILE B CA 1
ATOM 2609 C C . ILE B 1 80 ? 43.393 61.252 60.781 1.00 19.94 100 ILE B C 1
ATOM 2610 O O . ILE B 1 80 ? 43.447 61.117 62.009 1.00 18.78 100 ILE B O 1
ATOM 2615 N N . VAL B 1 81 ? 43.042 60.279 59.935 1.00 17.07 101 VAL B N 1
ATOM 2616 C CA . VAL B 1 81 ? 42.723 58.915 60.359 1.00 18.07 101 VAL B CA 1
ATOM 2617 C C . VAL B 1 81 ? 43.695 57.986 59.645 1.00 23.93 101 VAL B C 1
ATOM 2618 O O . VAL B 1 81 ? 43.832 58.074 58.422 1.00 25.18 101 VAL B O 1
ATOM 2622 N N . LYS B 1 82 ? 44.383 57.122 60.400 1.00 19.00 102 LYS B N 1
ATOM 2623 C CA . LYS B 1 82 ? 45.254 56.098 59.823 1.00 18.44 102 LYS B CA 1
ATOM 2624 C C . LYS B 1 82 ? 44.799 54.749 60.388 1.00 20.38 102 LYS B C 1
ATOM 2625 O O . LYS B 1 82 ? 44.853 54.564 61.595 1.00 20.56 102 LYS B O 1
ATOM 2631 N N . THR B 1 83 ? 44.311 53.819 59.532 1.00 16.58 103 THR B N 1
ATOM 2632 C CA . THR B 1 83 ? 43.847 52.537 60.057 1.00 15.33 103 THR B CA 1
ATOM 2633 C C . THR B 1 83 ? 44.077 51.409 59.042 1.00 19.29 103 THR B C 1
ATOM 2634 O O . THR B 1 83 ? 44.472 51.659 57.908 1.00 18.29 103 THR B O 1
ATOM 2638 N N . ASN B 1 84 ? 43.856 50.167 59.476 1.00 16.96 104 ASN B N 1
ATOM 2639 C CA . ASN B 1 84 ? 44.030 49.003 58.619 1.00 17.57 104 ASN B CA 1
ATOM 2640 C C . ASN B 1 84 ? 42.993 47.959 58.936 1.00 20.89 104 ASN B C 1
ATOM 2641 O O . ASN B 1 84 ? 42.439 47.947 60.047 1.00 20.55 104 ASN B O 1
ATOM 2646 N N . SER B 1 85 ? 42.759 47.045 57.977 1.00 18.65 105 SER B N 1
ATOM 2647 C CA . SER B 1 85 ? 41.884 45.902 58.161 1.00 18.43 105 SER B CA 1
ATOM 2648 C C . SER B 1 85 ? 42.319 44.787 57.217 1.00 22.95 105 SER B C 1
ATOM 2649 O O . SER B 1 85 ? 42.993 45.047 56.209 1.00 20.98 105 SER B O 1
ATOM 2652 N N . LYS B 1 86 ? 41.896 43.563 57.514 1.00 18.87 106 LYS B N 1
ATOM 2653 C CA . LYS B 1 86 ? 42.236 42.436 56.663 1.00 18.32 106 LYS B CA 1
ATOM 2654 C C . LYS B 1 86 ? 41.474 42.492 55.345 1.00 22.28 106 LYS B C 1
ATOM 2655 O O . LYS B 1 86 ? 42.020 42.111 54.299 1.00 21.53 106 LYS B O 1
ATOM 2661 N N . TRP B 1 87 ? 40.212 42.928 55.406 1.00 21.85 107 TRP B N 1
ATOM 2662 C CA . TRP B 1 87 ? 39.332 42.983 54.244 1.00 23.37 107 TRP B CA 1
ATOM 2663 C C . TRP B 1 87 ? 38.695 44.351 54.080 1.00 23.34 107 TRP B C 1
ATOM 2664 O O . TRP B 1 87 ? 38.430 45.054 55.067 1.00 20.97 107 TRP B O 1
ATOM 2675 N N . LEU B 1 88 ? 38.410 44.719 52.814 1.00 19.17 108 LEU B N 1
ATOM 2676 C CA . LEU B 1 88 ? 37.700 45.957 52.504 1.00 18.14 108 LEU B CA 1
ATOM 2677 C C . LEU B 1 88 ? 36.813 45.735 51.298 1.00 21.59 108 LEU B C 1
ATOM 2678 O O . LEU B 1 88 ? 37.320 45.465 50.210 1.00 20.05 108 LEU B O 1
ATOM 2683 N N . LYS B 1 89 ? 35.495 45.793 51.499 1.00 18.89 109 LYS B N 1
ATOM 2684 C CA . LYS B 1 89 ? 34.569 45.561 50.397 1.00 18.82 109 LYS B CA 1
ATOM 2685 C C . LYS B 1 89 ? 33.858 46.834 49.973 1.00 20.44 109 LYS B C 1
ATOM 2686 O O . LYS B 1 89 ? 33.244 46.841 48.902 1.00 20.96 109 LYS B O 1
ATOM 2692 N N . GLU B 1 90 ? 33.850 47.882 50.846 1.00 16.87 110 GLU B N 1
ATOM 2693 C CA . GLU B 1 90 ? 33.092 49.090 50.529 1.00 16.45 110 GLU B CA 1
ATOM 2694 C C . GLU B 1 90 ? 33.619 50.329 51.220 1.00 18.25 110 GLU B C 1
ATOM 2695 O O . GLU B 1 90 ? 34.035 50.280 52.379 1.00 17.39 110 GLU B O 1
ATOM 2701 N N . VAL B 1 91 ? 33.596 51.448 50.489 1.00 15.33 111 VAL B N 1
ATOM 2702 C CA . VAL B 1 91 ? 33.963 52.769 51.019 1.00 15.04 111 VAL B CA 1
ATOM 2703 C C . VAL B 1 91 ? 32.902 53.763 50.589 1.00 19.55 111 VAL B C 1
ATOM 2704 O O . VAL B 1 91 ? 32.546 53.808 49.401 1.00 19.99 111 VAL B O 1
ATOM 2708 N N . LYS B 1 92 ? 32.382 54.545 51.553 1.00 15.82 112 LYS B N 1
ATOM 2709 C CA A LYS B 1 92 ? 31.426 55.618 51.294 0.50 16.51 112 LYS B CA 1
ATOM 2710 C CA B LYS B 1 92 ? 31.462 55.634 51.247 0.50 16.22 112 LYS B CA 1
ATOM 2711 C C . LYS B 1 92 ? 32.078 56.891 51.835 1.00 19.86 112 LYS B C 1
ATOM 2712 O O . LYS B 1 92 ? 32.261 57.007 53.058 1.00 18.67 112 LYS B O 1
ATOM 2723 N N . ALA B 1 93 ? 32.522 57.782 50.946 1.00 16.97 113 ALA B N 1
ATOM 2724 C CA . ALA B 1 93 ? 33.190 59.020 51.347 1.00 16.45 113 ALA B CA 1
ATOM 2725 C C . ALA B 1 93 ? 32.414 60.236 50.870 1.00 20.72 113 ALA B C 1
ATOM 2726 O O . ALA B 1 93 ? 31.905 60.238 49.752 1.00 19.20 113 ALA B O 1
ATOM 2728 N N A SER B 1 94 ? 32.294 61.272 51.723 0.50 16.84 114 SER B N 1
ATOM 2729 N N B SER B 1 94 ? 32.376 61.292 51.690 0.50 17.20 114 SER B N 1
ATOM 2730 C CA A SER B 1 94 ? 31.557 62.501 51.379 0.50 16.76 114 SER B CA 1
ATOM 2731 C CA B SER B 1 94 ? 31.643 62.513 51.356 0.50 17.44 114 SER B CA 1
ATOM 2732 C C A SER B 1 94 ? 32.080 63.709 52.171 0.50 21.24 114 SER B C 1
ATOM 2733 C C B SER B 1 94 ? 32.256 63.734 52.036 0.50 21.31 114 SER B C 1
ATOM 2734 O O A SER B 1 94 ? 32.849 63.540 53.119 0.50 19.40 114 SER B O 1
ATOM 2735 O O B SER B 1 94 ? 33.182 63.599 52.841 0.50 19.28 114 SER B O 1
ATOM 2740 N N . GLY B 1 95 ? 31.704 64.905 51.716 1.00 18.41 115 GLY B N 1
ATOM 2741 C CA . GLY B 1 95 ? 32.050 66.168 52.367 1.00 18.51 115 GLY B CA 1
ATOM 2742 C C . GLY B 1 95 ? 33.475 66.654 52.278 1.00 20.19 115 GLY B C 1
ATOM 2743 O O . GLY B 1 95 ? 34.019 67.201 53.255 1.00 19.81 115 GLY B O 1
ATOM 2744 N N . ASN B 1 96 ? 34.065 66.514 51.091 1.00 16.67 116 ASN B N 1
ATOM 2745 C CA . ASN B 1 96 ? 35.406 67.018 50.788 1.00 16.77 116 ASN B CA 1
ATOM 2746 C C . ASN B 1 96 ? 36.506 66.288 51.617 1.00 20.86 116 ASN B C 1
ATOM 2747 O O . ASN B 1 96 ? 37.560 66.856 51.938 1.00 20.45 116 ASN B O 1
ATOM 2752 N N . ALA B 1 97 ? 36.264 64.999 51.899 1.00 17.21 117 ALA B N 1
ATOM 2753 C CA . ALA B 1 97 ? 37.245 64.113 52.531 1.00 17.58 117 ALA B CA 1
ATOM 2754 C C . ALA B 1 97 ? 38.317 63.704 51.524 1.00 22.56 117 ALA B C 1
ATOM 2755 O O . ALA B 1 97 ? 38.116 63.844 50.302 1.00 22.14 117 ALA B O 1
ATOM 2757 N N . ASN B 1 98 ? 39.446 63.198 52.040 1.00 18.48 118 ASN B N 1
ATOM 2758 C CA A ASN B 1 98 ? 40.524 62.631 51.229 0.50 18.48 118 ASN B CA 1
ATOM 2759 C CA B ASN B 1 98 ? 40.488 62.620 51.191 0.50 18.46 118 ASN B CA 1
ATOM 2760 C C . ASN B 1 98 ? 40.697 61.181 51.635 1.00 22.62 118 ASN B C 1
ATOM 2761 O O . ASN B 1 98 ? 41.222 60.934 52.724 1.00 22.67 118 ASN B O 1
ATOM 2770 N N . PHE B 1 99 ? 40.228 60.227 50.808 1.00 16.86 119 PHE B N 1
ATOM 2771 C CA . PHE B 1 99 ? 40.418 58.802 51.130 1.00 16.00 119 PHE B CA 1
ATOM 2772 C C . PHE B 1 99 ? 41.596 58.311 50.308 1.00 19.73 119 PHE B C 1
ATOM 2773 O O . PHE B 1 99 ? 41.591 58.443 49.077 1.00 19.50 119 PHE B O 1
ATOM 2781 N N . ILE B 1 100 ? 42.620 57.786 50.982 1.00 15.90 120 ILE B N 1
ATOM 2782 C CA . ILE B 1 100 ? 43.785 57.251 50.291 1.00 16.54 120 ILE B CA 1
ATOM 2783 C C . ILE B 1 100 ? 44.043 55.804 50.715 1.00 19.91 120 ILE B C 1
ATOM 2784 O O . ILE B 1 100 ? 44.200 55.534 51.912 1.00 19.59 120 ILE B O 1
ATOM 2789 N N . ALA B 1 101 ? 44.133 54.885 49.737 1.00 17.92 121 ALA B N 1
ATOM 2790 C CA . ALA B 1 101 ? 44.526 53.499 50.013 1.00 18.13 121 ALA B CA 1
ATOM 2791 C C . ALA B 1 101 ? 46.026 53.401 49.674 1.00 22.55 121 ALA B C 1
ATOM 2792 O O . ALA B 1 101 ? 46.415 53.594 48.510 1.00 21.48 121 ALA B O 1
ATOM 2794 N N . ASN B 1 102 ? 46.865 53.167 50.705 1.00 20.21 122 ASN B N 1
ATOM 2795 C CA . ASN B 1 102 ? 48.322 53.101 50.579 1.00 21.42 122 ASN B CA 1
ATOM 2796 C C . ASN B 1 102 ? 48.869 51.673 50.525 1.00 27.37 122 ASN B C 1
ATOM 2797 O O . ASN B 1 102 ? 50.034 51.418 50.858 1.00 28.46 122 ASN B O 1
ATOM 2802 N N . SER B 1 103 ? 48.033 50.758 50.102 1.00 22.71 123 SER B N 1
ATOM 2803 C CA . SER B 1 103 ? 48.401 49.366 49.928 1.00 21.69 123 SER B CA 1
ATOM 2804 C C . SER B 1 103 ? 47.686 48.821 48.718 1.00 23.45 123 SER B C 1
ATOM 2805 O O . SER B 1 103 ? 46.640 49.361 48.359 1.00 22.83 123 SER B O 1
ATOM 2808 N N . PRO B 1 104 ? 48.119 47.673 48.170 1.00 21.19 124 PRO B N 1
ATOM 2809 C CA . PRO B 1 104 ? 47.288 46.997 47.170 1.00 19.95 124 PRO B CA 1
ATOM 2810 C C . PRO B 1 104 ? 45.968 46.588 47.833 1.00 23.86 124 PRO B C 1
ATOM 2811 O O . PRO B 1 104 ? 45.894 46.511 49.072 1.00 23.81 124 PRO B O 1
ATOM 2815 N N . LEU B 1 105 ? 44.921 46.391 47.033 1.00 19.06 125 LEU B N 1
ATOM 2816 C CA . LEU B 1 105 ? 43.617 45.961 47.515 1.00 18.25 125 LEU B CA 1
ATOM 2817 C C . LEU B 1 105 ? 43.172 44.702 46.791 1.00 23.51 125 LEU B C 1
ATOM 2818 O O . LEU B 1 105 ? 43.315 44.616 45.566 1.00 23.97 125 LEU B O 1
ATOM 2823 N N . LYS B 1 106 ? 42.645 43.728 47.549 1.00 21.90 126 LYS B N 1
ATOM 2824 C CA A LYS B 1 106 ? 42.155 42.461 46.990 0.50 22.24 126 LYS B CA 1
ATOM 2825 C CA B LYS B 1 106 ? 42.147 42.472 46.975 0.50 22.31 126 LYS B CA 1
ATOM 2826 C C . LYS B 1 106 ? 40.777 42.132 47.558 1.00 27.78 126 LYS B C 1
ATOM 2827 O O . LYS B 1 106 ? 40.357 42.723 48.562 1.00 29.31 126 LYS B O 1
ATOM 2838 N N . GLY B 1 107 ? 40.105 41.189 46.938 1.00 24.27 127 GLY B N 1
ATOM 2839 C CA . GLY B 1 107 ? 38.797 40.744 47.397 1.00 24.77 127 GLY B CA 1
ATOM 2840 C C . GLY B 1 107 ? 37.884 40.372 46.261 1.00 25.97 127 GLY B C 1
ATOM 2841 O O . GLY B 1 107 ? 38.182 40.681 45.109 1.00 25.54 127 GLY B O 1
ATOM 2842 N N . ASP B 1 108 ? 36.748 39.738 46.583 1.00 21.16 128 ASP B N 1
ATOM 2843 C CA . ASP B 1 108 ? 35.752 39.378 45.575 1.00 20.51 128 ASP B CA 1
ATOM 2844 C C . ASP B 1 108 ? 35.169 40.636 44.942 1.00 24.46 128 ASP B C 1
ATOM 2845 O O . ASP B 1 108 ? 34.986 40.679 43.727 1.00 22.16 128 ASP B O 1
ATOM 2850 N N . GLU B 1 109 ? 34.875 41.660 45.772 1.00 22.73 129 GLU B N 1
ATOM 2851 C CA . GLU B 1 109 ? 34.248 42.903 45.322 1.00 21.65 129 GLU B CA 1
ATOM 2852 C C . GLU B 1 109 ? 34.713 44.099 46.092 1.00 23.43 129 GLU B C 1
ATOM 2853 O O . GLU B 1 109 ? 34.886 44.034 47.312 1.00 23.28 129 GLU B O 1
ATOM 2859 N N . LEU B 1 110 ? 34.833 45.226 45.391 1.00 18.35 130 LEU B N 1
ATOM 2860 C CA . LEU B 1 110 ? 35.131 46.495 46.030 1.00 16.97 130 LEU B CA 1
ATOM 2861 C C . LEU B 1 110 ? 34.198 47.529 45.426 1.00 22.02 130 LEU B C 1
ATOM 2862 O O . LEU B 1 110 ? 34.205 47.735 44.212 1.00 22.52 130 LEU B O 1
ATOM 2867 N N . LYS B 1 111 ? 33.370 48.139 46.276 1.00 18.38 131 LYS B N 1
ATOM 2868 C CA . LYS B 1 111 ? 32.427 49.179 45.892 1.00 18.67 131 LYS B CA 1
ATOM 2869 C C . LYS B 1 111 ? 32.839 50.495 46.549 1.00 21.53 131 LYS B C 1
ATOM 2870 O O . LYS B 1 111 ? 33.022 50.545 47.770 1.00 19.22 131 LYS B O 1
ATOM 2876 N N . ILE B 1 112 ? 32.967 51.558 45.747 1.00 17.79 132 ILE B N 1
ATOM 2877 C CA . ILE B 1 112 ? 33.311 52.874 46.289 1.00 17.95 132 ILE B CA 1
ATOM 2878 C C . ILE B 1 112 ? 32.254 53.881 45.876 1.00 20.11 132 ILE B C 1
ATOM 2879 O O . ILE B 1 112 ? 31.942 53.971 44.689 1.00 20.24 132 ILE B O 1
ATOM 2884 N N . ASN B 1 113 ? 31.753 54.671 46.829 1.00 16.08 133 ASN B N 1
ATOM 2885 C CA . ASN B 1 113 ? 30.872 55.806 46.544 1.00 15.71 133 ASN B CA 1
ATOM 2886 C C . ASN B 1 113 ? 31.558 57.058 47.016 1.00 19.04 133 ASN B C 1
ATOM 2887 O O . ASN B 1 113 ? 31.849 57.170 48.210 1.00 19.86 133 ASN B O 1
ATOM 2892 N N . ALA B 1 114 ? 31.885 57.963 46.087 1.00 16.18 134 ALA B N 1
ATOM 2893 C CA . ALA B 1 114 ? 32.563 59.206 46.415 1.00 17.22 134 ALA B CA 1
ATOM 2894 C C . ALA B 1 114 ? 31.620 60.337 46.095 1.00 21.25 134 ALA B C 1
ATOM 2895 O O . ALA B 1 114 ? 31.205 60.488 44.938 1.00 19.45 134 ALA B O 1
ATOM 2897 N N . ASN B 1 115 ? 31.224 61.088 47.133 1.00 17.15 135 ASN B N 1
ATOM 2898 C CA . ASN B 1 115 ? 30.257 62.166 46.969 1.00 17.43 135 ASN B CA 1
ATOM 2899 C C . ASN B 1 115 ? 30.781 63.503 47.419 1.00 19.86 135 ASN B C 1
ATOM 2900 O O . ASN B 1 115 ? 31.878 63.597 47.978 1.00 18.75 135 ASN B O 1
ATOM 2905 N N . SER B 1 116 ? 29.970 64.556 47.165 1.00 15.22 136 SER B N 1
ATOM 2906 C CA . SER B 1 116 ? 30.176 65.931 47.620 1.00 15.56 136 SER B CA 1
ATOM 2907 C C . SER B 1 116 ? 31.664 66.323 47.787 1.00 21.02 136 SER B C 1
ATOM 2908 O O . SER B 1 116 ? 32.167 66.474 48.913 1.00 20.08 136 SER B O 1
ATOM 2911 N N . ASN B 1 117 ? 32.367 66.478 46.633 1.00 16.86 137 ASN B N 1
ATOM 2912 C CA . ASN B 1 117 ? 33.730 67.029 46.488 1.00 17.60 137 ASN B CA 1
ATOM 2913 C C . ASN B 1 117 ? 34.858 66.216 47.093 1.00 20.76 137 ASN B C 1
ATOM 2914 O O . ASN B 1 117 ? 35.994 66.719 47.145 1.00 20.53 137 ASN B O 1
ATOM 2919 N N . CYS B 1 118 ? 34.609 64.965 47.506 1.00 16.77 138 CYS B N 1
ATOM 2920 C CA A CYS B 1 118 ? 35.658 64.081 48.021 0.40 18.39 138 CYS B CA 1
ATOM 2921 C CA B CYS B 1 118 ? 35.721 64.253 48.113 0.60 16.64 138 CYS B CA 1
ATOM 2922 C C . CYS B 1 118 ? 36.723 63.806 47.005 1.00 22.69 138 CYS B C 1
ATOM 2923 O O . CYS B 1 118 ? 36.450 63.944 45.819 1.00 21.85 138 CYS B O 1
ATOM 2928 N N . LEU B 1 119 ? 37.887 63.321 47.445 1.00 19.16 139 LEU B N 1
ATOM 2929 C CA . LEU B 1 119 ? 38.959 62.834 46.600 1.00 19.13 139 LEU B CA 1
ATOM 2930 C C . LEU B 1 119 ? 39.287 61.426 47.080 1.00 21.56 139 LEU B C 1
ATOM 2931 O O . LEU B 1 119 ? 39.607 61.252 48.255 1.00 21.00 139 LEU B O 1
ATOM 2936 N N . VAL B 1 120 ? 39.165 60.428 46.188 1.00 16.64 140 VAL B N 1
ATOM 2937 C CA . VAL B 1 120 ? 39.492 59.029 46.478 1.00 16.76 140 VAL B CA 1
ATOM 2938 C C . VAL B 1 120 ? 40.693 58.660 45.626 1.00 21.19 140 VAL B C 1
ATOM 2939 O O . VAL B 1 120 ? 40.640 58.821 44.401 1.00 21.18 140 VAL B O 1
ATOM 2943 N N . GLN B 1 121 ? 41.791 58.232 46.268 1.00 15.49 141 GLN B N 1
ATOM 2944 C CA . GLN B 1 121 ? 42.994 57.822 45.558 1.00 16.03 141 GLN B CA 1
ATOM 2945 C C . GLN B 1 121 ? 43.365 56.398 45.952 1.00 20.77 141 GLN B C 1
ATOM 2946 O O . GLN B 1 121 ? 43.701 56.142 47.116 1.00 19.92 141 GLN B O 1
ATOM 2952 N N . LEU B 1 122 ? 43.287 55.466 44.983 1.00 17.32 142 LEU B N 1
ATOM 2953 C CA . LEU B 1 122 ? 43.691 54.066 45.203 1.00 17.27 142 LEU B CA 1
ATOM 2954 C C . LEU B 1 122 ? 45.057 53.985 44.568 1.00 21.09 142 LEU B C 1
ATOM 2955 O O . LEU B 1 122 ? 45.159 53.919 43.344 1.00 21.35 142 LEU B O 1
ATOM 2960 N N . LYS B 1 123 ? 46.102 54.173 45.388 1.00 17.84 143 LYS B N 1
ATOM 2961 C CA . LYS B 1 123 ? 47.463 54.369 44.888 1.00 18.43 143 LYS B CA 1
ATOM 2962 C C . LYS B 1 123 ? 48.204 53.105 44.431 1.00 22.66 143 LYS B C 1
ATOM 2963 O O . LYS B 1 123 ? 49.198 53.234 43.706 1.00 21.53 143 LYS B O 1
ATOM 2969 N N . GLN B 1 124 ? 47.780 51.912 44.872 1.00 20.16 144 GLN B N 1
ATOM 2970 C CA . GLN B 1 124 ? 48.460 50.667 44.492 1.00 20.13 144 GLN B CA 1
ATOM 2971 C C . GLN B 1 124 ? 47.472 49.692 43.851 1.00 23.80 144 GLN B C 1
ATOM 2972 O O . GLN B 1 124 ? 46.251 49.921 43.887 1.00 22.96 144 GLN B O 1
ATOM 2978 N N . LYS B 1 125 ? 48.001 48.643 43.198 1.00 21.37 145 LYS B N 1
ATOM 2979 C CA . LYS B 1 125 ? 47.187 47.708 42.416 1.00 20.73 145 LYS B CA 1
ATOM 2980 C C . LYS B 1 125 ? 45.944 47.198 43.152 1.00 23.93 145 LYS B C 1
ATOM 2981 O O . LYS B 1 125 ? 46.037 46.696 44.269 1.00 22.87 145 LYS B O 1
ATOM 2987 N N . VAL B 1 126 ? 44.774 47.371 42.504 1.00 20.77 146 VAL B N 1
ATOM 2988 C CA . VAL B 1 126 ? 43.469 46.879 42.952 1.00 20.97 146 VAL B CA 1
ATOM 2989 C C . VAL B 1 126 ? 43.180 45.622 42.127 1.00 25.00 146 VAL B C 1
ATOM 2990 O O . VAL B 1 126 ? 43.077 45.715 40.901 1.00 25.72 146 VAL B O 1
ATOM 2994 N N . GLU B 1 127 ? 43.095 44.449 42.773 1.00 20.29 147 GLU B N 1
ATOM 2995 C CA . GLU B 1 127 ? 42.827 43.193 42.059 1.00 20.73 147 GLU B CA 1
ATOM 2996 C C . GLU B 1 127 ? 41.614 42.537 42.700 1.00 23.93 147 GLU B C 1
ATOM 2997 O O . GLU B 1 127 ? 41.708 41.933 43.766 1.00 23.56 147 GLU B O 1
ATOM 3003 N N . VAL B 1 128 ? 40.465 42.673 42.048 1.00 20.98 148 VAL B N 1
ATOM 3004 C CA . VAL B 1 128 ? 39.185 42.206 42.575 1.00 20.65 148 VAL B CA 1
ATOM 3005 C C . VAL B 1 128 ? 38.372 41.527 41.478 1.00 27.06 148 VAL B C 1
ATOM 3006 O O . VAL B 1 128 ? 38.646 41.734 40.308 1.00 29.04 148 VAL B O 1
ATOM 3010 N N . GLY B 1 129 ? 37.355 40.764 41.862 1.00 24.06 149 GLY B N 1
ATOM 3011 C CA . GLY B 1 129 ? 36.458 40.134 40.906 1.00 23.49 149 GLY B CA 1
ATOM 3012 C C . GLY B 1 129 ? 35.546 41.165 40.269 1.00 25.83 149 GLY B C 1
ATOM 3013 O O . GLY B 1 129 ? 35.328 41.142 39.055 1.00 24.87 149 GLY B O 1
ATOM 3014 N N . LYS B 1 130 ? 35.052 42.123 41.084 1.00 21.78 150 LYS B N 1
ATOM 3015 C CA . LYS B 1 130 ? 34.158 43.166 40.611 1.00 19.94 150 LYS B CA 1
ATOM 3016 C C . LYS B 1 130 ? 34.538 44.495 41.252 1.00 21.70 150 LYS B C 1
ATOM 3017 O O . LYS B 1 130 ? 34.713 44.564 42.470 1.00 20.91 150 LYS B O 1
ATOM 3023 N N . LEU B 1 131 ? 34.719 45.529 40.426 1.00 17.18 151 LEU B N 1
ATOM 3024 C CA . LEU B 1 131 ? 35.097 46.868 40.911 1.00 17.58 151 LEU B CA 1
ATOM 3025 C C . LEU B 1 131 ? 33.982 47.800 40.529 1.00 21.19 151 LEU B C 1
ATOM 3026 O O . LEU B 1 131 ? 33.693 47.960 39.346 1.00 21.91 151 LEU B O 1
ATOM 3031 N N . ASP B 1 132 ? 33.304 48.363 41.537 1.00 16.94 152 ASP B N 1
ATOM 3032 C CA . ASP B 1 132 ? 32.123 49.182 41.324 1.00 17.13 152 ASP B CA 1
ATOM 3033 C C . ASP B 1 132 ? 32.372 50.588 41.866 1.00 19.41 152 ASP B C 1
ATOM 3034 O O . ASP B 1 132 ? 32.304 50.824 43.074 1.00 18.89 152 ASP B O 1
ATOM 3039 N N . LEU B 1 133 ? 32.642 51.524 40.957 1.00 17.12 153 LEU B N 1
ATOM 3040 C CA . LEU B 1 133 ? 33.032 52.898 41.302 1.00 17.81 153 LEU B CA 1
ATOM 3041 C C . LEU B 1 133 ? 31.956 53.880 40.969 1.00 19.56 153 LEU B C 1
ATOM 3042 O O . LEU B 1 133 ? 31.438 53.870 39.859 1.00 17.37 153 LEU B O 1
ATOM 3047 N N . ASN B 1 134 ? 31.612 54.730 41.946 1.00 18.35 154 ASN B N 1
ATOM 3048 C CA . ASN B 1 134 ? 30.522 55.705 41.818 1.00 17.65 154 ASN B CA 1
ATOM 3049 C C . ASN B 1 134 ? 30.956 57.050 42.299 1.00 21.58 154 ASN B C 1
ATOM 3050 O O . ASN B 1 134 ? 31.510 57.166 43.401 1.00 20.86 154 ASN B O 1
ATOM 3055 N N . VAL B 1 135 ? 30.720 58.078 41.474 1.00 18.07 155 VAL B N 1
ATOM 3056 C CA . VAL B 1 135 ? 31.070 59.449 41.821 1.00 16.41 155 VAL B CA 1
ATOM 3057 C C . VAL B 1 135 ? 29.842 60.338 41.658 1.00 19.89 155 VAL B C 1
ATOM 3058 O O . VAL B 1 135 ? 29.059 60.163 40.721 1.00 17.58 155 VAL B O 1
ATOM 3062 N N . SER B 1 136 ? 29.687 61.324 42.561 1.00 16.66 156 SER B N 1
ATOM 3063 C CA . SER B 1 136 ? 28.642 62.341 42.414 1.00 16.88 156 SER B CA 1
ATOM 3064 C C . SER B 1 136 ? 29.098 63.611 43.131 1.00 19.67 156 SER B C 1
ATOM 3065 O O . SER B 1 136 ? 30.148 63.587 43.782 1.00 17.08 156 SER B O 1
ATOM 3068 N N . GLY B 1 137 ? 28.343 64.701 42.976 1.00 18.16 157 GLY B N 1
ATOM 3069 C CA . GLY B 1 137 ? 28.623 65.962 43.655 1.00 17.63 157 GLY B CA 1
ATOM 3070 C C . GLY B 1 137 ? 30.019 66.512 43.483 1.00 20.08 157 GLY B C 1
ATOM 3071 O O . GLY B 1 137 ? 30.600 67.041 44.434 1.00 18.23 157 GLY B O 1
ATOM 3072 N N . SER B 1 138 ? 30.548 66.414 42.246 1.00 16.52 158 SER B N 1
ATOM 3073 C CA . SER B 1 138 ? 31.856 66.923 41.850 1.00 16.59 158 SER B CA 1
ATOM 3074 C C . SER B 1 138 ? 33.023 66.259 42.594 1.00 18.87 158 SER B C 1
ATOM 3075 O O . SER B 1 138 ? 34.127 66.835 42.658 1.00 19.85 158 SER B O 1
ATOM 3078 N N . ALA B 1 139 ? 32.813 65.024 43.111 1.00 15.07 159 ALA B N 1
ATOM 3079 C CA . ALA B 1 139 ? 33.897 64.272 43.718 1.00 16.22 159 ALA B CA 1
ATOM 3080 C C . ALA B 1 139 ? 34.840 63.783 42.603 1.00 22.07 159 ALA B C 1
ATOM 3081 O O . ALA B 1 139 ? 34.488 63.836 41.404 1.00 20.66 159 ALA B O 1
ATOM 3083 N N . ASN B 1 140 ? 36.059 63.380 42.981 1.00 19.23 160 ASN B N 1
ATOM 3084 C CA . ASN B 1 140 ? 37.059 62.912 42.030 1.00 18.77 160 ASN B CA 1
ATOM 3085 C C . ASN B 1 140 ? 37.675 61.621 42.511 1.00 20.31 160 ASN B C 1
ATOM 3086 O O . ASN B 1 140 ? 37.927 61.446 43.715 1.00 18.85 160 ASN B O 1
ATOM 3099 N N . VAL B 1 142 ? 40.832 58.714 41.601 1.00 19.18 162 VAL B N 1
ATOM 3100 C CA . VAL B 1 142 ? 42.029 58.346 40.828 1.00 19.44 162 VAL B CA 1
ATOM 3101 C C . VAL B 1 142 ? 42.418 56.919 41.229 1.00 22.60 162 VAL B C 1
ATOM 3102 O O . VAL B 1 142 ? 42.691 56.647 42.405 1.00 21.94 162 VAL B O 1
ATOM 3106 N N . VAL B 1 143 ? 42.448 56.010 40.240 1.00 18.65 163 VAL B N 1
ATOM 3107 C CA . VAL B 1 143 ? 42.830 54.614 40.446 1.00 18.80 163 VAL B CA 1
ATOM 3108 C C . VAL B 1 143 ? 44.081 54.389 39.594 1.00 22.01 163 VAL B C 1
ATOM 3109 O O . VAL B 1 143 ? 44.009 54.442 38.360 1.00 20.32 163 VAL B O 1
ATOM 3113 N N . ASN B 1 144 ? 45.230 54.185 40.253 1.00 18.84 164 ASN B N 1
ATOM 3114 C CA . ASN B 1 144 ? 46.503 54.037 39.544 1.00 19.39 164 ASN B CA 1
ATOM 3115 C C . ASN B 1 144 ? 46.575 52.772 38.678 1.00 22.74 164 ASN B C 1
ATOM 3116 O O . ASN B 1 144 ? 47.129 52.819 37.580 1.00 22.19 164 ASN B O 1
ATOM 3121 N N . GLU B 1 145 ? 46.059 51.643 39.178 1.00 20.35 165 GLU B N 1
ATOM 3122 C CA . GLU B 1 145 ? 46.139 50.377 38.451 1.00 20.28 165 GLU B CA 1
ATOM 3123 C C . GLU B 1 145 ? 45.096 49.422 38.962 1.00 23.39 165 GLU B C 1
ATOM 3124 O O . GLU B 1 145 ? 44.989 49.231 40.184 1.00 22.08 165 GLU B O 1
ATOM 3130 N N . LEU B 1 146 ? 44.339 48.806 38.026 1.00 21.16 166 LEU B N 1
ATOM 3131 C CA . LEU B 1 146 ? 43.290 47.853 38.373 1.00 20.74 166 LEU B CA 1
ATOM 3132 C C . LEU B 1 146 ? 43.323 46.588 37.501 1.00 24.98 166 LEU B C 1
ATOM 3133 O O . LEU B 1 146 ? 43.716 46.622 36.330 1.00 23.43 166 LEU B O 1
ATOM 3138 N N . LYS B 1 147 ? 42.869 45.477 38.091 1.00 21.21 167 LYS B N 1
ATOM 3139 C CA . LYS B 1 147 ? 42.740 44.179 37.421 1.00 21.48 167 LYS B CA 1
ATOM 3140 C C . LYS B 1 147 ? 41.443 43.613 37.925 1.00 25.13 167 LYS B C 1
ATOM 3141 O O . LYS B 1 147 ? 41.306 43.362 39.120 1.00 25.02 167 LYS B O 1
ATOM 3147 N N . THR B 1 148 ? 40.444 43.502 37.038 1.00 21.90 168 THR B N 1
ATOM 3148 C CA . THR B 1 148 ? 39.141 42.993 37.474 1.00 21.31 168 THR B CA 1
ATOM 3149 C C . THR B 1 148 ? 38.466 42.185 36.371 1.00 25.18 168 THR B C 1
ATOM 3150 O O . THR B 1 148 ? 38.892 42.233 35.213 1.00 23.50 168 THR B O 1
ATOM 3154 N N . ASP B 1 149 ? 37.402 41.446 36.738 1.00 21.76 169 ASP B N 1
ATOM 3155 C CA . ASP B 1 149 ? 36.599 40.752 35.758 1.00 23.05 169 ASP B CA 1
ATOM 3156 C C . ASP B 1 149 ? 35.548 41.766 35.282 1.00 26.52 169 ASP B C 1
ATOM 3157 O O . ASP B 1 149 ? 35.588 42.188 34.133 1.00 27.98 169 ASP B O 1
ATOM 3162 N N . LYS B 1 150 ? 34.676 42.213 36.199 1.00 21.41 170 LYS B N 1
ATOM 3163 C CA . LYS B 1 150 ? 33.659 43.215 35.908 1.00 19.82 170 LYS B CA 1
ATOM 3164 C C . LYS B 1 150 ? 34.047 44.583 36.470 1.00 22.69 170 LYS B C 1
ATOM 3165 O O . LYS B 1 150 ? 34.350 44.695 37.665 1.00 21.14 170 LYS B O 1
ATOM 3171 N N . LEU B 1 151 ? 34.008 45.614 35.615 1.00 18.07 171 LEU B N 1
ATOM 3172 C CA . LEU B 1 151 ? 34.236 47.003 36.019 1.00 17.34 171 LEU B CA 1
ATOM 3173 C C . LEU B 1 151 ? 32.955 47.802 35.795 1.00 20.41 171 LEU B C 1
ATOM 3174 O O . LEU B 1 151 ? 32.356 47.730 34.722 1.00 18.56 171 LEU B O 1
ATOM 3179 N N . GLU B 1 152 ? 32.515 48.531 36.829 1.00 18.08 172 GLU B N 1
ATOM 3180 C CA . GLU B 1 152 ? 31.366 49.426 36.755 1.00 17.23 172 GLU B CA 1
ATOM 3181 C C . GLU B 1 152 ? 31.873 50.776 37.202 1.00 22.73 172 GLU B C 1
ATOM 3182 O O . GLU B 1 152 ? 32.479 50.915 38.280 1.00 21.69 172 GLU B O 1
ATOM 3188 N N . CYS B 1 153 ? 31.696 51.754 36.335 1.00 20.61 173 CYS B N 1
ATOM 3189 C CA A CYS B 1 153 ? 32.200 53.099 36.516 0.50 20.24 173 CYS B CA 1
ATOM 3190 C CA B CYS B 1 153 ? 32.125 53.140 36.567 0.50 22.22 173 CYS B CA 1
ATOM 3191 C C . CYS B 1 153 ? 31.026 54.071 36.240 1.00 24.62 173 CYS B C 1
ATOM 3192 O O . CYS B 1 153 ? 30.630 54.182 35.077 1.00 22.84 173 CYS B O 1
ATOM 3197 N N . SER B 1 154 ? 30.476 54.741 37.297 1.00 19.17 174 SER B N 1
ATOM 3198 C CA . SER B 1 154 ? 29.332 55.630 37.135 1.00 17.63 174 SER B CA 1
ATOM 3199 C C . SER B 1 154 ? 29.552 56.996 37.744 1.00 18.62 174 SER B C 1
ATOM 3200 O O . SER B 1 154 ? 30.092 57.112 38.847 1.00 18.09 174 SER B O 1
ATOM 3203 N N . ILE B 1 155 ? 29.154 58.025 37.007 1.00 14.17 175 ILE B N 1
ATOM 3204 C CA . ILE B 1 155 ? 29.164 59.407 37.488 1.00 13.94 175 ILE B CA 1
ATOM 3205 C C . ILE B 1 155 ? 27.741 59.931 37.444 1.00 18.80 175 ILE B C 1
ATOM 3206 O O . ILE B 1 155 ? 27.070 59.778 36.420 1.00 19.40 175 ILE B O 1
ATOM 3211 N N A ASN B 1 156 ? 27.269 60.536 38.549 0.50 16.00 176 ASN B N 1
ATOM 3212 N N B ASN B 1 156 ? 27.287 60.545 38.549 0.50 16.36 176 ASN B N 1
ATOM 3213 C CA A ASN B 1 156 ? 25.922 61.104 38.605 0.50 16.68 176 ASN B CA 1
ATOM 3214 C CA B ASN B 1 156 ? 25.958 61.144 38.637 0.50 17.20 176 ASN B CA 1
ATOM 3215 C C A ASN B 1 156 ? 25.981 62.606 38.953 0.50 21.05 176 ASN B C 1
ATOM 3216 C C B ASN B 1 156 ? 26.076 62.641 38.922 0.50 21.09 176 ASN B C 1
ATOM 3217 O O A ASN B 1 156 ? 26.458 62.972 40.031 0.50 20.54 176 ASN B O 1
ATOM 3218 O O B ASN B 1 156 ? 26.706 63.043 39.908 0.50 19.97 176 ASN B O 1
ATOM 3227 N N . GLY B 1 157 ? 25.524 63.458 38.026 1.00 18.58 177 GLY B N 1
ATOM 3228 C CA . GLY B 1 157 ? 25.531 64.911 38.190 1.00 18.38 177 GLY B CA 1
ATOM 3229 C C . GLY B 1 157 ? 26.796 65.604 37.727 1.00 21.95 177 GLY B C 1
ATOM 3230 O O . GLY B 1 157 ? 26.747 66.422 36.812 1.00 21.39 177 GLY B O 1
ATOM 3231 N N . SER B 1 158 ? 27.941 65.332 38.394 1.00 18.47 178 SER B N 1
ATOM 3232 C CA . SER B 1 158 ? 29.239 65.890 38.057 1.00 17.29 178 SER B CA 1
ATOM 3233 C C . SER B 1 158 ? 30.330 65.140 38.790 1.00 19.53 178 SER B C 1
ATOM 3234 O O . SER B 1 158 ? 30.063 64.517 39.811 1.00 19.15 178 SER B O 1
ATOM 3237 N N . GLY B 1 159 ? 31.551 65.295 38.323 1.00 18.20 179 GLY B N 1
ATOM 3238 C CA . GLY B 1 159 ? 32.707 64.650 38.942 1.00 17.62 179 GLY B CA 1
ATOM 3239 C C . GLY B 1 159 ? 33.564 63.939 37.926 1.00 20.94 179 GLY B C 1
ATOM 3240 O O . GLY B 1 159 ? 33.226 63.933 36.732 1.00 18.40 179 GLY B O 1
ATOM 3241 N N . THR B 1 160 ? 34.709 63.375 38.383 1.00 16.99 180 THR B N 1
ATOM 3242 C CA . THR B 1 160 ? 35.612 62.683 37.454 1.00 18.28 180 THR B CA 1
ATOM 3243 C C . THR B 1 160 ? 36.102 61.353 38.009 1.00 21.04 180 THR B C 1
ATOM 3244 O O . THR B 1 160 ? 36.245 61.191 39.219 1.00 19.54 180 THR B O 1
ATOM 3248 N N . ILE B 1 161 ? 36.366 60.403 37.093 1.00 17.79 181 ILE B N 1
ATOM 3249 C CA . ILE B 1 161 ? 36.934 59.096 37.419 1.00 18.22 181 ILE B CA 1
ATOM 3250 C C . ILE B 1 161 ? 38.103 58.897 36.477 1.00 22.09 181 ILE B C 1
ATOM 3251 O O . ILE B 1 161 ? 37.915 58.844 35.258 1.00 21.25 181 ILE B O 1
ATOM 3256 N N . ASN B 1 162 ? 39.310 58.841 37.041 1.00 18.78 182 ASN B N 1
ATOM 3257 C CA . ASN B 1 162 ? 40.518 58.625 36.253 1.00 19.45 182 ASN B CA 1
ATOM 3258 C C . ASN B 1 162 ? 41.089 57.246 36.587 1.00 21.02 182 ASN B C 1
ATOM 3259 O O . ASN B 1 162 ? 41.536 57.008 37.715 1.00 22.07 182 ASN B O 1
ATOM 3264 N N . LEU B 1 163 ? 41.024 56.328 35.613 1.00 18.48 183 LEU B N 1
ATOM 3265 C CA . LEU B 1 163 ? 41.522 54.960 35.721 1.00 18.81 183 LEU B CA 1
ATOM 3266 C C . LEU B 1 163 ? 42.754 54.921 34.858 1.00 22.49 183 LEU B C 1
ATOM 3267 O O . LEU B 1 163 ? 42.644 54.857 33.628 1.00 19.64 183 LEU B O 1
ATOM 3272 N N . LYS B 1 164 ? 43.911 55.100 35.497 1.00 20.78 184 LYS B N 1
ATOM 3273 C CA . LYS B 1 164 ? 45.198 55.276 34.818 1.00 22.50 184 LYS B CA 1
ATOM 3274 C C . LYS B 1 164 ? 45.684 54.079 34.011 1.00 26.38 184 LYS B C 1
ATOM 3275 O O . LYS B 1 164 ? 46.268 54.273 32.937 1.00 25.44 184 LYS B O 1
ATOM 3281 N N . ALA B 1 165 ? 45.522 52.855 34.549 1.00 23.57 185 ALA B N 1
ATOM 3282 C CA . ALA B 1 165 ? 46.057 51.657 33.912 1.00 24.04 185 ALA B CA 1
ATOM 3283 C C . ALA B 1 165 ? 45.318 50.434 34.346 1.00 26.84 185 ALA B C 1
ATOM 3284 O O . ALA B 1 165 ? 44.712 50.410 35.420 1.00 23.64 185 ALA B O 1
ATOM 3286 N N . GLY B 1 166 ? 45.417 49.396 33.538 1.00 25.07 186 GLY B N 1
ATOM 3287 C CA . GLY B 1 166 ? 44.850 48.120 33.921 1.00 25.31 186 GLY B CA 1
ATOM 3288 C C . GLY B 1 166 ? 44.029 47.389 32.895 1.00 25.90 186 GLY B C 1
ATOM 3289 O O . GLY B 1 166 ? 44.095 47.673 31.694 1.00 24.69 186 GLY B O 1
ATOM 3290 N N . ASN B 1 167 ? 43.286 46.398 33.392 1.00 21.83 187 ASN B N 1
ATOM 3291 C CA . ASN B 1 167 ? 42.494 45.491 32.573 1.00 22.47 187 ASN B CA 1
ATOM 3292 C C . ASN B 1 167 ? 41.194 45.090 33.246 1.00 25.54 187 ASN B C 1
ATOM 3293 O O . ASN B 1 167 ? 41.153 44.864 34.455 1.00 24.29 187 ASN B O 1
ATOM 3298 N N . ALA B 1 168 ? 40.137 44.995 32.446 1.00 22.74 188 ALA B N 1
ATOM 3299 C CA . ALA B 1 168 ? 38.841 44.475 32.847 1.00 22.81 188 ALA B CA 1
ATOM 3300 C C . ALA B 1 168 ? 38.355 43.563 31.729 1.00 26.59 188 ALA B C 1
ATOM 3301 O O . ALA B 1 168 ? 38.748 43.765 30.573 1.00 26.12 188 ALA B O 1
ATOM 3303 N N . GLU B 1 169 ? 37.536 42.562 32.054 1.00 21.92 189 GLU B N 1
ATOM 3304 C CA . GLU B 1 169 ? 36.977 41.675 31.026 1.00 22.86 189 GLU B CA 1
ATOM 3305 C C . GLU B 1 169 ? 35.762 42.327 30.404 1.00 26.41 189 GLU B C 1
ATOM 3306 O O . GLU B 1 169 ? 35.541 42.209 29.195 1.00 25.49 189 GLU B O 1
ATOM 3312 N N . GLU B 1 170 ? 34.962 43.013 31.249 1.00 23.15 190 GLU B N 1
ATOM 3313 C CA . GLU B 1 170 ? 33.745 43.719 30.869 1.00 22.52 190 GLU B CA 1
ATOM 3314 C C . GLU B 1 170 ? 33.641 45.008 31.641 1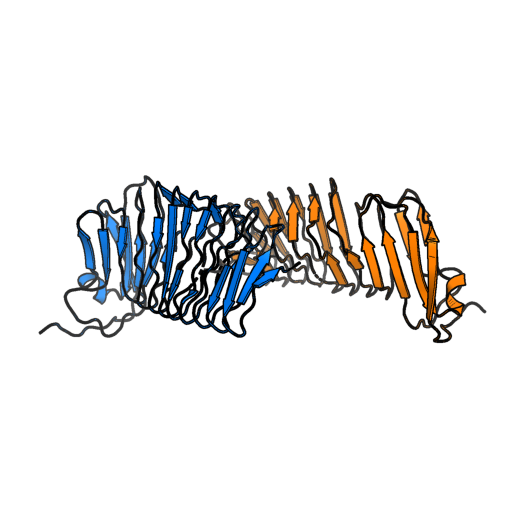.00 25.01 190 GLU B C 1
ATOM 3315 O O . GLU B 1 170 ? 33.904 45.018 32.846 1.00 23.88 190 GLU B O 1
ATOM 3321 N N . ALA B 1 171 ? 33.245 46.099 30.966 1.00 20.53 191 ALA B N 1
ATOM 3322 C CA . ALA B 1 171 ? 33.091 47.375 31.663 1.00 19.67 191 ALA B CA 1
ATOM 3323 C C . ALA B 1 171 ? 31.793 48.049 31.291 1.00 22.99 191 ALA B C 1
ATOM 3324 O O . ALA B 1 171 ? 31.421 48.082 30.117 1.00 22.87 191 ALA B O 1
ATOM 3326 N N . ASP B 1 172 ? 31.104 48.592 32.300 1.00 19.21 192 ASP B N 1
ATOM 3327 C CA . ASP B 1 172 ? 29.912 49.409 32.120 1.00 19.11 192 ASP B CA 1
ATOM 3328 C C . ASP B 1 172 ? 30.271 50.800 32.575 1.00 21.87 192 ASP B C 1
ATOM 3329 O O . ASP B 1 172 ? 30.559 51.004 33.760 1.00 22.44 192 ASP B O 1
ATOM 3334 N N . TYR B 1 173 ? 30.353 51.737 31.629 1.00 18.03 193 TYR B N 1
ATOM 3335 C CA . TYR B 1 173 ? 30.676 53.137 31.917 1.00 16.82 193 TYR B CA 1
ATOM 3336 C C . TYR B 1 173 ? 29.423 53.955 31.768 1.00 20.98 193 TYR B C 1
ATOM 3337 O O . TYR B 1 173 ? 28.739 53.844 30.739 1.00 20.70 193 TYR B O 1
ATOM 3346 N N A SER B 1 174 ? 29.089 54.775 32.780 0.50 16.80 194 SER B N 1
ATOM 3347 N N B SER B 1 174 ? 29.087 54.773 32.782 0.50 16.35 194 SER B N 1
ATOM 3348 C CA A SER B 1 174 ? 27.887 55.600 32.684 0.50 16.31 194 SER B CA 1
ATOM 3349 C CA B SER B 1 174 ? 27.873 55.586 32.697 0.50 15.63 194 SER B CA 1
ATOM 3350 C C A SER B 1 174 ? 28.113 56.983 33.252 0.50 19.21 194 SER B C 1
ATOM 3351 C C B SER B 1 174 ? 28.094 56.975 33.265 0.50 18.89 194 SER B C 1
ATOM 3352 O O A SER B 1 174 ? 28.840 57.140 34.237 0.50 18.07 194 SER B O 1
ATOM 3353 O O B SER B 1 174 ? 28.813 57.132 34.256 0.50 17.80 194 SER B O 1
ATOM 3358 N N . ILE B 1 175 ? 27.505 57.987 32.618 1.00 15.75 195 ILE B N 1
ATOM 3359 C CA . ILE B 1 175 ? 27.587 59.379 33.062 1.00 15.56 195 ILE B CA 1
ATOM 3360 C C . ILE B 1 175 ? 26.176 59.922 32.984 1.00 19.60 195 ILE B C 1
ATOM 3361 O O . ILE B 1 175 ? 25.576 59.872 31.913 1.00 19.62 195 ILE B O 1
ATOM 3366 N N . THR B 1 176 ? 25.644 60.430 34.106 1.00 17.75 196 THR B N 1
ATOM 3367 C CA . THR B 1 176 ? 24.299 61.038 34.131 1.00 17.26 196 THR B CA 1
ATOM 3368 C C . THR B 1 176 ? 24.459 62.559 34.285 1.00 20.74 196 THR B C 1
ATOM 3369 O O . THR B 1 176 ? 25.054 63.002 35.270 1.00 19.82 196 THR B O 1
ATOM 3373 N N . THR B 1 177 ? 23.965 63.354 33.292 1.00 17.67 197 THR B N 1
ATOM 3374 C CA . THR B 1 177 ? 23.944 64.819 33.257 1.00 17.05 197 THR B CA 1
ATOM 3375 C C . THR B 1 177 ? 25.303 65.418 32.864 1.00 21.55 197 THR B C 1
ATOM 3376 O O . THR B 1 177 ? 25.365 66.194 31.893 1.00 21.26 197 THR B O 1
ATOM 3380 N N . ASP B 1 178 ? 26.356 65.141 33.655 1.00 17.80 198 ASP B N 1
ATOM 3381 C CA . ASP B 1 178 ? 27.703 65.656 33.402 1.00 17.12 198 ASP B CA 1
ATOM 3382 C C . ASP B 1 178 ? 28.732 64.848 34.159 1.00 19.52 198 ASP B C 1
ATOM 3383 O O . ASP B 1 178 ? 28.401 64.126 35.110 1.00 18.92 198 ASP B O 1
ATOM 3388 N N . GLY B 1 179 ? 29.972 64.956 33.717 1.00 17.67 199 GLY B N 1
ATOM 3389 C CA . GLY B 1 179 ? 31.083 64.228 34.322 1.00 18.56 199 GLY B CA 1
ATOM 3390 C C . GLY B 1 179 ? 32.095 63.787 33.285 1.00 22.11 199 GLY B C 1
ATOM 3391 O O . GLY B 1 179 ? 31.855 63.914 32.079 1.00 20.11 199 GLY B O 1
ATOM 3392 N N . GLU B 1 180 ? 33.252 63.324 33.748 1.00 19.36 200 GLU B N 1
ATOM 3393 C CA . GLU B 1 180 ? 34.325 62.876 32.873 1.00 21.38 200 GLU B CA 1
ATOM 3394 C C . GLU B 1 180 ? 34.880 61.535 33.316 1.00 23.87 200 GLU B C 1
ATOM 3395 O O . GLU B 1 180 ? 35.322 61.395 34.456 1.00 21.47 200 GLU B O 1
ATOM 3401 N N . ILE B 1 181 ? 34.937 60.575 32.400 1.00 19.38 201 ILE B N 1
ATOM 3402 C CA . ILE B 1 181 ? 35.606 59.303 32.656 1.00 18.35 201 ILE B CA 1
ATOM 3403 C C . ILE B 1 181 ? 36.881 59.300 31.802 1.00 23.17 201 ILE B C 1
ATOM 3404 O O . ILE B 1 181 ? 36.803 59.481 30.583 1.00 23.87 201 ILE B O 1
ATOM 3425 N N . ALA B 1 183 ? 39.554 56.788 30.931 1.00 19.12 203 ALA B N 1
ATOM 3426 C CA . ALA B 1 183 ? 39.900 55.375 31.003 1.00 19.92 203 ALA B CA 1
ATOM 3427 C C . ALA B 1 183 ? 40.515 54.827 29.728 1.00 24.08 203 ALA B C 1
ATOM 3428 O O . ALA B 1 183 ? 40.367 53.636 29.472 1.00 22.91 203 ALA B O 1
ATOM 3430 N N . PHE B 1 184 ? 41.281 55.656 28.965 1.00 21.60 204 PHE B N 1
ATOM 3431 C CA . PHE B 1 184 ? 42.023 55.139 27.799 1.00 22.55 204 PHE B CA 1
ATOM 3432 C C . PHE B 1 184 ? 43.049 54.078 28.258 1.00 27.86 204 PHE B C 1
ATOM 3433 O O . PHE B 1 184 ? 43.361 53.170 27.496 1.00 27.75 204 PHE B O 1
ATOM 3441 N N . GLY B 1 185 ? 43.546 54.202 29.499 1.00 24.41 205 GLY B N 1
ATOM 3442 C CA . GLY B 1 185 ? 44.556 53.302 30.075 1.00 24.47 205 GLY B CA 1
ATOM 3443 C C . GLY B 1 185 ? 44.064 51.914 30.474 1.00 25.32 205 GLY B C 1
ATOM 3444 O O . GLY B 1 185 ? 44.872 51.047 30.818 1.00 25.13 205 GLY B O 1
ATOM 3445 N N . VAL B 1 186 ? 42.740 51.685 30.423 1.00 19.74 206 VAL B N 1
ATOM 3446 C CA . VAL B 1 186 ? 42.168 50.401 30.820 1.00 19.92 206 VAL B CA 1
ATOM 3447 C C . VAL B 1 186 ? 41.692 49.643 29.579 1.00 24.81 206 VAL B C 1
ATOM 3448 O O . VAL B 1 186 ? 40.721 50.052 28.929 1.00 25.19 206 VAL B O 1
ATOM 3452 N N . ALA B 1 187 ? 42.365 48.527 29.269 1.00 23.14 207 ALA B N 1
ATOM 3453 C CA . ALA B 1 187 ? 42.001 47.679 28.118 1.00 24.01 207 ALA B CA 1
ATOM 3454 C C . ALA B 1 187 ? 40.852 46.770 28.509 1.00 25.37 207 ALA B C 1
ATOM 3455 O O . ALA B 1 187 ? 40.941 46.044 29.503 1.00 23.54 207 ALA B O 1
ATOM 3457 N N . VAL B 1 188 ? 39.744 46.842 27.760 1.00 22.83 208 VAL B N 1
ATOM 3458 C CA . VAL B 1 188 ? 38.563 46.032 28.062 1.00 22.81 208 VAL B CA 1
ATOM 3459 C C . VAL B 1 188 ? 38.004 45.425 26.776 1.00 25.89 208 VAL B C 1
ATOM 3460 O O . VAL B 1 188 ? 37.565 46.195 25.922 1.00 24.41 208 VAL B O 1
ATOM 3464 N N . PRO B 1 189 ? 37.841 44.086 26.672 1.00 25.08 209 PRO B N 1
ATOM 3465 C CA . PRO B 1 189 ? 37.248 43.526 25.436 1.00 24.69 209 PRO B CA 1
ATOM 3466 C C . PRO B 1 189 ? 35.782 43.939 25.195 1.00 27.37 209 PRO B C 1
ATOM 3467 O O . PRO B 1 189 ? 35.447 44.351 24.082 1.00 27.73 209 PRO B O 1
ATOM 3471 N N . GLU B 1 190 ? 34.921 43.872 26.231 1.00 23.15 210 GLU B N 1
ATOM 3472 C CA . GLU B 1 190 ? 33.491 44.177 26.100 1.00 21.19 210 GLU B CA 1
ATOM 3473 C C . GLU B 1 190 ? 33.105 45.431 26.881 1.00 23.67 210 GLU B C 1
ATOM 3474 O O . GLU B 1 190 ? 33.085 45.409 28.108 1.00 22.02 210 GLU B O 1
ATOM 3480 N N . VAL B 1 191 ? 32.737 46.511 26.165 1.00 20.45 211 VAL B N 1
ATOM 3481 C CA . VAL B 1 191 ? 32.384 47.771 26.830 1.00 19.19 211 VAL B CA 1
ATOM 3482 C C . VAL B 1 191 ? 30.945 48.202 26.495 1.00 22.83 211 VAL B C 1
ATOM 3483 O O . VAL B 1 191 ? 30.519 48.122 25.348 1.00 21.09 211 VAL B O 1
ATOM 3487 N N . ASN B 1 192 ? 30.229 48.696 27.525 1.00 20.69 212 A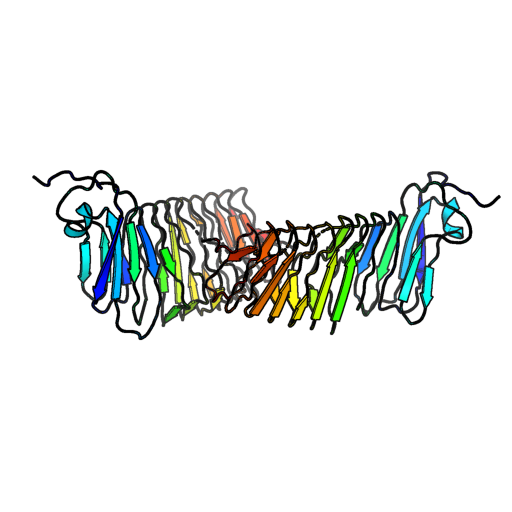SN B N 1
ATOM 3488 C CA . ASN B 1 192 ? 28.917 49.322 27.409 1.00 19.70 212 ASN B CA 1
ATOM 3489 C C . ASN B 1 192 ? 29.047 50.728 27.977 1.00 22.37 212 ASN B C 1
ATOM 3490 O O . ASN B 1 192 ? 29.352 50.867 29.166 1.00 22.54 212 ASN B O 1
ATOM 3495 N N . CYS B 1 193 ? 28.889 51.770 27.130 1.00 19.32 213 CYS B N 1
ATOM 3496 C CA . CYS B 1 193 ? 29.057 53.157 27.554 1.00 19.29 213 CYS B CA 1
ATOM 3497 C C . CYS B 1 193 ? 27.764 53.937 27.303 1.00 22.12 213 CYS B C 1
ATOM 3498 O O . CYS B 1 193 ? 27.258 53.949 26.174 1.00 22.31 213 CYS B O 1
ATOM 3501 N N . LYS B 1 194 ? 27.184 54.509 28.378 1.00 17.48 214 LYS B N 1
ATOM 3502 C CA . LYS B 1 194 ? 25.926 55.260 28.318 1.00 18.37 214 LYS B CA 1
ATOM 3503 C C . LYS B 1 194 ? 26.112 56.627 28.921 1.00 21.24 214 LYS B C 1
ATOM 3504 O O . LYS B 1 194 ? 26.532 56.720 30.072 1.00 19.82 214 LYS B O 1
ATOM 3510 N N . ILE B 1 195 ? 25.762 57.684 28.181 1.00 18.20 215 ILE B N 1
ATOM 3511 C CA . ILE B 1 195 ? 25.847 59.063 28.667 1.00 18.38 215 ILE B CA 1
ATOM 3512 C C . ILE B 1 195 ? 24.534 59.799 28.428 1.00 22.05 215 ILE B C 1
ATOM 3513 O O . ILE B 1 195 ? 24.007 59.758 27.313 1.00 19.56 215 ILE B O 1
ATOM 3518 N N . THR B 1 196 ? 24.048 60.518 29.445 1.00 19.33 216 THR B N 1
ATOM 3519 C CA . THR B 1 196 ? 22.900 61.416 29.290 1.00 19.98 216 THR B CA 1
ATOM 3520 C C . THR B 1 196 ? 23.442 62.806 29.578 1.00 24.77 216 THR B C 1
ATOM 3521 O O . THR B 1 196 ? 24.296 62.964 30.458 1.00 23.64 216 THR B O 1
ATOM 3525 N N . GLY B 1 197 ? 23.000 63.795 28.820 1.00 21.33 217 GLY B N 1
ATOM 3526 C CA . GLY B 1 197 ? 23.498 65.148 29.047 1.00 21.95 217 GLY B CA 1
ATOM 3527 C C . GLY B 1 197 ? 24.816 65.399 28.339 1.00 25.65 217 GLY B C 1
ATOM 3528 O O . GLY B 1 197 ? 24.986 64.973 27.197 1.00 26.96 217 GLY B O 1
ATOM 3529 N N . LYS B 1 198 ? 25.770 66.063 29.008 1.00 19.43 218 LYS B N 1
ATOM 3530 C CA . LYS B 1 198 ? 27.020 66.490 28.362 1.00 20.71 218 LYS B CA 1
ATOM 3531 C C . LYS B 1 198 ? 28.295 65.833 28.860 1.00 26.58 218 LYS B C 1
ATOM 3532 O O . LYS B 1 198 ? 29.390 66.375 28.637 1.00 26.85 218 LYS B O 1
ATOM 3538 N N . GLY B 1 199 ? 28.176 64.662 29.465 1.00 24.30 219 GLY B N 1
ATOM 3539 C CA . GLY B 1 199 ? 29.357 63.953 29.945 1.00 23.91 219 GLY B CA 1
ATOM 3540 C C . GLY B 1 199 ? 30.304 63.520 28.839 1.00 25.68 219 GLY B C 1
ATOM 3541 O O . GLY B 1 199 ? 29.919 63.447 27.667 1.00 23.92 219 GLY B O 1
ATOM 3542 N N . SER B 1 200 ? 31.569 63.278 29.200 1.00 21.52 220 SER B N 1
ATOM 3543 C CA . SER B 1 200 ? 32.565 62.823 28.235 1.00 21.75 220 SER B CA 1
ATOM 3544 C C . SER B 1 200 ? 33.284 61.576 28.761 1.00 22.89 220 SER B C 1
ATOM 3545 O O . SER B 1 200 ? 33.662 61.526 29.925 1.00 19.98 220 SER B O 1
ATOM 3548 N N . ALA B 1 201 ? 33.484 60.578 27.899 1.00 21.23 221 ALA B N 1
ATOM 3549 C CA . ALA B 1 201 ? 34.118 59.320 28.271 1.00 20.24 221 ALA B CA 1
ATOM 3550 C C . ALA B 1 201 ? 35.249 58.975 27.306 1.00 25.27 221 ALA B C 1
ATOM 3551 O O . ALA B 1 201 ? 35.069 59.050 26.085 1.00 26.38 221 ALA B O 1
ATOM 3553 N N . GLN B 1 202 ? 36.425 58.641 27.857 1.00 21.36 222 GLN B N 1
ATOM 3554 C CA . GLN B 1 202 ? 37.615 58.200 27.123 1.00 20.68 222 GLN B CA 1
ATOM 3555 C C . GLN B 1 202 ? 37.790 56.751 27.464 1.00 22.90 222 GLN B C 1
ATOM 3556 O O . GLN B 1 202 ? 37.985 56.436 28.636 1.00 22.77 222 GLN B O 1
ATOM 3562 N N . ILE B 1 203 ? 37.635 55.853 26.476 1.00 19.23 223 ILE B N 1
ATOM 3563 C CA . ILE B 1 203 ? 37.613 54.415 26.777 1.00 19.04 223 ILE B CA 1
ATOM 3564 C C . ILE B 1 203 ? 38.463 53.611 25.790 1.00 23.87 223 ILE B C 1
ATOM 3565 O O . ILE B 1 203 ? 38.862 54.116 24.729 1.00 22.71 223 ILE B O 1
ATOM 3570 N N . HIS B 1 204 ? 38.765 52.361 26.156 1.00 21.20 224 HIS B N 1
ATOM 3571 C CA . HIS B 1 204 ? 39.577 51.541 25.290 1.00 23.71 224 HIS B CA 1
ATOM 3572 C C . HIS B 1 204 ? 38.955 50.143 25.153 1.00 26.34 224 HIS B C 1
ATOM 3573 O O . HIS B 1 204 ? 39.421 49.185 25.788 1.00 24.09 224 HIS B O 1
ATOM 3580 N N . PRO B 1 205 ? 37.861 50.040 24.343 1.00 24.21 225 PRO B N 1
ATOM 3581 C CA . PRO B 1 205 ? 37.307 48.718 24.045 1.00 24.35 225 PRO B CA 1
ATOM 3582 C C . PRO B 1 205 ? 38.256 48.001 23.082 1.00 27.80 225 PRO B C 1
ATOM 3583 O O . PRO B 1 205 ? 38.790 48.637 22.153 1.00 28.27 225 PRO B O 1
ATOM 3587 N N . THR B 1 206 ? 38.518 46.711 23.318 1.00 25.46 226 THR B N 1
ATOM 3588 C CA . THR B 1 206 ? 39.449 45.986 22.446 1.00 26.96 226 THR B CA 1
ATOM 3589 C C . THR B 1 206 ? 38.730 44.937 21.587 1.00 31.54 226 THR B C 1
ATOM 3590 O O . THR B 1 206 ? 39.388 44.281 20.773 1.00 32.64 226 THR B O 1
ATOM 3594 N N . ASP B 1 207 ? 37.399 44.794 21.725 1.00 26.44 227 ASP B N 1
ATOM 3595 C CA . ASP B 1 207 ? 36.674 43.844 20.892 1.00 27.28 227 ASP B CA 1
ATOM 3596 C C . ASP B 1 207 ? 35.309 44.392 20.476 1.00 31.33 227 ASP B C 1
ATOM 3597 O O . ASP B 1 207 ? 35.021 44.453 19.272 1.00 32.82 227 ASP B O 1
ATOM 3602 N N . ASN B 1 208 ? 34.465 44.771 21.455 1.00 26.29 228 ASN B N 1
ATOM 3603 C CA . ASN B 1 208 ? 33.126 45.273 21.169 1.00 25.66 228 ASN B CA 1
ATOM 3604 C C . ASN B 1 208 ? 32.752 46.446 22.054 1.00 27.55 228 ASN B C 1
ATOM 3605 O O . ASN B 1 208 ? 33.066 46.449 23.245 1.00 25.90 228 ASN B O 1
ATOM 3610 N N . LEU B 1 209 ? 32.065 47.427 21.463 1.00 24.34 229 LEU B N 1
ATOM 3611 C CA . LEU B 1 209 ? 31.571 48.604 22.167 1.00 23.56 229 LEU B CA 1
ATOM 3612 C C . LEU B 1 209 ? 30.110 48.866 21.844 1.00 25.43 229 LEU B C 1
ATOM 3613 O O . LEU B 1 209 ? 29.741 48.981 20.665 1.00 24.03 229 LEU B O 1
ATOM 3618 N N A LYS B 1 210 ? 29.285 48.990 22.889 0.50 21.03 230 LYS B N 1
ATOM 3619 N N B LYS B 1 210 ? 29.280 48.968 22.886 0.50 21.74 230 LYS B N 1
ATOM 3620 C CA A LYS B 1 210 ? 27.875 49.361 22.766 0.50 19.99 230 LYS B CA 1
ATOM 3621 C CA B LYS B 1 210 ? 27.880 49.364 22.758 0.50 21.06 230 LYS B CA 1
ATOM 3622 C C A LYS B 1 210 ? 27.758 50.748 23.361 0.50 23.31 230 LYS B C 1
ATOM 3623 C C B LYS B 1 210 ? 27.806 50.756 23.349 0.50 23.70 230 LYS B C 1
ATOM 3624 O O A LYS B 1 210 ? 28.014 50.911 24.553 0.50 22.88 230 LYS B O 1
ATOM 3625 O O B LYS B 1 210 ? 28.128 50.926 24.525 0.50 23.06 230 LYS B O 1
ATOM 3636 N N . ALA B 1 211 ? 27.476 51.756 22.521 1.00 20.80 231 ALA B N 1
ATOM 3637 C CA . ALA B 1 211 ? 27.430 53.157 22.944 1.00 20.10 231 ALA B CA 1
ATOM 3638 C C . ALA B 1 211 ? 26.046 53.782 22.819 1.00 24.99 231 ALA B C 1
ATOM 3639 O O . ALA B 1 211 ? 25.396 53.650 21.788 1.00 24.58 231 ALA B O 1
ATOM 3641 N N . THR B 1 212 ? 25.601 54.473 23.885 1.00 21.60 232 THR B N 1
ATOM 3642 C CA . THR B 1 212 ? 24.327 55.199 23.884 1.00 20.73 232 THR B CA 1
ATOM 3643 C C . THR B 1 212 ? 24.557 56.591 24.442 1.00 22.88 232 THR B C 1
ATOM 3644 O O . THR B 1 212 ? 25.072 56.731 25.542 1.00 21.35 232 THR B O 1
ATOM 3648 N N . ILE B 1 213 ? 24.187 57.616 23.684 1.00 18.69 233 ILE B N 1
ATOM 3649 C CA . ILE B 1 213 ? 24.262 58.982 24.156 1.00 18.36 233 ILE B CA 1
ATOM 3650 C C . ILE B 1 213 ? 22.884 59.624 23.999 1.00 22.79 233 ILE B C 1
ATOM 3651 O O . ILE B 1 213 ? 22.363 59.667 22.885 1.00 21.74 233 ILE B O 1
ATOM 3656 N N . VAL B 1 214 ? 22.334 60.195 25.099 1.00 18.58 234 VAL B N 1
ATOM 3657 C CA . VAL B 1 214 ? 21.089 60.971 25.034 1.00 19.73 234 VAL B CA 1
ATOM 3658 C C . VAL B 1 214 ? 21.483 62.378 25.498 1.00 23.65 234 VAL B C 1
ATOM 3659 O O . VAL B 1 214 ? 21.625 62.635 26.695 1.00 21.99 234 VAL B O 1
ATOM 3663 N N . GLY B 1 215 ? 21.777 63.233 24.527 1.00 22.34 235 GLY B N 1
ATOM 3664 C CA . GLY B 1 215 ? 22.246 64.594 24.757 1.00 21.67 235 GLY B CA 1
ATOM 3665 C C . GLY B 1 215 ? 23.408 64.944 23.849 1.00 25.33 235 GLY B C 1
ATOM 3666 O O . GLY B 1 215 ? 23.567 64.343 22.779 1.00 23.19 235 GLY B O 1
ATOM 3667 N N . LYS B 1 216 ? 24.234 65.920 24.293 1.00 22.54 236 LYS B N 1
ATOM 3668 C CA A LYS B 1 216 ? 25.358 66.447 23.520 0.50 22.99 236 LYS B CA 1
ATOM 3669 C CA B LYS B 1 216 ? 25.354 66.451 23.518 0.50 22.53 236 LYS B CA 1
ATOM 3670 C C . LYS B 1 216 ? 26.713 65.868 23.942 1.00 26.98 236 LYS B C 1
ATOM 3671 O O . LYS B 1 216 ? 27.749 66.285 23.406 1.00 26.31 236 LYS B O 1
ATOM 3682 N N . GLY B 1 217 ? 26.688 64.899 24.860 1.00 23.51 237 GLY B N 1
ATOM 3683 C CA . GLY B 1 217 ? 27.870 64.225 25.371 1.00 23.53 237 GLY B CA 1
ATOM 3684 C C . GLY B 1 217 ? 28.715 63.543 24.314 1.00 25.43 237 GLY B C 1
ATOM 3685 O O . GLY B 1 217 ? 28.275 63.376 23.171 1.00 23.59 237 GLY B O 1
ATOM 3686 N N A ASN B 1 218 ? 29.928 63.135 24.676 0.50 21.45 238 ASN B N 1
ATOM 3687 N N B ASN B 1 218 ? 29.956 63.170 24.672 0.50 22.18 238 ASN B N 1
ATOM 3688 C CA A ASN B 1 218 ? 30.754 62.473 23.676 0.50 21.58 238 ASN B CA 1
ATOM 3689 C CA B ASN B 1 218 ? 30.876 62.586 23.691 0.50 22.64 238 ASN B CA 1
ATOM 3690 C C A ASN B 1 218 ? 31.504 61.278 24.252 0.50 24.85 238 ASN B C 1
ATOM 3691 C C B ASN B 1 218 ? 31.639 61.357 24.220 0.50 25.52 238 ASN B C 1
ATOM 3692 O O A ASN B 1 218 ? 31.853 61.229 25.431 0.50 23.59 238 ASN B O 1
ATOM 3693 O O B ASN B 1 218 ? 32.165 61.375 25.334 0.50 24.45 238 ASN B O 1
ATOM 3702 N N . ILE B 1 219 ? 31.728 60.311 23.391 1.00 22.06 239 ILE B N 1
ATOM 3703 C CA . ILE B 1 219 ? 32.459 59.091 23.691 1.00 21.03 239 ILE B CA 1
ATOM 3704 C C . ILE B 1 219 ? 33.632 59.070 22.726 1.00 25.21 239 ILE B C 1
ATOM 3705 O O . ILE B 1 219 ? 33.430 59.195 21.513 1.00 24.06 239 ILE B O 1
ATOM 3710 N N . ARG B 1 220 ? 34.845 58.946 23.266 1.00 24.20 240 ARG B N 1
ATOM 3711 C CA . ARG B 1 220 ? 36.051 58.817 22.442 1.00 25.05 240 ARG B CA 1
ATOM 3712 C C . ARG B 1 220 ? 36.695 57.505 22.794 1.00 27.72 240 ARG B C 1
ATOM 3713 O O . ARG B 1 220 ? 36.885 57.207 23.972 1.00 26.50 240 ARG B O 1
ATOM 3721 N N . TYR B 1 221 ? 36.931 56.667 21.782 1.00 25.13 241 TYR B N 1
ATOM 3722 C CA . TYR B 1 221 ? 37.451 55.335 22.035 1.00 24.52 241 TYR B CA 1
ATOM 3723 C C . TYR B 1 221 ? 38.692 54.998 21.227 1.00 28.82 241 TYR B C 1
ATOM 3724 O O . TYR B 1 221 ? 38.807 55.375 20.058 1.00 28.91 241 TYR B O 1
ATOM 3733 N N . LYS B 1 222 ? 39.604 54.256 21.846 1.00 26.86 242 LYS B N 1
ATOM 3734 C CA . LYS B 1 222 ? 40.792 53.753 21.162 1.00 28.85 242 LYS B CA 1
ATOM 3735 C C . LYS B 1 222 ? 40.481 52.340 20.747 1.00 36.57 242 LYS B C 1
ATOM 3736 O O . LYS B 1 222 ? 39.942 51.568 21.540 1.00 36.86 242 LYS B O 1
ATOM 3742 N N . GLY B 1 223 ? 40.759 52.077 19.476 1.00 35.56 243 GLY B N 1
ATOM 3743 C CA . GLY B 1 223 ? 40.485 50.823 18.796 1.00 36.07 243 GLY B CA 1
ATOM 3744 C C . GLY B 1 223 ? 41.705 50.029 18.356 1.00 39.40 243 GLY B C 1
ATOM 3745 O O . GLY B 1 223 ? 42.825 50.278 18.820 1.00 39.58 243 GLY B O 1
ATOM 3746 N N . PRO B 1 224 ? 41.522 48.979 17.536 1.00 33.93 244 PRO B N 1
ATOM 3747 C CA . PRO B 1 224 ? 40.301 48.549 16.832 1.00 33.29 244 PRO B CA 1
ATOM 3748 C C . PRO B 1 224 ? 39.238 47.875 17.708 1.00 33.74 244 PRO B C 1
ATOM 3749 O O . PRO B 1 224 ? 39.542 47.113 18.627 1.00 32.76 244 PRO B O 1
ATOM 3753 N N . THR B 1 225 ? 37.966 48.153 17.373 1.00 30.34 245 THR B N 1
ATOM 3754 C CA . THR B 1 225 ? 36.806 47.558 18.054 1.00 29.11 245 THR B CA 1
ATOM 3755 C C . THR B 1 225 ? 35.567 47.643 17.144 1.00 31.52 245 THR B C 1
ATOM 3756 O O . THR B 1 225 ? 35.443 48.571 16.332 1.00 31.18 245 THR B O 1
ATOM 3760 N N . ALA B 1 226 ? 34.661 46.678 17.284 1.00 25.97 246 ALA B N 1
ATOM 3761 C CA . ALA B 1 226 ? 33.361 46.748 16.615 1.00 26.76 246 ALA B CA 1
ATOM 3762 C C . ALA B 1 226 ? 32.506 47.728 17.424 1.00 29.21 246 ALA B C 1
ATOM 3763 O O . ALA B 1 226 ? 32.671 47.802 18.648 1.00 29.17 246 ALA B O 1
ATOM 3765 N N . VAL B 1 227 ? 31.660 48.520 16.763 1.00 25.76 247 VAL B N 1
ATOM 3766 C CA . VAL B 1 227 ? 30.861 49.523 17.470 1.00 25.52 247 VAL B CA 1
ATOM 3767 C C . VAL B 1 227 ? 29.390 49.473 17.042 1.00 27.62 247 VAL B C 1
ATOM 3768 O O . VAL B 1 227 ? 29.082 49.438 15.854 1.00 27.11 247 VAL B O 1
ATOM 3772 N N A GLN B 1 228 ? 28.510 49.469 18.039 0.50 23.91 248 GLN B N 1
ATOM 3773 N N B GLN B 1 228 ? 28.490 49.471 18.028 0.50 23.18 248 GLN B N 1
ATOM 3774 C CA A GLN B 1 228 ? 27.055 49.579 17.926 0.50 24.18 248 GLN B CA 1
ATOM 3775 C CA B GLN B 1 228 ? 27.032 49.580 17.846 0.50 23.09 248 GLN B CA 1
ATOM 3776 C C A GLN B 1 228 ? 26.686 50.842 18.673 0.50 26.34 248 GLN B C 1
ATOM 3777 C C B GLN B 1 228 ? 26.633 50.798 18.653 0.50 25.75 248 GLN B C 1
ATOM 3778 O O A GLN B 1 228 ? 27.080 50.970 19.831 0.50 25.58 248 GLN B O 1
ATOM 3779 O O B GLN B 1 228 ? 26.956 50.848 19.836 0.50 24.79 248 GLN B O 1
ATOM 3790 N N . GLN B 1 229 ? 26.019 51.805 18.025 1.00 23.77 249 GLN B N 1
ATOM 3791 C CA . GLN B 1 229 ? 25.682 53.047 18.728 1.00 23.57 249 GLN B CA 1
ATOM 3792 C C . GLN B 1 229 ? 24.267 53.547 18.484 1.00 28.41 249 GLN B C 1
ATOM 3793 O O . GLN B 1 229 ? 23.667 53.290 17.443 1.00 28.14 249 GLN B O 1
ATOM 3799 N N . LYS B 1 230 ? 23.759 54.293 19.466 1.00 23.92 250 LYS B N 1
ATOM 3800 C CA . LYS B 1 230 ? 22.463 54.945 19.393 1.00 23.23 250 LYS B CA 1
ATOM 3801 C C . LYS B 1 230 ? 22.640 56.320 20.018 1.00 26.87 250 LYS B C 1
ATOM 3802 O O . LYS B 1 230 ? 22.979 56.415 21.203 1.00 25.74 250 LYS B O 1
ATOM 3808 N N . VAL B 1 231 ? 22.482 57.376 19.205 1.00 23.08 251 VAL B N 1
ATOM 3809 C CA . VAL B 1 231 ? 22.627 58.755 19.655 1.00 22.73 251 VAL B CA 1
ATOM 3810 C C . VAL B 1 231 ? 21.323 59.508 19.416 1.00 24.89 251 VAL B C 1
ATOM 3811 O O . VAL B 1 231 ? 20.825 59.568 18.283 1.00 23.35 251 VAL B O 1
ATOM 3815 N N . ILE B 1 232 ? 20.799 60.102 20.507 1.00 22.69 252 ILE B N 1
ATOM 3816 C CA A ILE B 1 232 ? 19.598 60.940 20.533 0.50 22.88 252 ILE B CA 1
ATOM 3817 C CA B ILE B 1 232 ? 19.608 60.951 20.473 0.50 22.55 252 ILE B CA 1
ATOM 3818 C C . ILE B 1 232 ? 20.097 62.324 20.925 1.00 26.75 252 ILE B C 1
ATOM 3819 O O . ILE B 1 232 ? 20.303 62.574 22.108 1.00 24.66 252 ILE B O 1
ATOM 3828 N N . GLY B 1 233 ? 20.360 63.176 19.943 1.00 25.77 253 GLY B N 1
ATOM 3829 C CA . GLY B 1 233 ? 20.896 64.509 20.200 1.00 24.61 253 GLY B CA 1
ATOM 3830 C C . GLY B 1 233 ? 22.106 64.816 19.336 1.00 28.56 253 GLY B C 1
ATOM 3831 O O . GLY B 1 233 ? 22.334 64.149 18.315 1.00 27.97 253 GLY B O 1
ATOM 3832 N N A LYS B 1 234 ? 22.903 65.822 19.717 0.50 25.69 254 LYS B N 1
ATOM 3833 N N B LYS B 1 234 ? 22.893 65.810 19.771 0.50 26.03 254 LYS B N 1
ATOM 3834 C CA A LYS B 1 234 ? 24.058 66.216 18.897 0.50 26.49 254 LYS B CA 1
ATOM 3835 C CA B LYS B 1 234 ? 24.064 66.347 19.071 0.50 27.02 254 LYS B CA 1
ATOM 3836 C C A LYS B 1 234 ? 25.380 65.542 19.327 0.50 30.02 254 LYS B C 1
ATOM 3837 C C B LYS B 1 234 ? 25.400 65.739 19.551 0.50 30.83 254 LYS B C 1
ATOM 3838 O O A LYS B 1 234 ? 26.410 65.771 18.689 0.50 29.80 254 LYS B O 1
ATOM 3839 O O B LYS B 1 234 ? 26.468 66.231 19.179 0.50 31.42 254 LYS B O 1
ATOM 3850 N N . GLY B 1 235 ? 25.319 64.665 20.329 1.00 26.07 255 GLY B N 1
ATOM 3851 C CA . GLY B 1 235 ? 26.473 63.933 20.829 1.00 25.21 255 GLY B CA 1
ATOM 3852 C C . GLY B 1 235 ? 27.148 63.066 19.791 1.00 27.76 255 GLY B C 1
ATOM 3853 O O . GLY B 1 235 ? 26.560 62.752 18.753 1.00 27.12 255 GLY B O 1
ATOM 3854 N N . THR B 1 236 ? 28.408 62.709 20.045 1.00 25.57 256 THR B N 1
ATOM 3855 C CA . THR B 1 236 ? 29.186 61.923 19.085 1.00 26.28 256 THR B CA 1
ATOM 3856 C C . THR B 1 236 ? 29.960 60.782 19.741 1.00 28.02 256 THR B C 1
ATOM 3857 O O . THR B 1 236 ? 30.383 60.875 20.894 1.00 26.48 256 THR B O 1
ATOM 3861 N N . VAL B 1 237 ? 30.119 59.690 18.970 1.00 25.74 257 VAL B N 1
ATOM 3862 C CA . VAL B 1 237 ? 30.905 58.504 19.269 1.00 25.14 257 VAL B CA 1
ATOM 3863 C C . VAL B 1 237 ? 31.965 58.476 18.181 1.00 30.51 257 VAL B C 1
ATOM 3864 O O . VAL B 1 237 ? 31.601 58.364 17.007 1.00 30.26 257 VAL B O 1
ATOM 3868 N N . GLU B 1 238 ? 33.250 58.635 18.536 1.00 28.27 258 GLU B N 1
ATOM 3869 C CA . GLU B 1 238 ? 34.320 58.663 17.530 1.00 30.41 258 GLU B CA 1
ATOM 3870 C C . GLU B 1 238 ? 35.580 57.963 18.005 1.00 33.21 258 GLU B C 1
ATOM 3871 O O . GLU B 1 238 ? 35.921 58.011 19.188 1.00 30.30 258 GLU B O 1
ATOM 3877 N N . GLU B 1 239 ? 36.265 57.319 17.062 1.00 30.62 259 GLU B N 1
ATOM 3878 C CA . GLU B 1 239 ? 37.519 56.623 17.301 1.00 30.38 259 GLU B CA 1
ATOM 3879 C C . GLU B 1 239 ? 38.663 57.611 17.359 1.00 36.91 259 GLU B C 1
ATOM 3880 O O . GLU B 1 239 ? 38.700 58.562 16.572 1.00 36.82 259 GLU B O 1
ATOM 3886 N N . VAL B 1 240 ? 39.617 57.362 18.261 1.00 35.11 260 VAL B N 1
ATOM 3887 C CA . VAL B 1 240 ? 40.855 58.131 18.362 1.00 37.24 260 VAL B CA 1
ATOM 3888 C C . VAL B 1 240 ? 41.919 57.315 17.599 1.00 46.07 260 VAL B C 1
ATOM 3889 O O . VAL B 1 240 ? 42.368 56.271 18.080 1.00 47.49 260 VAL B O 1
ATOM 3893 N N . LYS B 1 241 ? 42.257 57.743 16.385 1.00 45.21 261 LYS B N 1
ATOM 3894 C CA . LYS B 1 241 ? 43.237 57.031 15.558 1.00 52.94 261 LYS B CA 1
ATOM 3895 C C . LYS B 1 241 ? 44.678 57.270 16.068 1.00 67.58 261 LYS B C 1
ATOM 3896 O O . LYS B 1 241 ? 44.980 58.398 16.525 1.00 64.20 261 LYS B O 1
#

Nearest PDB structures (foldseek):
  3ljy-assembly2_B  TM=9.844E-01  e=1.694E-30  Parabacteroides distasonis ATCC 8503
  3jx8-assembly2_D  TM=9.462E-01  e=2.261E-18  Parabacteroides distasonis ATCC 8503
  3lyc-assembly8_O  TM=9.492E-01  e=2.835E-15  Parabacteroides distasonis ATCC 8503
  3lyc-assembly8_P  TM=9.428E-01  e=7.140E-15  Parabacteroides distasonis ATCC 8503
  3pet-assembly1_A  TM=7.393E-01  e=1.634E-13  Bacteroides fragilis NCTC 9343

B-factor: mean 27.59, std 11.41, range [12.74, 121.54]

Foldseek 3Di:
DAAEAEAPQAKDKDKDFDDAAQEEEEAAAEAEEEEADPPRKMKMKIWRPVQVVQWDWDADPRYTYTDGHRHHYPYIDHIYIHIYHNHYAEYEYYHQYEAEYPYEHEEQHHAYEYEQAHEYEDPDEHEYAEYHYEYENQHEEYQEYEYAEYEYEYEHEHEYEYNAYEYAEYEAEYEQEYEYDQRYEYQHYEYEYEHAYEYEYEHEEEYEYEYAEAYEYEYEYPYHYDYDYHYNYYYYYDD/DFEDEAPPAKDKDKDFDDAAQEEEEAAAEAEEEEADPPRKMKMKIWRPVQVVQWDWDADPRYTYTDGHRGHYPYIPHIYIYIYHNHYAEYEYYHQYEAEYPYEHEEQHHAYEYEQAHEYEDPDEHEYAEYHYEYENQHEEYCEYEYAEYEAEYEHEHEYEYNAYEYAEYEAEYEQEYEYEQRYEYQHYEYEYEHAYEYEYEHEEEYEYEYHYQHEYEYEYDYHYDYDYHYNYYYYYDD

Secondary structure (DSSP, 8-state):
-PPEEE--S-EEEEEEE----SEEEEESS-EEEEEE-SS--EEEEEEEGGGGGGEEEEEETTEEEEEE-SSEEEE-S--EEEEEES---EEEEESS-EEEE-S-EEEEEEEEEE-TT-EEEE-S-EEEEEEEEEEETTB--BS-EE-SEEEEEEESSBB--B-SEE-SEEEEEEEES-B--TTEEEEEEEEEEEES-EEEEEEEEEEEEEEESS-EEEE-SS-EEEEEEESS--EEE--/--EEE--S-EEEEEEE----SEEEEESS-EEEEEE-SS--EEEEEEEGGGGGGEEEEEETTEEEEEE-SSEEEE-S--EEEEEES---EEEEESS-EEEE-S-EEEEEEEEEE-TT-EEEE-S-EEEEEEEEEEETTB--BS-EE-SEEEEEEESSBB--B-SEE-SEEEEEEEES-B--TTEEEEEEEEEEEET-EEEEEEEEEEEEEEESS-EEEE-SS-EEEEEEESS-EEEE--

Radius of gyration: 27.74 Å; Cα contacts (8 Å, |Δi|>4): 1665; chains: 2; bounding box: 61×42×94 Å

Solvent-accessible surface area: 22528 Å² total

Sequence (477 aa):
GADHVKGNGKLSTKKITIDDFNAIKFDGVIDFNYEEQQSESTPHIEITVDENLHPYVNIDIQDRVLTVGFKKGAKVDHFTKFIVKTNSKWLKEVKKASGNANNFIANSPLKGDEELKINNANSNCCLVQLKQKVEVGKLDLNVSGSANVVNELKTDDKLECCSINGSGTINLKAGNAEEADYSSITTDGEIAFGVAVPEEVNNCKKITGKGSAQIHPTDNNLKKATIVGKGNIRYKGPTAVQQKVIGKGTVEEVKADHVKGNGKLSTKKITIDDDFNAIKKFDDGVIDFNYEQQSESTPHIEITVDENLHPYVNNIDIQDRVLTVGFKKGAKVDHFTKFIVKTNSKWLKEVKKASSGNANNFIANSPLKKGDELKINANSNCCLVQLKQKVEVGKLDLNVSGSANVVNELKTDKLECCSINNGSGTINLKAGNAEEADYSSITTDGEIAFGVAVPEVNCKITGKGSAQIHPTDNLKKATIVGKKGNNIRYKGPTAVQQQKVIIGKKGTVEEVK